Protein AF-A0A7Y5ESZ2-F1 (afdb_monomer_lite)

pLDDT: mean 84.29, std 13.62, range [24.28, 97.62]

Radius of gyration: 35.91 Å; chains: 1; bounding box: 76×68×112 Å

Secondary structure (DSSP, 8-state):
--------------------EEEEEEEE-TTEEEEEEEESSTTSEEEEEEEEES---TT-EEEEEEEEEEE-S--STT-EEEEEEEEEEES-SSSEEEEETTEETPPPEEEEEETT-EEEEEEEEEEEEE---SS-----EEEEEEEEEEPPPEEEEE----EE---GGG-S-TTSSSEEE-TTT--EEEEEEE---EEEEEPPEEEEEEEETTEEEEEEE--SS-EEEEEEEEEEEEETTEEEEEEEE--EEEE-TT----EEEEPPPEEEEEEE-TTSPTT-EEEEEEEEEEEEEEE-TTS-EE-------HHHHHHH-SEEEEEEEEEEEEEEESS-EEEEEEGGGS--EEEEE-TT---EEEESGGGT-S---EEEEEEEE-SSSEEEEEEEE---EEEE-SSSEEEEEEEEEEEEEEEEEEEEEEETTTTEEEEEEEEE-SGGGTSEEEEEEEETT---TTTEEEEEEEEEEEEEEE--TTS---TTEEEEEEEEEEEEE--TT-SS-SS--SHHHHHHHHHSTT-BSS-TT-TT-SSB-SHHHHHHHHHHTT---

Sequence (561 aa):
MKRLISLALVFMVVPLFAQRASGWNGWLDPGVYFEVLSGSGYNSFQWAQLRADQDVPPRTVRYGHLQTVLLTEGGDAFGRMVLFWSGYQQNGGDRSQYWLHNVLNASPILQGGRAGALYDMPRLMQVRIWNEQLFSWQPRYSAASLYVSNAPSVQLVAAPEPRWTDVSWLDINPHKPGIQIDPKYLPDLNLEWSTGSATARRTMTSVKKLVGRNQYADANFPSPFRDDFGLRANVSVRVGDQRFPWWQASPSLPFLPGGLIEQRTIVSEYGSTAIGLRSLPLGTTIALAFEVEARRGAYDELGQAIEPNIVREPMDDLRDAASLNFDIRALTYRYSGALSGGGDVRDEEADPICVSKEAGSLDIRLNLIDLGLPYDVPVVFSGSRIDAETIEWTLNAQPNLCVNLGAFDALIKRIAGKLRGRIVAEPLFFDPLCNAFFNLQITPIGGDAHNWLDAEVYALCFESSITRVNVTARSIDYRALSGSPAAFADPRVLSRVALAQAIELAPFGDINQDGCVDDQDLAELLADFGMSGAHRSDISGNGFVDDYDLAILLENFGRGC

Foldseek 3Di:
DDDPDPPPPPPPPPPPPWFFKAFDPKDWDPQWDKDAPAFDPRGGGQKIKTKRWDWDAAQDKTKIAIFKMAGADDAPLLQKKKKKKAKDWDPDDPAKWKDAPNDIPDDIDIAMDGHGDMGGGPPNIMIMGHHNDNDDGDIIMIMMMMHMDHFFDKAWPDDFDKDKDDCQVQALFPVDQAREHACVVVQKDKMKIKRGKTKIFGFFDWTWYDDDDPDIDIDTFFGQWKKKKWKWKWKWKDKAHDIDTDDIDIDIDMDDGRDPDGMDMDHMDMDMDMDGPVVHAFQIKMKIKMKMFTFMWTAGSVRHTRQRPDDDFLVLQLLQWQKKWKAWAKKKKWKDALDTDIDMAHSVRQDIAIWGDDGNANKTWDAVVNRVQPDGDIWIFHWDDPDRFKIKTKTWDQSQDWDQRVVFIKGWGIKIWMFMWGKDFAPWGADSNNRDIFGIKIWT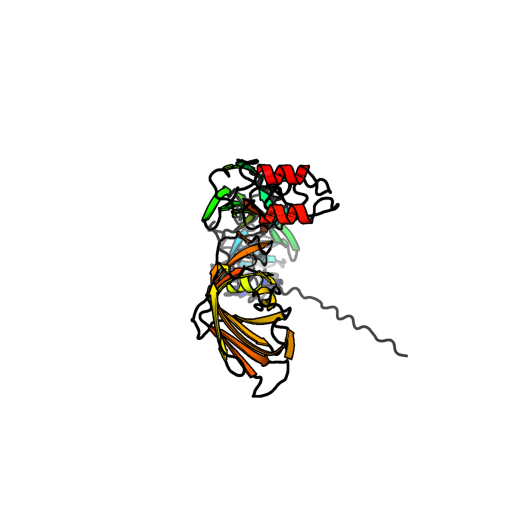DDFQVGGKMKTWMFTNSDDDSRRTMIMIMGPTTMMMTIGDPPPDDSVGTNDMDMDMHMYGHAQQQPLVPPRALEPVSVVLLVVQAQPFADDSLPSVPPRHSYVVSVVRSVVRHGPRD

Structure (mmCIF, N/CA/C/O backbone):
data_AF-A0A7Y5ESZ2-F1
#
_entry.id   AF-A0A7Y5ESZ2-F1
#
loop_
_atom_site.group_PDB
_atom_site.id
_atom_site.type_symbol
_atom_site.label_atom_id
_atom_site.label_alt_id
_atom_site.label_comp_id
_atom_site.label_asym_id
_atom_site.label_entity_id
_atom_site.label_seq_id
_atom_site.pdbx_PDB_ins_code
_atom_site.Cartn_x
_atom_site.Cartn_y
_atom_site.Cartn_z
_atom_site.occupancy
_atom_site.B_iso_or_equiv
_atom_site.auth_seq_id
_atom_site.auth_comp_id
_atom_site.auth_asym_id
_atom_site.auth_atom_id
_atom_site.pdbx_PDB_model_num
ATOM 1 N N . MET A 1 1 ? 37.754 -44.798 10.256 1.00 34.69 1 MET A N 1
ATOM 2 C CA . MET A 1 1 ? 36.757 -45.078 9.192 1.00 34.69 1 MET A CA 1
ATOM 3 C C . MET A 1 1 ? 35.396 -44.764 9.805 1.00 34.69 1 MET A C 1
ATOM 5 O O . MET A 1 1 ? 35.112 -45.349 10.829 1.00 34.69 1 MET A O 1
ATOM 9 N N . LYS A 1 2 ? 34.572 -43.802 9.391 1.00 30.31 2 LYS A N 1
ATOM 10 C CA . LYS A 1 2 ? 34.245 -43.249 8.072 1.00 30.31 2 LYS A CA 1
ATOM 11 C C . LYS A 1 2 ? 34.118 -41.717 8.188 1.00 30.31 2 LYS A C 1
ATOM 13 O O . LYS A 1 2 ? 33.453 -41.232 9.093 1.00 30.31 2 LYS A O 1
ATOM 18 N N . ARG A 1 3 ? 34.759 -40.973 7.280 1.00 26.12 3 ARG A N 1
ATOM 19 C CA . ARG A 1 3 ? 34.486 -39.546 7.053 1.00 26.12 3 ARG A CA 1
ATOM 20 C C . ARG A 1 3 ? 33.207 -39.464 6.217 1.00 26.12 3 ARG A C 1
ATOM 22 O O . ARG A 1 3 ? 33.194 -40.016 5.120 1.00 26.12 3 ARG A O 1
ATOM 29 N N . LEU A 1 4 ? 32.154 -38.826 6.727 1.00 27.70 4 LEU A N 1
ATOM 30 C CA . LEU A 1 4 ? 31.039 -38.402 5.883 1.00 27.70 4 LEU A CA 1
ATOM 31 C C . LEU A 1 4 ? 31.515 -37.212 5.047 1.00 27.70 4 LEU A C 1
ATOM 33 O O . LEU A 1 4 ? 31.923 -36.182 5.575 1.00 27.70 4 LEU A O 1
ATOM 37 N N . ILE A 1 5 ? 31.512 -37.410 3.736 1.00 27.94 5 ILE A N 1
ATOM 38 C CA . ILE A 1 5 ? 31.722 -36.376 2.732 1.00 27.94 5 ILE A CA 1
ATOM 39 C C . ILE A 1 5 ? 30.436 -35.547 2.709 1.00 27.94 5 ILE A C 1
ATOM 41 O O . ILE A 1 5 ? 29.411 -36.022 2.225 1.00 27.94 5 ILE A O 1
ATOM 45 N N . SER A 1 6 ? 30.477 -34.332 3.259 1.00 25.72 6 SER A N 1
ATOM 46 C CA . SER A 1 6 ? 29.446 -33.326 2.999 1.00 25.72 6 SER A CA 1
ATOM 47 C C . SER A 1 6 ? 29.529 -32.948 1.526 1.00 25.72 6 SER A C 1
ATOM 49 O O . SER A 1 6 ? 30.422 -32.213 1.105 1.00 25.72 6 SER A O 1
ATOM 51 N N . LEU A 1 7 ? 28.612 -33.498 0.735 1.00 25.97 7 LEU A N 1
ATOM 52 C CA . LEU A 1 7 ? 28.361 -33.070 -0.628 1.00 25.97 7 LEU A CA 1
ATOM 53 C C . LEU A 1 7 ? 27.697 -31.688 -0.539 1.00 25.97 7 LEU A C 1
ATOM 55 O O . LEU A 1 7 ? 26.487 -31.578 -0.364 1.00 25.97 7 LEU A O 1
ATOM 59 N N . ALA A 1 8 ? 28.502 -30.627 -0.576 1.00 26.36 8 ALA A N 1
ATOM 60 C CA . ALA A 1 8 ? 27.993 -29.280 -0.777 1.00 26.36 8 ALA A CA 1
ATOM 61 C C . ALA A 1 8 ? 27.391 -29.229 -2.186 1.00 26.36 8 ALA A C 1
ATOM 63 O O . ALA A 1 8 ? 28.110 -29.112 -3.179 1.00 26.36 8 ALA A O 1
ATOM 64 N N . LEU A 1 9 ? 26.069 -29.385 -2.273 1.00 25.22 9 LEU A N 1
ATOM 65 C CA . LEU A 1 9 ? 25.315 -29.081 -3.477 1.00 25.22 9 LEU A CA 1
ATOM 66 C C . LEU A 1 9 ? 25.425 -27.565 -3.677 1.00 25.22 9 LEU A C 1
ATOM 68 O O . LEU A 1 9 ? 24.683 -26.783 -3.087 1.00 25.22 9 LEU A O 1
ATOM 72 N N . VAL A 1 10 ? 26.410 -27.138 -4.464 1.00 25.34 10 VAL A N 1
ATOM 73 C CA . VAL A 1 10 ? 26.420 -25.793 -5.031 1.00 25.34 10 VAL A CA 1
ATOM 74 C C . VAL A 1 10 ? 25.220 -25.754 -5.968 1.00 25.34 10 VAL A C 1
ATOM 76 O O . VAL A 1 10 ? 25.291 -26.231 -7.100 1.00 25.34 10 VAL A O 1
ATOM 79 N N . PHE A 1 11 ? 24.093 -25.234 -5.480 1.00 24.28 11 PHE A N 1
ATOM 80 C CA . PHE A 1 11 ? 23.050 -24.720 -6.353 1.00 24.28 11 PHE A CA 1
ATOM 81 C C . PHE A 1 11 ? 23.694 -23.590 -7.148 1.00 24.28 11 PHE A C 1
ATOM 83 O O . PHE A 1 11 ? 23.776 -22.446 -6.705 1.00 24.28 11 PHE A O 1
ATOM 90 N N . MET A 1 12 ? 24.214 -23.932 -8.323 1.00 24.45 12 MET A N 1
ATOM 91 C CA . MET A 1 12 ? 24.466 -22.959 -9.362 1.00 24.45 12 MET A CA 1
ATOM 92 C C . MET A 1 12 ? 23.076 -22.464 -9.759 1.00 24.45 12 MET A C 1
ATOM 94 O O . MET A 1 12 ? 22.382 -23.091 -10.556 1.00 24.45 12 MET A O 1
ATOM 98 N N . VAL A 1 13 ? 22.622 -21.393 -9.106 1.00 25.77 13 VAL A N 1
ATOM 99 C CA . VAL A 1 13 ? 21.473 -20.616 -9.559 1.00 25.77 13 VAL A CA 1
ATOM 100 C C . VAL A 1 13 ? 21.892 -20.062 -10.912 1.00 25.77 13 VAL A C 1
ATOM 102 O O . VAL A 1 13 ? 22.547 -19.027 -11.005 1.00 25.77 13 VAL A O 1
ATOM 105 N N . VAL A 1 14 ? 21.595 -20.809 -11.975 1.00 25.05 14 VAL A N 1
ATOM 106 C CA . VAL A 1 14 ? 21.573 -20.250 -13.319 1.00 25.05 14 VAL A CA 1
ATOM 107 C C . VAL A 1 14 ? 20.543 -19.128 -13.226 1.00 25.05 14 VAL A C 1
ATOM 109 O O . VAL A 1 14 ? 19.402 -19.421 -12.857 1.00 25.05 14 VAL A O 1
ATOM 112 N N . PRO A 1 15 ? 20.901 -17.854 -13.460 1.00 32.12 15 PRO A N 1
ATOM 113 C CA . PRO A 1 15 ? 19.883 -16.829 -13.548 1.00 32.12 15 PRO A CA 1
ATOM 114 C C . PRO A 1 15 ? 18.952 -17.276 -14.674 1.00 32.12 15 PRO A C 1
ATOM 116 O O . PRO A 1 15 ? 19.369 -17.374 -15.828 1.00 32.12 15 PRO A O 1
ATOM 119 N N . LEU A 1 16 ? 17.714 -17.630 -14.327 1.00 33.25 16 LEU A N 1
ATOM 120 C CA . LEU A 1 16 ? 16.631 -17.751 -15.289 1.00 33.25 16 LEU A CA 1
ATOM 121 C C . LEU A 1 16 ? 16.519 -16.368 -15.931 1.00 33.25 16 LEU A C 1
ATOM 123 O O . LEU A 1 16 ? 15.916 -15.457 -15.367 1.00 33.25 16 LEU A O 1
ATOM 127 N N . PHE A 1 17 ? 17.204 -16.160 -17.055 1.00 43.34 17 PHE A N 1
ATOM 128 C CA . PHE A 1 17 ? 17.037 -14.957 -17.849 1.00 43.34 17 PHE A CA 1
ATOM 129 C C . PHE A 1 17 ? 15.568 -14.935 -18.266 1.00 43.34 17 PHE A C 1
ATOM 131 O O . PHE A 1 17 ? 15.137 -15.789 -19.039 1.00 43.34 17 PHE A O 1
ATOM 138 N N . ALA A 1 18 ? 14.786 -14.006 -17.712 1.00 50.88 18 ALA A N 1
ATOM 139 C CA . ALA A 1 18 ? 13.424 -13.773 -18.174 1.00 50.88 18 ALA A CA 1
ATOM 140 C C . ALA A 1 18 ? 13.470 -13.550 -19.695 1.00 50.88 18 ALA A C 1
ATOM 142 O O . ALA A 1 18 ? 14.282 -12.752 -20.171 1.00 50.88 18 ALA A O 1
ATOM 143 N N . GLN A 1 19 ? 12.666 -14.292 -20.455 1.00 54.75 19 GLN A N 1
ATOM 144 C CA . GLN A 1 19 ? 12.616 -14.198 -21.913 1.00 54.75 19 GLN A CA 1
ATOM 145 C C . GLN A 1 19 ? 12.107 -12.806 -22.302 1.00 54.75 19 GLN A C 1
ATOM 147 O O . GLN A 1 19 ? 10.916 -12.544 -22.175 1.00 54.75 19 GLN A O 1
ATOM 152 N N . ARG A 1 20 ? 12.987 -11.897 -22.744 1.00 67.06 20 ARG A N 1
ATOM 153 C CA . ARG A 1 20 ? 12.603 -10.486 -22.947 1.00 67.06 20 ARG A CA 1
ATOM 154 C C . ARG A 1 20 ? 12.099 -10.161 -24.346 1.00 67.06 20 ARG A C 1
ATOM 156 O O . ARG A 1 20 ? 11.289 -9.250 -24.494 1.00 67.06 20 ARG A O 1
ATOM 163 N N . ALA A 1 21 ? 12.567 -10.883 -25.358 1.00 81.38 21 ALA A N 1
ATOM 164 C CA . ALA A 1 21 ? 12.132 -10.697 -26.731 1.00 81.38 21 ALA A CA 1
ATOM 165 C C . ALA A 1 21 ? 12.163 -12.003 -27.530 1.00 81.38 21 ALA A C 1
ATOM 167 O O . ALA A 1 21 ? 12.983 -12.887 -27.283 1.00 81.38 21 ALA A O 1
ATOM 168 N N . SER A 1 22 ? 11.300 -12.075 -28.535 1.00 85.88 22 SER A N 1
ATOM 169 C CA . SER A 1 22 ? 11.272 -13.101 -29.572 1.00 85.88 22 SER A CA 1
ATOM 170 C C . SER A 1 22 ? 11.292 -12.419 -30.935 1.00 85.88 22 SER A C 1
ATOM 172 O O . SER A 1 22 ? 10.751 -11.327 -31.084 1.0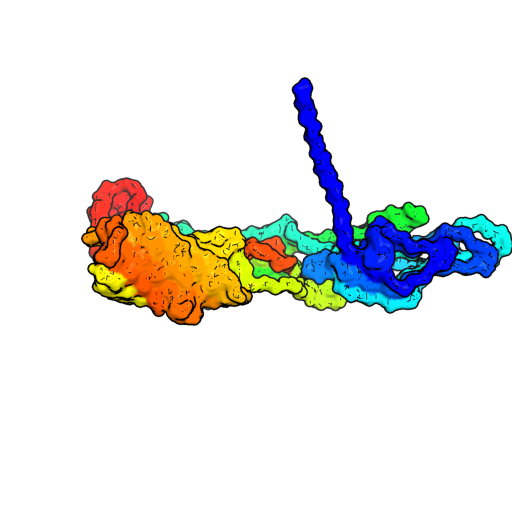0 85.88 22 SER A O 1
ATOM 174 N N . GLY A 1 23 ? 11.922 -13.028 -31.934 1.00 86.88 23 GLY A N 1
ATOM 175 C CA . GLY A 1 23 ? 11.978 -12.501 -33.290 1.00 86.88 23 GLY A CA 1
ATOM 176 C C . GLY A 1 23 ? 11.660 -13.556 -34.340 1.00 86.88 23 GLY A C 1
ATOM 177 O O . GLY A 1 23 ? 11.981 -14.729 -34.176 1.00 86.88 23 GLY A O 1
ATOM 178 N N . TRP A 1 24 ? 11.049 -13.128 -35.442 1.00 87.06 24 TRP A N 1
ATOM 179 C CA . TRP A 1 24 ? 10.741 -13.973 -36.598 1.00 87.06 24 TRP A CA 1
ATOM 180 C C . TRP A 1 24 ? 10.812 -13.165 -37.900 1.00 87.06 24 TRP A C 1
ATOM 182 O O . TRP A 1 24 ? 11.227 -12.004 -37.902 1.00 87.06 24 TRP A O 1
ATOM 192 N N . ASN A 1 25 ? 10.470 -13.800 -39.027 1.00 86.94 25 ASN A N 1
ATOM 193 C CA . ASN A 1 25 ? 10.669 -13.243 -40.371 1.00 86.94 25 ASN A CA 1
ATOM 194 C C . ASN A 1 25 ? 12.139 -12.853 -40.605 1.00 86.94 25 ASN A C 1
ATOM 196 O O . ASN A 1 25 ? 12.468 -11.742 -41.024 1.00 86.94 25 ASN A O 1
ATOM 200 N N . GLY A 1 26 ? 13.039 -13.773 -40.245 1.00 87.00 26 GLY A N 1
ATOM 201 C CA . GLY A 1 26 ? 14.469 -13.638 -40.473 1.00 87.00 26 GLY A CA 1
ATOM 202 C C . GLY A 1 26 ? 14.926 -14.394 -41.718 1.00 87.00 26 GLY A C 1
ATOM 203 O O . GLY A 1 26 ? 14.487 -15.516 -41.962 1.00 87.00 26 GLY A O 1
ATOM 204 N N . TRP A 1 27 ? 15.851 -13.804 -42.470 1.00 92.56 27 TRP A N 1
ATOM 205 C CA . TRP A 1 27 ? 16.571 -14.460 -43.564 1.00 92.56 27 TRP A CA 1
ATOM 206 C C . TRP A 1 27 ? 18.068 -14.329 -43.321 1.00 92.56 27 TRP A C 1
ATOM 208 O O . TRP A 1 27 ? 18.538 -13.239 -42.994 1.00 92.56 27 TRP A O 1
ATOM 218 N N . LEU A 1 28 ? 18.821 -15.411 -43.509 1.00 92.69 28 LEU A N 1
ATOM 219 C CA . LEU A 1 28 ? 20.273 -15.432 -43.355 1.00 92.69 28 LEU A CA 1
ATOM 220 C C . LEU A 1 28 ? 20.902 -16.060 -44.600 1.00 92.69 28 LEU A C 1
ATOM 222 O O . LEU A 1 28 ? 20.736 -17.255 -44.844 1.00 92.69 28 LEU A O 1
ATOM 226 N N . ASP A 1 29 ? 21.648 -15.276 -45.375 1.00 92.81 29 ASP A N 1
ATOM 227 C CA . ASP A 1 29 ? 22.520 -15.848 -46.399 1.00 92.81 29 ASP A CA 1
ATOM 228 C C . ASP A 1 29 ? 23.713 -16.597 -45.761 1.00 92.81 29 ASP A C 1
ATOM 230 O O . ASP A 1 29 ? 24.101 -16.303 -44.625 1.00 92.81 29 ASP A O 1
ATOM 234 N N . PRO A 1 30 ? 24.381 -17.514 -46.490 1.00 85.81 30 PRO A N 1
ATOM 235 C CA . PRO A 1 30 ? 25.604 -18.156 -46.009 1.00 85.81 30 PRO A CA 1
ATOM 236 C C . PRO A 1 30 ? 26.664 -17.134 -45.565 1.00 85.81 30 PRO A C 1
ATOM 238 O O . PRO A 1 30 ? 26.997 -16.219 -46.322 1.00 85.81 30 PRO A O 1
ATOM 241 N N . GLY A 1 31 ? 27.196 -17.303 -44.350 1.00 80.12 31 GLY A N 1
ATOM 242 C CA . GLY A 1 31 ? 28.150 -16.363 -43.741 1.00 80.12 31 GLY A CA 1
ATOM 243 C C . GLY A 1 31 ? 27.522 -15.265 -42.882 1.00 80.12 31 GLY A C 1
ATOM 244 O O . GLY A 1 31 ? 28.246 -14.451 -42.300 1.00 80.12 31 GLY A O 1
ATOM 245 N N . VAL A 1 32 ? 26.191 -15.244 -42.794 1.00 90.94 32 VAL A N 1
ATOM 246 C CA . VAL A 1 32 ? 25.421 -14.387 -41.894 1.00 90.94 32 VAL A CA 1
ATOM 247 C C . VAL A 1 32 ? 24.834 -15.250 -40.782 1.00 90.94 32 VAL A C 1
ATOM 249 O O . VAL A 1 32 ? 24.263 -16.308 -41.032 1.00 90.94 32 VAL A O 1
ATOM 252 N N . TYR A 1 33 ? 24.981 -14.794 -39.545 1.00 91.12 33 TYR A N 1
ATOM 253 C CA . TYR A 1 33 ? 24.579 -15.526 -38.354 1.00 91.12 33 TYR A CA 1
ATOM 254 C C . TYR A 1 33 ? 23.694 -14.648 -37.478 1.00 91.12 33 TYR A C 1
ATOM 256 O O . TYR A 1 33 ? 23.924 -13.443 -37.348 1.00 91.12 33 TYR A O 1
ATOM 264 N N . PHE A 1 34 ? 22.706 -15.270 -36.847 1.00 90.50 34 PHE A N 1
ATOM 265 C CA . PHE A 1 34 ? 22.005 -14.689 -35.714 1.00 90.50 34 PHE A CA 1
ATOM 266 C C . PHE A 1 34 ? 22.587 -15.288 -34.437 1.00 90.50 34 PHE A C 1
ATOM 268 O O . PHE A 1 34 ? 22.452 -16.482 -34.176 1.00 90.50 34 PHE A O 1
ATOM 275 N N . GLU A 1 35 ? 23.294 -14.459 -33.684 1.00 89.56 35 GLU A N 1
ATOM 276 C CA . GLU A 1 35 ? 23.999 -14.831 -32.467 1.00 89.56 35 GLU A CA 1
ATOM 277 C C . GLU A 1 35 ? 23.248 -14.264 -31.264 1.00 89.56 35 GLU A C 1
ATOM 279 O O . GLU A 1 35 ? 22.955 -13.071 -31.205 1.00 89.56 35 GLU A O 1
ATOM 284 N N . VAL A 1 36 ? 22.932 -15.117 -30.294 1.00 84.38 36 VAL A N 1
ATOM 285 C CA . VAL A 1 36 ? 22.302 -14.699 -29.041 1.00 84.38 36 VAL A CA 1
ATOM 286 C C . VAL A 1 36 ? 23.366 -14.680 -27.957 1.00 84.38 36 VAL A C 1
ATOM 288 O O . VAL A 1 36 ? 23.895 -15.718 -27.575 1.00 84.38 36 VAL A O 1
ATOM 291 N N . LEU A 1 37 ? 23.684 -13.478 -27.485 1.00 81.19 37 LEU A N 1
ATOM 292 C CA . LEU A 1 37 ? 24.696 -13.225 -26.461 1.00 81.19 37 LEU A CA 1
ATOM 293 C C . LEU A 1 37 ? 24.123 -13.399 -25.045 1.00 81.19 37 LEU A C 1
ATOM 295 O O . LEU A 1 37 ? 24.865 -13.655 -24.102 1.00 81.19 37 LEU A O 1
ATOM 299 N N . SER A 1 38 ? 22.799 -13.275 -24.898 1.00 75.19 38 SER A N 1
ATOM 300 C CA . SER A 1 38 ? 22.047 -13.660 -23.699 1.00 75.19 38 SER A CA 1
ATOM 301 C C . SER A 1 38 ? 20.653 -14.157 -24.096 1.00 75.19 38 SER A C 1
ATOM 303 O O . SER A 1 38 ? 19.877 -13.398 -24.686 1.00 75.19 38 SER A O 1
ATOM 305 N N . GLY A 1 39 ? 20.346 -15.424 -23.792 1.00 69.12 39 GLY A N 1
ATOM 306 C CA . GLY A 1 39 ? 19.103 -16.117 -24.159 1.00 69.12 39 GLY A CA 1
ATOM 307 C C . GLY A 1 39 ? 19.318 -17.405 -24.968 1.00 69.12 39 GLY A C 1
ATOM 308 O O . GLY A 1 39 ? 20.377 -18.023 -24.897 1.00 69.12 39 GLY A O 1
ATOM 309 N N . SER A 1 40 ? 18.305 -17.803 -25.739 1.00 73.00 40 SER A N 1
ATOM 310 C CA . SER A 1 40 ? 18.214 -19.049 -26.509 1.00 73.00 40 SER A CA 1
ATOM 311 C C . SER A 1 40 ? 17.574 -18.849 -27.898 1.00 73.00 40 SER A C 1
ATOM 313 O O . SER A 1 40 ? 16.419 -19.199 -28.151 1.00 73.00 40 SER A O 1
ATOM 315 N N . GLY A 1 41 ? 18.366 -18.346 -28.850 1.00 75.19 41 GLY A N 1
ATOM 316 C CA . GLY A 1 41 ? 17.977 -18.247 -30.265 1.00 75.19 41 GLY A CA 1
ATOM 317 C C . GLY A 1 41 ? 16.860 -17.233 -30.548 1.00 75.19 41 GLY A C 1
ATOM 318 O O . GLY A 1 41 ? 16.583 -16.352 -29.741 1.00 75.19 41 GLY A O 1
ATOM 319 N N . TYR A 1 42 ? 16.222 -17.346 -31.717 1.00 78.50 42 TYR A N 1
ATOM 320 C CA . TYR A 1 42 ? 15.175 -16.418 -32.172 1.00 78.50 42 TYR A CA 1
ATOM 321 C C . TYR A 1 42 ? 13.970 -16.328 -31.233 1.00 78.50 42 TYR A C 1
ATOM 323 O O . TYR A 1 42 ? 13.379 -15.264 -31.099 1.00 78.50 42 TYR A O 1
ATOM 331 N N . ASN A 1 43 ? 13.612 -17.425 -30.567 1.00 77.31 43 ASN A N 1
ATOM 332 C CA . ASN A 1 43 ? 12.365 -17.498 -29.809 1.00 77.31 43 ASN A CA 1
ATOM 333 C C . ASN A 1 43 ? 12.453 -16.859 -28.420 1.00 77.31 43 ASN A C 1
ATOM 335 O O . ASN A 1 43 ? 11.417 -16.635 -27.807 1.00 77.31 43 ASN A O 1
ATOM 339 N N . SER A 1 44 ? 13.659 -16.590 -27.919 1.00 79.12 44 SER A N 1
ATOM 340 C CA . SER A 1 44 ? 13.856 -16.021 -26.590 1.00 79.12 44 SER A CA 1
ATOM 341 C C . SER A 1 44 ? 15.256 -15.436 -26.483 1.00 79.12 44 SER A C 1
ATOM 343 O O . SER A 1 44 ? 16.238 -16.170 -26.400 1.00 79.12 44 SER A O 1
ATOM 345 N N . PHE A 1 45 ? 15.375 -14.117 -26.434 1.00 78.94 45 PHE A N 1
ATOM 346 C CA . PHE A 1 45 ? 16.645 -13.457 -26.176 1.00 78.94 45 PHE A CA 1
ATOM 347 C C . PHE A 1 45 ? 16.477 -12.170 -25.372 1.00 78.94 45 PHE A C 1
ATOM 349 O O . PHE A 1 45 ? 15.494 -11.444 -25.485 1.00 78.94 45 PHE A O 1
ATOM 356 N N . GLN A 1 46 ? 17.477 -11.886 -24.545 1.00 84.25 46 GLN A N 1
ATOM 357 C CA . GLN A 1 46 ? 17.680 -10.582 -23.921 1.00 84.25 46 GLN A CA 1
ATOM 358 C C . GLN A 1 46 ? 18.647 -9.743 -24.759 1.00 84.25 46 GLN A C 1
ATOM 360 O O . GLN A 1 46 ? 18.503 -8.527 -24.859 1.00 84.25 46 GLN A O 1
ATOM 365 N N . TRP A 1 47 ? 19.655 -10.388 -25.344 1.00 89.31 47 TRP A N 1
ATOM 366 C CA . TRP A 1 47 ? 20.656 -9.728 -26.164 1.00 89.31 47 TRP A CA 1
ATOM 367 C C . TRP A 1 47 ? 20.981 -10.587 -27.372 1.00 89.31 47 TRP A C 1
ATOM 369 O O . TRP A 1 47 ? 21.478 -11.705 -27.223 1.00 89.31 47 TRP A O 1
ATOM 379 N N . ALA A 1 48 ? 20.719 -10.054 -28.559 1.00 90.38 48 ALA A N 1
ATOM 380 C CA . ALA A 1 48 ? 21.016 -10.730 -29.807 1.00 90.38 48 ALA A CA 1
ATOM 381 C C . ALA A 1 48 ? 21.667 -9.797 -30.823 1.00 90.38 48 ALA A C 1
ATOM 383 O O . ALA A 1 48 ? 21.514 -8.571 -30.784 1.00 90.38 48 ALA A O 1
ATOM 384 N N . GLN A 1 49 ? 22.391 -10.412 -31.748 1.00 93.69 49 GLN A N 1
ATOM 385 C CA . GLN A 1 49 ? 23.126 -9.756 -32.805 1.00 93.69 49 GLN A CA 1
ATOM 386 C C . GLN A 1 49 ? 22.938 -10.507 -34.121 1.00 93.69 49 GLN A C 1
ATOM 388 O O . GLN A 1 49 ? 23.181 -11.704 -34.230 1.00 93.69 49 GLN A O 1
ATOM 393 N N . LEU A 1 50 ? 22.566 -9.768 -35.155 1.00 94.19 50 LEU A N 1
ATOM 394 C CA . LEU A 1 50 ? 22.656 -10.199 -36.535 1.00 94.19 50 LEU A CA 1
ATOM 395 C C . LEU A 1 50 ? 24.034 -9.790 -37.062 1.00 94.19 50 LEU A C 1
ATOM 397 O O . LEU A 1 50 ? 24.336 -8.598 -37.122 1.00 94.19 50 LEU A O 1
ATOM 401 N N . ARG A 1 51 ? 24.883 -10.758 -37.409 1.00 92.56 51 ARG A N 1
ATOM 402 C CA . ARG A 1 51 ? 26.277 -10.524 -37.815 1.00 92.56 51 ARG A CA 1
ATOM 403 C C . ARG A 1 51 ? 26.579 -11.128 -39.177 1.00 92.56 51 ARG A C 1
ATOM 405 O O . ARG A 1 51 ? 26.230 -12.269 -39.446 1.00 92.56 51 ARG A O 1
ATOM 412 N N . ALA A 1 52 ? 27.296 -10.388 -40.005 1.00 90.38 52 ALA A N 1
ATOM 413 C CA . ALA A 1 52 ? 27.945 -10.879 -41.208 1.00 90.38 52 ALA A CA 1
ATOM 414 C C . ALA A 1 52 ? 29.457 -10.819 -40.972 1.00 90.38 52 ALA A C 1
ATOM 416 O O . ALA A 1 52 ? 30.014 -9.732 -40.806 1.00 90.38 52 ALA A O 1
ATOM 417 N N . ASP A 1 53 ? 30.095 -11.985 -40.904 1.00 86.25 53 ASP A N 1
ATOM 418 C CA . ASP A 1 53 ? 31.522 -12.122 -40.599 1.00 86.25 53 ASP A CA 1
ATOM 419 C C . ASP A 1 53 ? 32.144 -13.204 -41.484 1.00 86.25 53 ASP A C 1
ATOM 421 O O . ASP A 1 53 ? 32.417 -14.324 -41.048 1.00 86.25 53 ASP A O 1
ATOM 425 N N . GLN A 1 54 ? 32.280 -12.887 -42.770 1.00 79.12 54 GLN A N 1
ATOM 426 C CA . GLN A 1 54 ? 32.903 -13.771 -43.745 1.00 79.12 54 GLN A CA 1
ATOM 427 C C . GLN A 1 54 ? 33.441 -12.973 -44.936 1.00 79.12 54 GLN A C 1
ATOM 429 O O . GLN A 1 54 ? 32.911 -11.922 -45.305 1.00 79.12 54 GLN A O 1
ATOM 434 N N . ASP A 1 55 ? 34.464 -13.518 -45.586 1.00 76.19 55 ASP A N 1
ATOM 435 C CA . ASP A 1 55 ? 34.850 -13.097 -46.924 1.00 76.19 55 ASP A CA 1
ATOM 436 C C . ASP A 1 55 ? 33.779 -13.506 -47.943 1.00 76.19 55 ASP A C 1
ATOM 438 O O . ASP A 1 55 ? 33.321 -14.648 -47.979 1.00 76.19 55 ASP A O 1
ATOM 442 N N . VAL A 1 56 ? 33.397 -12.566 -48.806 1.00 77.62 56 VAL A N 1
ATOM 443 C CA . VAL A 1 56 ? 32.436 -12.796 -49.892 1.00 77.62 56 VAL A CA 1
ATOM 444 C C . VAL A 1 56 ? 33.143 -12.803 -51.251 1.00 77.62 56 VAL A C 1
ATOM 446 O O . VAL A 1 56 ? 33.954 -11.900 -51.502 1.00 77.62 56 VAL A O 1
ATOM 449 N N . PRO A 1 57 ? 32.861 -13.785 -52.138 1.00 79.94 57 PRO A N 1
ATOM 450 C CA . PRO A 1 57 ? 33.456 -13.850 -53.473 1.00 79.94 57 PRO A CA 1
ATOM 451 C C . PRO A 1 57 ? 33.262 -12.560 -54.292 1.00 79.94 57 PRO A C 1
ATOM 453 O O . PRO A 1 57 ? 32.290 -11.832 -54.062 1.00 79.94 57 PRO A O 1
ATOM 456 N N . PRO A 1 58 ? 34.134 -12.273 -55.276 1.00 79.75 58 PRO A N 1
ATOM 457 C CA . PRO A 1 58 ? 33.956 -11.148 -56.195 1.00 79.75 58 PRO A CA 1
ATOM 458 C C . PRO A 1 58 ? 32.547 -11.098 -56.797 1.00 79.75 58 PRO A C 1
ATOM 460 O O . PRO A 1 58 ? 32.013 -12.130 -57.197 1.00 79.75 58 PRO A O 1
ATOM 463 N N . ARG A 1 59 ? 31.958 -9.898 -56.893 1.00 78.81 59 ARG A N 1
ATOM 464 C CA . ARG A 1 59 ? 30.618 -9.642 -57.463 1.00 78.81 59 ARG A CA 1
ATOM 465 C C . ARG A 1 59 ? 29.459 -10.323 -56.720 1.00 78.81 59 ARG A C 1
ATOM 467 O O . ARG A 1 59 ? 28.382 -10.471 -57.293 1.00 78.81 59 ARG A O 1
ATOM 474 N N . THR A 1 60 ? 29.647 -10.719 -55.460 1.00 84.38 60 THR A N 1
ATOM 475 C CA . THR A 1 60 ? 28.579 -11.333 -54.653 1.00 84.38 60 THR A CA 1
ATOM 476 C C . THR A 1 60 ? 28.170 -10.472 -53.463 1.00 84.38 60 THR A C 1
ATOM 478 O O . THR A 1 60 ? 28.980 -9.741 -52.882 1.00 84.38 60 THR A O 1
ATOM 481 N N . VAL A 1 61 ? 26.881 -10.566 -53.118 1.00 87.75 61 VAL A N 1
ATOM 482 C CA . VAL A 1 61 ? 26.272 -9.974 -51.923 1.00 87.75 61 VAL A CA 1
ATOM 483 C C . VAL A 1 61 ? 25.891 -11.085 -50.965 1.00 87.75 61 VAL A C 1
ATOM 485 O O . VAL A 1 61 ? 25.431 -12.146 -51.390 1.00 87.75 61 VAL A O 1
ATOM 488 N N . ARG A 1 62 ? 26.057 -10.816 -49.674 1.00 90.19 62 ARG A N 1
ATOM 489 C CA . ARG A 1 62 ? 25.364 -11.547 -48.621 1.00 90.19 62 ARG A CA 1
ATOM 490 C C . ARG A 1 62 ? 24.594 -10.551 -47.789 1.00 90.19 62 ARG A C 1
ATOM 492 O O . ARG A 1 62 ? 25.137 -9.507 -47.412 1.00 90.19 62 ARG A O 1
ATOM 499 N N . TYR A 1 63 ? 23.341 -10.861 -47.522 1.00 91.69 63 TYR A N 1
ATOM 500 C CA . TYR A 1 63 ? 22.532 -10.105 -46.591 1.00 91.69 63 TYR A CA 1
ATOM 501 C C . TYR A 1 63 ? 21.889 -11.036 -45.573 1.00 91.69 63 TYR A C 1
ATOM 503 O O . TYR A 1 63 ? 21.636 -12.213 -45.818 1.00 91.69 63 TYR A O 1
ATOM 511 N N . GLY A 1 64 ? 21.627 -10.481 -44.403 1.00 94.00 64 GLY A N 1
ATOM 512 C CA . GLY A 1 64 ? 20.726 -11.082 -43.443 1.00 94.00 64 GLY A CA 1
ATOM 513 C C . GLY A 1 64 ? 19.795 -10.017 -42.914 1.00 94.00 64 GLY A C 1
ATOM 514 O O . GLY A 1 64 ? 20.179 -8.847 -42.850 1.00 94.00 64 GLY A O 1
ATOM 515 N N . HIS A 1 65 ? 18.588 -10.408 -42.535 1.00 94.56 65 HIS A N 1
ATOM 516 C CA . HIS A 1 65 ? 17.649 -9.522 -41.867 1.00 94.56 65 HIS A CA 1
ATOM 517 C C . HIS A 1 65 ? 16.867 -10.252 -40.782 1.00 94.56 65 HIS A C 1
ATOM 519 O O . HIS A 1 65 ? 16.712 -11.470 -40.820 1.00 94.56 65 HIS A O 1
ATOM 525 N N . LEU A 1 66 ? 16.357 -9.468 -39.843 1.00 94.44 66 LEU A N 1
ATOM 526 C CA . LEU A 1 66 ? 15.292 -9.814 -38.917 1.00 94.44 66 LEU A CA 1
ATOM 527 C C . LEU A 1 66 ? 14.276 -8.675 -39.007 1.00 94.44 66 LEU A C 1
ATOM 529 O O . LEU A 1 66 ? 14.658 -7.524 -38.797 1.00 94.44 66 LEU A O 1
ATOM 533 N N . GLN A 1 67 ? 13.035 -8.980 -39.388 1.00 95.12 67 GLN A N 1
ATOM 534 C CA . GLN A 1 67 ? 11.997 -7.970 -39.642 1.00 95.12 67 GLN A CA 1
ATOM 535 C C . GLN A 1 67 ? 11.077 -7.740 -38.454 1.00 95.12 67 GLN A C 1
ATOM 537 O O . GLN A 1 67 ? 10.619 -6.615 -38.257 1.00 95.12 67 GLN A O 1
ATOM 542 N N . THR A 1 68 ? 10.846 -8.785 -37.661 1.00 93.88 68 THR A N 1
ATOM 543 C CA . THR A 1 68 ? 9.841 -8.746 -36.609 1.00 93.88 68 THR A CA 1
ATOM 544 C C . THR A 1 68 ? 10.444 -9.120 -35.260 1.00 93.88 68 THR A C 1
ATOM 546 O O . THR A 1 68 ? 11.152 -10.123 -35.150 1.00 93.88 68 THR A O 1
ATOM 549 N N . VAL A 1 69 ? 10.164 -8.313 -34.236 1.00 93.69 69 VAL A N 1
ATOM 550 C CA . VAL A 1 69 ? 10.522 -8.555 -32.833 1.00 93.69 69 VAL A CA 1
ATOM 551 C C . VAL A 1 69 ? 9.315 -8.262 -31.942 1.00 93.69 69 VAL A C 1
ATOM 553 O O . VAL A 1 69 ? 8.760 -7.169 -31.985 1.00 93.69 69 VAL A O 1
ATOM 556 N N . LEU A 1 70 ? 8.944 -9.219 -31.098 1.00 88.94 70 LEU A N 1
ATOM 557 C CA . LEU A 1 70 ? 7.955 -9.090 -30.032 1.00 88.94 70 LEU A CA 1
ATOM 558 C C . LEU A 1 70 ? 8.659 -9.026 -28.684 1.00 88.94 70 LEU A C 1
ATOM 560 O O . LEU A 1 70 ? 9.512 -9.863 -28.393 1.00 88.94 70 LEU A O 1
ATOM 564 N N . LEU A 1 71 ? 8.256 -8.088 -27.836 1.00 86.38 71 LEU A N 1
ATOM 565 C CA . LEU A 1 71 ? 8.614 -8.106 -26.423 1.00 86.38 71 LEU A CA 1
ATOM 566 C C . LEU A 1 71 ? 7.714 -9.104 -25.702 1.00 86.38 71 LEU A C 1
ATOM 568 O O . LEU A 1 71 ? 6.508 -8.895 -25.613 1.00 86.38 71 LEU A O 1
ATOM 572 N N . THR A 1 72 ? 8.287 -10.206 -25.233 1.00 73.25 72 THR A N 1
ATOM 573 C CA . THR A 1 72 ? 7.522 -11.341 -24.706 1.00 73.25 72 THR A CA 1
ATOM 574 C C . THR A 1 72 ? 7.187 -11.148 -23.232 1.00 73.25 72 THR A C 1
ATOM 576 O O . THR A 1 72 ? 6.025 -10.943 -22.893 1.00 73.25 72 THR A O 1
ATOM 579 N N . GLU A 1 73 ? 8.188 -11.173 -22.348 1.00 66.25 73 GLU A N 1
ATOM 580 C CA . GLU A 1 73 ? 7.984 -11.238 -20.896 1.00 66.25 73 GLU A CA 1
ATOM 581 C C . GLU A 1 73 ? 9.075 -10.475 -20.123 1.00 66.25 73 GLU A C 1
ATOM 583 O O . GLU A 1 73 ? 10.207 -10.309 -20.577 1.00 66.25 73 GLU A O 1
ATOM 588 N N . GLY A 1 74 ? 8.757 -10.005 -18.916 1.00 62.81 74 GLY A N 1
ATOM 589 C CA . GLY A 1 74 ? 9.666 -9.222 -18.071 1.00 62.81 74 GLY A CA 1
ATOM 590 C C . GLY A 1 74 ? 9.323 -7.731 -18.034 1.00 62.81 74 GLY A C 1
ATOM 591 O O . GLY A 1 74 ? 8.176 -7.343 -18.235 1.00 62.81 74 GLY A O 1
ATOM 592 N N . GLY A 1 75 ? 10.324 -6.892 -17.766 1.00 70.25 75 GLY A N 1
ATOM 593 C CA . GLY A 1 75 ? 10.132 -5.469 -17.491 1.00 70.25 75 GLY A CA 1
ATOM 594 C C . GLY A 1 75 ? 10.148 -5.150 -15.997 1.00 70.25 75 GLY A C 1
ATOM 595 O O . GLY A 1 75 ? 10.425 -6.012 -15.159 1.00 70.25 75 GLY A O 1
ATOM 596 N N . ASP A 1 76 ? 9.932 -3.881 -15.661 1.00 76.06 76 ASP A N 1
ATOM 597 C CA . ASP A 1 76 ? 9.673 -3.478 -14.277 1.00 76.06 76 ASP A CA 1
ATOM 598 C C . ASP A 1 76 ? 8.275 -3.940 -13.812 1.00 76.06 76 ASP A C 1
ATOM 600 O O . ASP A 1 76 ? 7.559 -4.630 -14.535 1.00 76.06 76 ASP A O 1
ATOM 604 N N . ALA A 1 77 ? 7.853 -3.546 -12.609 1.00 73.31 77 ALA A N 1
ATOM 605 C CA . ALA A 1 77 ? 6.545 -3.925 -12.064 1.00 73.31 77 ALA A CA 1
ATOM 606 C C . ALA A 1 77 ? 5.329 -3.429 -12.887 1.00 73.31 77 ALA A C 1
ATOM 608 O O . ALA A 1 77 ? 4.197 -3.795 -12.582 1.00 73.31 77 ALA A O 1
ATOM 609 N N . PHE A 1 78 ? 5.549 -2.612 -13.923 1.00 79.69 78 PHE A N 1
ATOM 610 C CA . PHE A 1 78 ? 4.532 -2.099 -14.846 1.00 79.69 78 PHE A CA 1
ATOM 611 C C . PHE A 1 78 ? 4.682 -2.697 -16.262 1.00 79.69 78 PHE A C 1
ATOM 613 O O . PHE A 1 78 ? 3.964 -2.312 -17.190 1.00 79.69 78 PHE A O 1
ATOM 620 N N . GLY A 1 79 ? 5.608 -3.648 -16.439 1.00 78.12 79 GLY A N 1
ATOM 621 C CA . GLY A 1 79 ? 5.910 -4.307 -17.710 1.00 78.12 79 GLY A CA 1
ATOM 622 C C . GLY A 1 79 ? 6.756 -3.463 -18.665 1.00 78.12 79 GLY A C 1
ATOM 623 O O . GLY A 1 79 ? 6.810 -3.775 -19.855 1.00 78.12 79 GLY A O 1
ATOM 624 N N . ARG A 1 80 ? 7.397 -2.388 -18.182 1.00 86.69 80 ARG A N 1
ATOM 625 C CA . ARG A 1 80 ? 8.202 -1.483 -19.014 1.00 86.69 80 ARG A CA 1
ATOM 626 C C . ARG A 1 80 ? 9.610 -2.017 -19.228 1.00 86.69 80 ARG A C 1
ATOM 628 O O . ARG A 1 80 ? 10.281 -2.476 -18.298 1.00 86.69 80 ARG A O 1
ATOM 635 N N . MET A 1 81 ? 10.087 -1.885 -20.456 1.00 89.00 81 MET A N 1
ATOM 636 C CA . MET A 1 81 ? 11.390 -2.344 -20.919 1.00 89.00 81 MET A CA 1
ATOM 637 C C . MET A 1 81 ? 12.119 -1.240 -21.678 1.00 89.00 81 MET A C 1
ATOM 639 O O . MET A 1 81 ? 11.506 -0.382 -22.307 1.00 89.00 81 MET A O 1
ATOM 643 N N . VAL A 1 82 ? 13.447 -1.287 -21.665 1.00 91.50 82 VAL A N 1
ATOM 644 C CA . VAL A 1 82 ? 14.292 -0.447 -22.512 1.00 91.50 82 VAL A CA 1
ATOM 645 C C . VAL A 1 82 ? 14.948 -1.314 -23.572 1.00 91.50 82 VAL A C 1
ATOM 647 O O . VAL A 1 82 ? 15.511 -2.367 -23.272 1.00 91.50 82 VAL A O 1
ATOM 650 N N . LEU A 1 83 ? 14.882 -0.850 -24.815 1.00 93.75 83 LEU A N 1
ATOM 651 C CA . LEU A 1 83 ? 15.503 -1.472 -25.969 1.00 93.75 83 LEU A CA 1
ATOM 652 C C . LEU A 1 83 ? 16.640 -0.577 -26.435 1.00 93.75 83 LEU A C 1
ATOM 654 O O . LEU A 1 83 ? 16.473 0.632 -26.619 1.00 93.75 83 LEU A O 1
ATOM 658 N N . PHE A 1 84 ? 17.794 -1.189 -26.652 1.00 95.62 84 PHE A N 1
ATOM 659 C CA . PHE A 1 84 ? 18.968 -0.511 -27.159 1.00 95.62 84 PHE A CA 1
ATOM 660 C C . PHE A 1 84 ? 19.469 -1.190 -28.426 1.00 95.62 84 PHE A C 1
ATOM 662 O O . PHE A 1 84 ? 19.923 -2.337 -28.409 1.00 95.62 84 PHE A O 1
ATOM 669 N N . TRP A 1 85 ? 19.391 -0.451 -29.526 1.00 95.81 85 TRP A N 1
ATOM 670 C CA . TRP A 1 85 ? 19.829 -0.879 -30.843 1.00 95.81 85 TRP A CA 1
ATOM 671 C C . TRP A 1 85 ? 21.196 -0.273 -31.127 1.00 95.81 85 TRP A C 1
ATOM 673 O O . TRP A 1 85 ? 21.385 0.940 -31.024 1.00 95.81 85 TRP A O 1
ATOM 683 N N . SER A 1 86 ? 22.163 -1.103 -31.500 1.00 95.94 86 SER A N 1
ATOM 684 C CA . SER A 1 86 ? 23.499 -0.634 -31.870 1.00 95.94 86 SER A CA 1
ATOM 685 C C . SER A 1 86 ? 24.042 -1.420 -33.049 1.00 95.94 86 SER A C 1
ATOM 687 O O . SER A 1 86 ? 23.728 -2.594 -33.220 1.00 95.94 86 SER A O 1
ATOM 689 N N . GLY A 1 87 ? 24.840 -0.768 -33.888 1.00 94.50 87 GLY A N 1
ATOM 690 C CA . GLY A 1 87 ? 25.456 -1.405 -35.040 1.00 94.50 87 GLY A CA 1
ATOM 691 C C . GLY A 1 87 ? 26.924 -1.039 -35.163 1.00 94.50 87 GLY A C 1
ATOM 692 O O . GLY A 1 87 ? 27.374 -0.005 -34.668 1.00 94.50 87 GLY A O 1
ATOM 693 N N . TYR A 1 88 ? 27.677 -1.915 -35.815 1.00 93.38 88 TYR A N 1
ATOM 694 C CA . TYR A 1 88 ? 29.090 -1.711 -36.090 1.00 93.38 88 TYR A CA 1
ATOM 695 C C . TYR A 1 88 ? 29.442 -2.237 -37.478 1.00 93.38 88 TYR A C 1
ATOM 697 O O . TYR A 1 88 ? 28.918 -3.255 -37.933 1.00 93.38 88 TYR A O 1
ATOM 705 N N . GLN A 1 89 ? 30.369 -1.550 -38.139 1.00 91.25 89 GLN A N 1
ATOM 706 C CA . GLN A 1 89 ? 30.922 -1.967 -39.420 1.00 91.25 89 GLN A CA 1
ATOM 707 C C . GLN A 1 89 ? 32.438 -1.776 -39.434 1.00 91.25 89 GLN A C 1
ATOM 709 O O . GLN A 1 89 ? 32.950 -0.749 -38.987 1.00 91.25 89 GLN A O 1
ATOM 714 N N . GLN A 1 90 ? 33.146 -2.761 -39.976 1.00 85.06 90 GLN A N 1
ATOM 715 C CA . GLN A 1 90 ? 34.581 -2.697 -40.227 1.00 85.06 90 GLN A CA 1
ATOM 716 C C . GLN A 1 90 ? 34.802 -2.486 -41.724 1.00 85.06 90 GLN A C 1
ATOM 718 O O . GLN A 1 90 ? 34.266 -3.246 -42.525 1.00 85.06 90 GLN A O 1
ATOM 723 N N . ASN A 1 91 ? 35.630 -1.504 -42.099 1.00 73.56 91 ASN A N 1
ATOM 724 C CA . ASN A 1 91 ? 35.888 -1.131 -43.499 1.00 73.56 91 ASN A CA 1
ATOM 725 C C . ASN A 1 91 ? 34.634 -0.573 -44.219 1.00 73.56 91 ASN A C 1
ATOM 727 O O . ASN A 1 91 ? 34.276 -1.041 -45.300 1.00 73.56 91 ASN A O 1
ATOM 731 N N . GLY A 1 92 ? 33.973 0.414 -43.591 1.00 62.66 92 GLY A N 1
ATOM 732 C CA . GLY A 1 92 ? 32.696 1.013 -44.018 1.00 62.66 92 GLY A CA 1
ATOM 733 C C . GLY A 1 92 ? 32.646 1.603 -45.441 1.00 62.66 92 GLY A C 1
ATOM 734 O O . GLY A 1 92 ? 33.654 1.698 -46.136 1.00 62.66 92 GLY A O 1
ATOM 735 N N . GLY A 1 93 ? 31.440 1.987 -45.878 1.00 67.38 93 GLY A N 1
ATOM 736 C CA . GLY A 1 93 ? 31.120 2.406 -47.255 1.00 67.38 93 GLY A CA 1
ATOM 737 C C . GLY A 1 93 ? 30.159 1.415 -47.926 1.00 67.38 93 GLY A C 1
ATOM 738 O O . GLY A 1 93 ? 29.300 0.846 -47.256 1.00 67.38 93 GLY A O 1
ATOM 739 N N . ASP A 1 94 ? 30.320 1.140 -49.223 1.00 61.81 94 ASP A N 1
ATOM 740 C CA . ASP A 1 94 ? 29.485 0.166 -49.962 1.00 61.81 94 ASP A CA 1
ATOM 741 C C . ASP A 1 94 ? 29.834 -1.312 -49.686 1.00 61.81 94 ASP A C 1
ATOM 743 O O . ASP A 1 94 ? 29.258 -2.223 -50.278 1.00 61.81 94 ASP A O 1
ATOM 747 N N . ARG A 1 95 ? 30.789 -1.575 -48.784 1.00 78.94 95 ARG A N 1
ATOM 748 C CA . ARG A 1 95 ? 31.399 -2.904 -48.578 1.00 78.94 95 ARG A CA 1
ATOM 749 C C . ARG A 1 95 ? 30.798 -3.692 -47.417 1.00 78.94 95 ARG A C 1
ATOM 751 O O . ARG A 1 95 ? 30.685 -4.913 -47.496 1.00 78.94 95 ARG A O 1
ATOM 758 N N . SER A 1 96 ? 30.432 -3.001 -46.347 1.00 87.75 96 SER A N 1
ATOM 759 C CA . SER A 1 96 ? 29.795 -3.545 -45.148 1.00 87.75 96 SER A CA 1
ATOM 760 C C . SER A 1 96 ? 28.812 -2.495 -44.659 1.00 87.75 96 SER A C 1
ATOM 762 O O . SER A 1 96 ? 29.220 -1.353 -44.467 1.00 87.75 96 SER A O 1
ATOM 764 N N . GLN A 1 97 ? 27.548 -2.861 -44.501 1.00 91.19 97 GLN A N 1
ATOM 765 C CA . GLN A 1 97 ? 26.455 -1.947 -44.187 1.00 91.19 97 GLN A CA 1
ATOM 766 C C . GLN A 1 97 ? 25.511 -2.621 -43.201 1.00 91.19 97 GLN A C 1
ATOM 768 O O . GLN A 1 97 ? 25.241 -3.816 -43.330 1.00 91.19 97 GLN A O 1
ATOM 773 N N . TYR A 1 98 ? 24.972 -1.854 -42.261 1.00 94.31 98 TYR A N 1
ATOM 774 C CA . TYR A 1 98 ? 23.885 -2.312 -41.405 1.00 94.31 98 TYR A CA 1
ATOM 775 C C . TYR A 1 98 ? 22.721 -1.325 -41.434 1.00 94.31 98 TYR A C 1
ATOM 777 O O . TYR A 1 98 ? 22.898 -0.139 -41.709 1.00 94.31 98 TYR A O 1
ATOM 785 N N . TRP A 1 99 ? 21.530 -1.820 -41.121 1.00 95.75 99 TRP A N 1
ATOM 786 C CA . TRP A 1 99 ? 20.344 -1.012 -40.888 1.00 95.75 99 TRP A CA 1
ATOM 787 C C . TRP A 1 99 ? 19.788 -1.324 -39.510 1.00 95.75 99 TRP A C 1
ATOM 789 O O . TRP A 1 99 ? 19.742 -2.488 -39.103 1.00 95.75 99 TRP A O 1
ATOM 799 N N . LEU A 1 100 ? 19.339 -0.272 -38.835 1.00 96.31 100 LEU A N 1
ATOM 800 C CA . LEU A 1 100 ? 18.468 -0.348 -37.670 1.00 96.31 100 LEU A CA 1
ATOM 801 C C . LEU A 1 100 ? 17.261 0.531 -37.979 1.00 96.31 100 LEU A C 1
ATOM 803 O O . LEU A 1 100 ? 17.443 1.660 -38.434 1.00 96.31 100 LEU A O 1
ATOM 807 N N . HIS A 1 101 ? 16.045 0.031 -37.762 1.00 94.62 101 HIS A N 1
ATOM 808 C CA . HIS A 1 101 ? 14.817 0.812 -37.976 1.00 94.62 101 HIS A CA 1
ATOM 809 C C . HIS A 1 101 ? 14.733 1.473 -39.367 1.00 94.62 101 HIS A C 1
ATOM 811 O O . HIS A 1 101 ? 14.423 2.653 -39.495 1.00 94.62 101 HIS A O 1
ATOM 817 N N . ASN A 1 102 ? 15.043 0.733 -40.437 1.00 95.31 102 ASN A N 1
ATOM 818 C CA . ASN A 1 102 ? 15.115 1.236 -41.822 1.00 95.31 102 ASN A CA 1
ATOM 819 C C . ASN A 1 102 ? 16.190 2.302 -42.109 1.00 95.31 102 ASN A C 1
ATOM 821 O O . ASN A 1 102 ? 16.354 2.690 -43.268 1.00 95.31 102 ASN A O 1
ATOM 825 N N . VAL A 1 103 ? 16.982 2.720 -41.121 1.00 95.69 103 VAL A N 1
ATOM 826 C CA . VAL A 1 103 ? 18.039 3.721 -41.289 1.00 95.69 103 VAL A CA 1
ATOM 827 C C . VAL A 1 103 ? 19.377 3.028 -41.545 1.00 95.69 103 VAL A C 1
ATOM 829 O O . VAL A 1 103 ? 19.842 2.222 -40.739 1.00 95.69 103 VAL A O 1
ATOM 832 N N . LEU A 1 104 ? 20.000 3.337 -42.689 1.00 93.75 104 LEU A N 1
ATOM 833 C CA . LEU A 1 104 ? 21.342 2.856 -43.029 1.00 93.75 104 LEU A CA 1
ATOM 834 C C . LEU A 1 104 ? 22.370 3.492 -42.089 1.00 93.75 104 LEU A C 1
ATOM 836 O O . LEU A 1 104 ? 22.389 4.712 -41.946 1.00 93.75 104 LEU A O 1
ATOM 840 N N . ASN A 1 105 ? 23.255 2.676 -41.514 1.00 91.56 105 ASN A N 1
ATOM 841 C CA . ASN A 1 105 ? 24.314 3.107 -40.599 1.00 91.56 105 ASN A CA 1
ATOM 842 C C . ASN A 1 105 ? 23.781 3.991 -39.460 1.00 91.56 105 ASN A C 1
ATOM 844 O O . ASN A 1 105 ? 24.371 5.019 -39.126 1.00 91.56 105 ASN A O 1
ATOM 848 N N . ALA A 1 106 ? 22.630 3.599 -38.911 1.00 92.44 106 ALA A N 1
ATOM 849 C CA . ALA A 1 106 ? 21.946 4.339 -37.865 1.00 92.44 106 ALA A CA 1
ATOM 850 C C . ALA A 1 106 ? 22.841 4.551 -36.636 1.00 92.44 106 ALA A C 1
ATOM 852 O O . ALA A 1 106 ? 23.470 3.613 -36.140 1.00 92.44 106 ALA A O 1
ATOM 853 N N . SER A 1 107 ? 22.827 5.770 -36.090 1.00 92.56 107 SER A N 1
ATOM 854 C CA . SER A 1 107 ? 23.314 6.016 -34.730 1.00 92.56 107 SER A CA 1
ATOM 855 C C . SER A 1 107 ? 22.595 5.096 -33.732 1.00 92.56 107 SER A C 1
ATOM 857 O O . SER A 1 107 ? 21.449 4.723 -33.988 1.00 92.56 107 SER A O 1
ATOM 859 N N . PRO A 1 108 ? 23.217 4.736 -32.591 1.00 94.06 108 PRO A N 1
ATOM 860 C CA . PRO A 1 108 ? 22.560 3.900 -31.592 1.00 94.06 108 PRO A CA 1
ATOM 861 C C . PRO A 1 108 ? 21.213 4.479 -31.150 1.00 94.06 108 PRO A C 1
ATOM 863 O O . PRO A 1 108 ? 21.115 5.677 -30.882 1.00 94.06 108 PRO A O 1
ATOM 866 N N . ILE A 1 109 ? 20.197 3.624 -31.061 1.00 94.75 109 ILE A N 1
ATOM 867 C CA . ILE A 1 109 ? 18.818 4.011 -30.748 1.00 94.75 109 ILE A CA 1
ATOM 868 C C . ILE A 1 109 ? 18.474 3.449 -29.372 1.00 94.75 109 ILE A C 1
ATOM 870 O O . ILE A 1 109 ? 18.509 2.236 -29.171 1.00 94.75 109 ILE A O 1
ATOM 874 N N . LEU A 1 110 ? 18.130 4.328 -28.434 1.00 93.62 110 LEU A N 1
ATOM 875 C CA . LEU A 1 110 ? 17.532 3.961 -27.154 1.00 93.62 110 LEU A CA 1
ATOM 876 C C . LEU A 1 110 ? 16.035 4.253 -27.232 1.00 93.62 110 LEU A C 1
ATOM 878 O O . LEU A 1 110 ? 15.654 5.379 -27.543 1.00 93.62 110 LEU A O 1
ATOM 882 N N . GLN A 1 111 ? 15.198 3.266 -26.934 1.00 93.00 111 GLN A N 1
ATOM 883 C CA . GLN A 1 111 ? 13.747 3.439 -26.932 1.00 93.00 111 GLN A CA 1
ATOM 884 C C . GLN A 1 111 ? 13.100 2.682 -25.771 1.00 93.00 111 GLN A C 1
ATOM 886 O O . GLN A 1 111 ? 13.625 1.668 -25.306 1.00 93.00 111 GLN A O 1
ATOM 891 N N . GLY A 1 112 ? 11.955 3.181 -25.312 1.00 91.94 112 GLY A N 1
ATOM 892 C CA . GLY A 1 112 ? 11.073 2.442 -24.414 1.00 91.94 112 GLY A CA 1
ATOM 893 C C . GLY A 1 112 ? 10.223 1.427 -25.180 1.00 91.94 112 GLY A C 1
ATOM 894 O O . GLY A 1 112 ? 10.014 1.555 -26.388 1.00 91.94 112 GLY A O 1
ATOM 895 N N . GLY A 1 113 ? 9.746 0.416 -24.468 1.00 89.44 113 GLY A N 1
ATOM 896 C CA . GLY A 1 113 ? 8.699 -0.490 -24.918 1.00 89.44 113 GLY A CA 1
ATOM 897 C C . GLY A 1 113 ? 8.043 -1.193 -23.734 1.00 89.44 113 GLY A C 1
ATOM 898 O O . GLY A 1 113 ? 8.475 -1.051 -22.586 1.00 89.44 113 GLY A O 1
ATOM 899 N N . ARG A 1 114 ? 7.013 -1.986 -24.015 1.00 86.12 114 ARG A N 1
ATOM 900 C CA . ARG A 1 114 ? 6.254 -2.738 -23.012 1.00 86.12 114 ARG A CA 1
ATOM 901 C C . ARG A 1 114 ? 6.145 -4.205 -23.404 1.00 86.12 114 ARG A C 1
ATOM 903 O O . ARG A 1 114 ? 6.130 -4.523 -24.592 1.00 86.12 114 ARG A O 1
ATOM 910 N N . ALA A 1 115 ? 6.038 -5.096 -22.423 1.00 80.38 115 ALA A N 1
ATOM 911 C CA . ALA A 1 115 ? 5.664 -6.484 -22.687 1.00 80.38 115 ALA A CA 1
ATOM 912 C C . ALA A 1 115 ? 4.392 -6.541 -23.565 1.00 80.38 115 ALA A C 1
ATOM 914 O O . ALA A 1 115 ? 3.422 -5.826 -23.312 1.00 80.38 115 ALA A O 1
ATOM 915 N N . GLY A 1 116 ? 4.432 -7.349 -24.624 1.00 82.50 116 GLY A N 1
ATOM 916 C CA . GLY A 1 116 ? 3.416 -7.433 -25.675 1.00 82.50 116 GLY A CA 1
ATOM 917 C C . GLY A 1 116 ? 3.636 -6.511 -26.883 1.00 82.50 116 GLY A C 1
ATOM 918 O O . GLY A 1 116 ? 2.944 -6.675 -27.887 1.00 82.50 116 GLY A O 1
ATOM 919 N N . ALA A 1 117 ? 4.581 -5.563 -26.840 1.00 87.31 117 ALA A N 1
ATOM 920 C CA . ALA A 1 117 ? 4.827 -4.655 -27.962 1.00 87.31 117 ALA A CA 1
ATOM 921 C C . ALA A 1 117 ? 5.499 -5.364 -29.150 1.00 87.31 117 ALA A C 1
ATOM 923 O O . ALA A 1 117 ? 6.483 -6.090 -28.984 1.00 87.31 117 ALA A O 1
ATOM 924 N N . LEU A 1 118 ? 4.983 -5.100 -30.353 1.00 92.25 118 LEU A N 1
ATOM 925 C CA . LEU A 1 118 ? 5.457 -5.660 -31.616 1.00 92.25 118 LEU A CA 1
ATOM 926 C C . LEU A 1 118 ? 6.173 -4.591 -32.450 1.00 92.25 118 LEU A C 1
ATOM 928 O O . LEU A 1 118 ? 5.602 -3.548 -32.759 1.00 92.25 118 LEU A O 1
ATOM 932 N N . TYR A 1 119 ? 7.396 -4.890 -32.871 1.00 93.56 119 TYR A N 1
ATOM 933 C CA . TYR A 1 119 ? 8.159 -4.110 -33.839 1.00 93.56 119 TYR A CA 1
ATOM 934 C C . TYR A 1 119 ? 8.230 -4.904 -35.135 1.00 93.56 119 TYR A C 1
ATOM 936 O O . TYR A 1 119 ? 8.862 -5.957 -35.168 1.00 93.56 119 TYR A O 1
ATOM 944 N N . ASP A 1 120 ? 7.592 -4.408 -36.192 1.00 94.75 120 ASP A N 1
ATOM 945 C CA . ASP A 1 120 ? 7.549 -5.080 -37.490 1.00 94.75 120 ASP A CA 1
ATOM 946 C C . ASP A 1 120 ? 7.847 -4.094 -38.620 1.00 94.75 120 ASP A C 1
ATOM 948 O O . ASP A 1 120 ? 7.081 -3.161 -38.873 1.00 94.75 120 ASP A O 1
ATOM 952 N N . MET A 1 121 ? 9.002 -4.253 -39.271 1.00 94.88 121 MET A N 1
ATOM 953 C CA . MET A 1 121 ? 9.404 -3.387 -40.381 1.00 94.88 121 MET A CA 1
ATOM 954 C C . MET A 1 121 ? 10.449 -4.046 -41.300 1.00 94.88 121 MET A C 1
ATOM 956 O O . MET A 1 121 ? 11.278 -4.831 -40.835 1.00 94.88 121 MET A O 1
ATOM 960 N N . PRO A 1 122 ? 10.495 -3.684 -42.603 1.00 91.44 122 PRO A N 1
ATOM 961 C CA . PRO A 1 122 ? 11.295 -4.401 -43.605 1.00 91.44 122 PRO A CA 1
ATOM 962 C C . PRO A 1 122 ? 12.795 -4.512 -43.308 1.00 91.44 122 PRO A C 1
ATOM 964 O O . PRO A 1 122 ? 13.425 -5.491 -43.710 1.00 91.44 122 PRO A O 1
ATOM 967 N N . ARG A 1 123 ? 13.379 -3.510 -42.638 1.00 91.75 123 ARG A N 1
ATOM 968 C CA . ARG A 1 123 ? 14.782 -3.498 -42.201 1.00 91.75 123 ARG A CA 1
ATOM 969 C C . ARG A 1 123 ? 14.885 -3.113 -40.722 1.00 91.75 123 ARG A C 1
ATOM 971 O O . ARG A 1 123 ? 15.580 -2.152 -40.381 1.00 91.75 123 ARG A O 1
ATOM 978 N N . LEU A 1 124 ? 14.174 -3.838 -39.853 1.00 94.62 124 LEU A N 1
ATOM 979 C CA . LEU A 1 124 ? 14.275 -3.660 -38.398 1.00 94.62 124 LEU A CA 1
ATOM 980 C C . LEU A 1 124 ? 15.721 -3.866 -37.928 1.00 94.62 124 LEU A C 1
ATOM 982 O O . LEU A 1 124 ? 16.317 -2.958 -37.352 1.00 94.62 124 LEU A O 1
ATOM 986 N N . MET A 1 125 ? 16.304 -5.017 -38.269 1.00 95.38 125 MET A N 1
ATOM 987 C CA . MET A 1 125 ? 17.745 -5.258 -38.241 1.00 95.38 125 MET A CA 1
ATOM 988 C C . MET A 1 125 ? 18.156 -5.867 -39.575 1.00 95.38 125 MET A C 1
ATOM 990 O O . MET A 1 125 ? 17.618 -6.894 -39.983 1.00 95.38 125 MET A O 1
ATOM 994 N N . GLN A 1 126 ? 19.127 -5.266 -40.256 1.00 95.69 126 GLN A N 1
ATOM 995 C CA . GLN A 1 126 ? 19.688 -5.836 -41.478 1.00 95.69 126 GLN A CA 1
ATOM 996 C C . GLN A 1 126 ? 21.198 -5.652 -41.495 1.00 95.69 126 GLN A C 1
ATOM 998 O O . GLN A 1 126 ? 21.707 -4.616 -41.079 1.00 95.69 126 GLN A O 1
ATOM 1003 N N . VAL A 1 127 ? 21.910 -6.640 -42.025 1.00 94.81 127 VAL A N 1
ATOM 1004 C CA . VAL A 1 127 ? 23.333 -6.536 -42.355 1.00 94.81 127 VAL A CA 1
ATOM 1005 C C . VAL A 1 127 ? 23.542 -6.906 -43.812 1.00 94.81 127 VAL A C 1
ATOM 1007 O O . VAL A 1 127 ? 22.833 -7.745 -44.370 1.00 94.81 127 VAL A O 1
ATOM 1010 N N . ARG A 1 128 ? 24.525 -6.272 -44.440 1.00 91.69 128 ARG A N 1
ATOM 1011 C CA . ARG A 1 128 ? 24.934 -6.538 -45.814 1.00 91.69 128 ARG A CA 1
ATOM 1012 C C . ARG A 1 128 ? 26.445 -6.453 -45.910 1.00 91.69 128 ARG A C 1
ATOM 1014 O O . ARG A 1 128 ? 27.046 -5.475 -45.472 1.00 91.69 128 ARG A O 1
ATOM 1021 N N . ILE A 1 129 ? 27.041 -7.444 -46.555 1.00 89.38 129 ILE A N 1
ATOM 1022 C CA . ILE A 1 129 ? 28.433 -7.408 -46.999 1.00 89.38 129 ILE A CA 1
ATOM 1023 C C . ILE A 1 129 ? 28.476 -7.625 -48.513 1.00 89.38 129 ILE A C 1
ATOM 1025 O O . ILE A 1 129 ? 27.737 -8.444 -49.063 1.00 89.38 129 ILE A O 1
ATOM 1029 N N . TRP A 1 130 ? 29.303 -6.845 -49.204 1.00 85.25 130 TRP A N 1
ATOM 1030 C CA . TRP A 1 130 ? 29.363 -6.808 -50.667 1.00 85.25 130 TRP A CA 1
ATOM 1031 C C . TRP A 1 130 ? 30.807 -6.699 -51.162 1.00 85.25 130 TRP A C 1
ATOM 1033 O O . TRP A 1 130 ? 31.620 -5.963 -50.589 1.00 85.25 130 TRP A O 1
ATOM 1043 N N . ASN A 1 131 ? 31.131 -7.435 -52.234 1.00 79.31 131 ASN A N 1
ATOM 1044 C CA . ASN A 1 131 ? 32.442 -7.394 -52.882 1.00 79.31 131 ASN A CA 1
ATOM 1045 C C . ASN A 1 131 ? 32.378 -6.858 -54.315 1.00 79.31 131 ASN A C 1
ATOM 1047 O O . ASN A 1 131 ? 32.008 -7.578 -55.241 1.00 79.31 131 ASN A O 1
ATOM 1051 N N . GLU A 1 132 ? 32.822 -5.618 -54.520 1.00 72.00 132 GLU A N 1
ATOM 1052 C CA . GLU A 1 132 ? 32.861 -5.001 -55.856 1.00 72.00 132 GLU A CA 1
ATOM 1053 C C . GLU A 1 132 ? 34.111 -5.381 -56.666 1.00 72.00 132 GLU A C 1
ATOM 1055 O O . GLU A 1 132 ? 34.146 -5.193 -57.881 1.00 72.00 132 GLU A O 1
ATOM 1060 N N . GLN A 1 133 ? 35.164 -5.877 -56.007 1.00 66.44 133 GLN A N 1
ATOM 1061 C CA . GLN A 1 133 ? 36.502 -5.989 -56.589 1.00 66.44 133 GLN A CA 1
ATOM 1062 C C . GLN A 1 133 ? 36.755 -7.382 -57.177 1.00 66.44 133 GLN A C 1
ATOM 1064 O O . GLN A 1 133 ? 36.352 -8.390 -56.604 1.00 66.44 133 GLN A O 1
ATOM 1069 N N . LEU A 1 134 ? 37.464 -7.441 -58.314 1.00 59.25 134 LEU A N 1
ATOM 1070 C CA . LEU A 1 134 ? 37.828 -8.703 -58.973 1.00 59.25 134 LEU A CA 1
ATOM 1071 C C . LEU A 1 134 ? 38.930 -9.492 -58.237 1.00 59.25 134 LEU A C 1
ATOM 1073 O O . LEU A 1 134 ? 39.008 -10.701 -58.419 1.00 59.25 134 LEU A O 1
ATOM 1077 N N . PHE A 1 135 ? 39.770 -8.837 -57.418 1.00 55.16 135 PHE A N 1
ATOM 1078 C CA . PHE A 1 135 ? 41.010 -9.440 -56.895 1.00 55.16 135 PHE A CA 1
ATOM 1079 C C . PHE A 1 135 ? 41.414 -8.971 -55.483 1.00 55.16 135 PHE A C 1
ATOM 1081 O O . PHE A 1 135 ? 42.596 -8.745 -55.230 1.00 55.16 135 PHE A O 1
ATOM 1088 N N . SER A 1 136 ? 40.479 -8.807 -54.542 1.00 57.59 136 SER A N 1
ATOM 1089 C CA . SER A 1 136 ? 40.859 -8.546 -53.144 1.00 57.59 136 SER A CA 1
ATOM 1090 C C . SER A 1 136 ? 40.156 -9.471 -52.152 1.00 57.59 136 SER A C 1
ATOM 1092 O O . SER A 1 136 ? 38.929 -9.601 -52.124 1.00 57.59 136 SER A O 1
ATOM 1094 N N . TRP A 1 137 ? 40.984 -10.114 -51.330 1.00 59.69 137 TRP A N 1
ATOM 1095 C CA . TRP A 1 137 ? 40.596 -10.827 -50.121 1.00 59.69 137 TRP A CA 1
ATOM 1096 C C . TRP A 1 137 ? 40.723 -9.831 -48.971 1.00 59.69 137 TRP A C 1
ATOM 1098 O O . TRP A 1 137 ? 41.832 -9.476 -48.574 1.00 59.69 137 TRP A O 1
ATOM 1108 N N . GLN A 1 138 ? 39.598 -9.294 -48.506 1.00 68.19 138 GLN A N 1
ATOM 1109 C CA . GLN A 1 138 ? 39.567 -8.381 -47.368 1.00 68.19 138 GLN A CA 1
ATOM 1110 C C . GLN A 1 138 ? 38.470 -8.824 -46.401 1.00 68.19 138 GLN A C 1
ATOM 1112 O O . GLN A 1 138 ? 37.319 -8.905 -46.841 1.00 68.19 138 GLN A O 1
ATOM 1117 N N . PRO A 1 139 ? 38.793 -9.019 -45.107 1.00 71.94 139 PRO A N 1
ATOM 1118 C CA . PRO A 1 139 ? 37.797 -9.364 -44.106 1.00 71.94 139 PRO A CA 1
ATOM 1119 C C . PRO A 1 139 ? 36.772 -8.236 -43.981 1.00 71.94 139 PRO A C 1
ATOM 1121 O O . PRO A 1 139 ? 37.120 -7.055 -43.852 1.00 71.94 139 PRO A O 1
ATOM 1124 N N . ARG A 1 140 ? 35.493 -8.611 -44.034 1.00 81.25 140 ARG A N 1
ATOM 1125 C CA . ARG A 1 140 ? 34.349 -7.705 -43.905 1.00 81.25 140 ARG A CA 1
ATOM 1126 C C . ARG A 1 140 ? 33.544 -8.096 -42.686 1.00 81.25 140 ARG A C 1
ATOM 1128 O O . ARG A 1 140 ? 33.226 -9.267 -42.499 1.00 81.25 140 ARG A O 1
ATOM 1135 N N . TYR A 1 141 ? 33.193 -7.094 -41.894 1.00 88.25 141 TYR A N 1
ATOM 1136 C CA . TYR A 1 141 ? 32.374 -7.296 -40.716 1.00 88.25 141 TYR A CA 1
ATOM 1137 C C . TYR A 1 141 ? 31.278 -6.246 -40.664 1.00 88.25 141 TYR A C 1
ATOM 1139 O O . TYR A 1 141 ? 31.546 -5.045 -40.732 1.00 88.25 141 TYR A O 1
ATOM 1147 N N . SER A 1 142 ? 30.043 -6.707 -40.527 1.00 92.19 142 SER A N 1
ATOM 1148 C CA . SER A 1 142 ? 28.898 -5.860 -40.230 1.00 92.19 142 SER A CA 1
ATOM 1149 C C . SER A 1 142 ? 28.028 -6.544 -39.197 1.00 92.19 142 SER A C 1
ATOM 1151 O O . SER A 1 142 ? 27.827 -7.756 -39.251 1.00 92.19 142 SER A O 1
ATOM 1153 N N . ALA A 1 143 ? 27.513 -5.772 -38.255 1.00 94.44 143 ALA A N 1
ATOM 1154 C CA . ALA A 1 143 ? 26.657 -6.295 -37.218 1.00 94.44 143 ALA A CA 1
ATOM 1155 C C . ALA A 1 143 ? 25.615 -5.271 -36.780 1.00 94.44 143 ALA A C 1
ATOM 1157 O O . ALA A 1 143 ? 25.918 -4.088 -36.633 1.00 94.44 143 ALA A O 1
ATOM 1158 N N . ALA A 1 144 ? 24.408 -5.764 -36.534 1.00 95.44 144 ALA A N 1
ATOM 1159 C CA . ALA A 1 144 ? 23.307 -5.064 -35.895 1.00 95.44 144 ALA A CA 1
ATOM 1160 C C . ALA A 1 144 ? 22.947 -5.828 -34.617 1.00 95.44 144 ALA A C 1
ATOM 1162 O O . ALA A 1 144 ? 22.848 -7.050 -34.643 1.00 95.44 144 ALA A O 1
ATOM 1163 N N . SER A 1 145 ? 22.747 -5.133 -33.505 1.00 95.31 145 SER A N 1
ATOM 1164 C CA . SER A 1 145 ? 22.486 -5.710 -32.186 1.00 95.31 145 SER A CA 1
ATOM 1165 C C . SER A 1 145 ? 21.258 -5.072 -31.548 1.00 95.31 145 SER A C 1
ATOM 1167 O O . SER A 1 145 ? 21.072 -3.860 -31.648 1.00 95.31 145 SER A O 1
ATOM 1169 N N . LEU A 1 146 ? 20.488 -5.888 -30.828 1.00 95.06 146 LEU A N 1
ATOM 1170 C CA . LEU A 1 146 ? 19.394 -5.477 -29.952 1.00 95.06 146 LEU A CA 1
ATOM 1171 C C . LEU A 1 146 ? 19.654 -6.003 -28.538 1.00 95.06 146 LEU A C 1
ATOM 1173 O O . LEU A 1 146 ? 19.775 -7.212 -28.340 1.00 95.06 146 LEU A O 1
ATOM 1177 N N . TYR A 1 147 ? 19.717 -5.099 -27.565 1.00 92.25 147 TYR A N 1
ATOM 1178 C CA . TYR A 1 147 ? 19.758 -5.407 -26.139 1.00 92.25 147 TYR A CA 1
ATOM 1179 C C . TYR A 1 147 ? 18.461 -4.952 -25.464 1.00 92.25 147 TYR A C 1
ATOM 1181 O O . TYR A 1 147 ? 18.028 -3.821 -25.677 1.00 92.25 147 TYR A O 1
ATOM 1189 N N . VAL A 1 148 ? 17.866 -5.806 -24.632 1.00 89.81 148 VAL A N 1
ATOM 1190 C CA . VAL A 1 148 ? 16.629 -5.524 -23.893 1.00 89.81 148 VAL A CA 1
ATOM 1191 C C . VAL A 1 148 ? 16.881 -5.612 -22.387 1.00 89.81 148 VAL A C 1
ATOM 1193 O O . VAL A 1 148 ? 17.374 -6.617 -21.859 1.00 89.81 148 VAL A O 1
ATOM 1196 N N . SER A 1 149 ? 16.519 -4.563 -21.656 1.00 83.38 149 SER A N 1
ATOM 1197 C CA . SER A 1 149 ? 16.573 -4.512 -20.192 1.00 83.38 149 SER A CA 1
ATOM 1198 C C . SER A 1 149 ? 15.253 -4.062 -19.585 1.00 83.38 149 SER A C 1
ATOM 1200 O O . SER A 1 149 ? 14.385 -3.525 -20.266 1.00 83.38 149 SER A O 1
ATOM 1202 N N . ASN A 1 150 ? 15.085 -4.298 -18.285 1.00 82.31 150 ASN A N 1
ATOM 1203 C CA . ASN A 1 150 ? 13.978 -3.704 -17.545 1.00 82.31 150 ASN A CA 1
ATOM 1204 C C . ASN A 1 150 ? 14.170 -2.183 -17.481 1.00 82.31 150 ASN A C 1
ATOM 1206 O O . ASN A 1 150 ? 15.307 -1.705 -17.401 1.00 82.31 150 ASN A O 1
ATOM 1210 N N . ALA A 1 151 ? 13.067 -1.434 -17.481 1.00 85.06 151 ALA A N 1
ATOM 1211 C CA . ALA A 1 151 ? 13.122 -0.004 -17.214 1.00 85.06 151 ALA A CA 1
ATOM 1212 C C . ALA A 1 151 ? 13.698 0.273 -15.812 1.00 85.06 151 ALA A C 1
ATOM 1214 O O . ALA A 1 151 ? 13.420 -0.486 -14.875 1.00 85.06 151 ALA A O 1
ATOM 1215 N N . PRO A 1 152 ? 14.499 1.341 -15.634 1.00 82.31 152 PRO A N 1
ATOM 1216 C CA . PRO A 1 152 ? 14.933 1.746 -14.307 1.00 82.31 152 PRO A CA 1
ATOM 1217 C C . PRO A 1 152 ? 13.716 2.181 -13.490 1.00 82.31 152 PRO A C 1
ATOM 1219 O O . PRO A 1 152 ? 12.927 3.022 -13.914 1.00 82.31 152 PRO A O 1
ATOM 1222 N N . SER A 1 153 ? 13.570 1.609 -12.302 1.00 80.00 153 SER A N 1
ATOM 1223 C CA . SER A 1 153 ? 12.454 1.910 -11.412 1.00 80.00 153 SER A CA 1
ATOM 1224 C C . SER A 1 153 ? 12.827 2.991 -10.402 1.00 80.00 153 SER A C 1
ATOM 1226 O O . SER A 1 153 ? 13.950 2.993 -9.896 1.00 80.00 153 SER A O 1
ATOM 1228 N N . VAL A 1 154 ? 11.872 3.846 -10.032 1.00 88.62 154 VAL A N 1
ATOM 1229 C CA . VAL A 1 154 ? 12.033 4.760 -8.891 1.00 88.62 154 VAL A CA 1
ATOM 1230 C C . VAL A 1 154 ? 12.123 3.944 -7.600 1.00 88.62 154 VAL A C 1
ATOM 1232 O O . VAL A 1 154 ? 11.278 3.079 -7.353 1.00 88.62 154 VAL A O 1
ATOM 1235 N N . GLN A 1 155 ? 13.146 4.219 -6.798 1.00 84.50 155 GLN A N 1
ATOM 1236 C CA . GLN A 1 155 ? 13.418 3.590 -5.509 1.00 84.50 155 GLN A CA 1
ATOM 1237 C C . GLN A 1 155 ? 13.548 4.657 -4.427 1.00 84.50 155 GLN A C 1
ATOM 1239 O O . GLN A 1 155 ? 14.022 5.765 -4.684 1.00 84.50 155 GLN A O 1
ATOM 1244 N N . LEU A 1 156 ? 13.139 4.322 -3.209 1.00 89.44 156 LEU A N 1
ATOM 1245 C CA . LEU A 1 156 ? 13.262 5.219 -2.070 1.00 89.44 156 LEU A CA 1
ATOM 1246 C C . LEU A 1 156 ? 14.710 5.217 -1.563 1.00 89.44 156 LEU A C 1
ATOM 1248 O O . LEU A 1 156 ? 15.303 4.158 -1.380 1.00 89.44 156 LEU A O 1
ATOM 1252 N N . VAL A 1 157 ? 15.277 6.406 -1.365 1.00 91.69 157 VAL A N 1
ATOM 1253 C CA . VAL A 1 157 ? 16.604 6.597 -0.751 1.00 91.69 157 VAL A CA 1
ATOM 1254 C C . VAL A 1 157 ? 16.458 6.982 0.713 1.00 91.69 157 VAL A C 1
ATOM 1256 O O . VAL A 1 157 ? 17.200 6.488 1.552 1.00 91.69 157 VAL A O 1
ATOM 1259 N N . ALA A 1 158 ? 15.497 7.858 1.005 1.00 91.44 158 ALA A N 1
ATOM 1260 C CA . ALA A 1 158 ? 15.133 8.262 2.353 1.00 91.44 158 ALA A CA 1
ATOM 1261 C C . ALA A 1 158 ? 13.608 8.254 2.463 1.00 91.44 158 ALA A C 1
ATOM 1263 O O . ALA A 1 158 ? 12.925 8.913 1.668 1.00 91.44 158 ALA A O 1
ATOM 1264 N N . ALA A 1 159 ? 13.097 7.467 3.407 1.00 89.62 159 ALA A N 1
ATOM 1265 C CA . ALA A 1 159 ? 11.675 7.390 3.696 1.00 89.62 159 ALA A CA 1
ATOM 1266 C C . ALA A 1 159 ? 11.195 8.646 4.435 1.00 89.62 159 ALA A C 1
ATOM 1268 O O . ALA A 1 159 ? 11.996 9.277 5.126 1.00 89.62 159 ALA A O 1
ATOM 1269 N N . PRO A 1 160 ? 9.914 9.026 4.283 1.00 93.06 160 PRO A N 1
ATOM 1270 C CA . PRO A 1 160 ? 9.345 10.070 5.119 1.00 93.06 160 PRO A CA 1
ATOM 1271 C C . PRO A 1 160 ? 9.344 9.622 6.584 1.00 93.06 160 PRO A C 1
ATOM 1273 O O . PRO A 1 160 ? 8.963 8.494 6.892 1.00 93.06 160 PRO A O 1
ATOM 1276 N N . GLU A 1 161 ? 9.736 10.528 7.474 1.00 93.81 161 GLU A N 1
ATOM 1277 C CA . GLU A 1 161 ? 9.588 10.390 8.925 1.00 93.81 161 GLU A CA 1
ATOM 1278 C C . GLU A 1 161 ? 8.488 11.350 9.395 1.00 93.81 161 GLU A C 1
ATOM 1280 O O . GLU A 1 161 ? 8.795 12.470 9.822 1.00 93.81 161 GLU A O 1
ATOM 1285 N N . PRO A 1 162 ? 7.203 10.982 9.248 1.00 93.81 162 PRO A N 1
ATOM 1286 C CA . PRO A 1 162 ? 6.123 11.842 9.688 1.00 93.81 162 PRO A CA 1
ATOM 1287 C C . PRO A 1 162 ? 6.149 12.010 11.202 1.00 93.81 162 PRO A C 1
ATOM 1289 O O . PRO A 1 162 ? 6.497 11.097 11.952 1.00 93.81 162 PRO A O 1
ATOM 1292 N N . ARG A 1 163 ? 5.748 13.196 11.647 1.00 92.44 163 ARG A N 1
ATOM 1293 C CA . ARG A 1 163 ? 5.572 13.522 13.061 1.00 92.44 163 ARG A CA 1
ATOM 1294 C C . ARG A 1 163 ? 4.251 14.231 13.240 1.00 92.44 163 ARG A C 1
ATOM 1296 O O . ARG A 1 163 ? 3.846 14.995 12.367 1.00 92.44 163 ARG A O 1
ATOM 1303 N N . TRP A 1 164 ? 3.629 14.021 14.382 1.00 91.12 164 TRP A N 1
ATOM 1304 C CA . TRP A 1 164 ? 2.446 14.755 14.797 1.00 91.12 164 TRP A CA 1
ATOM 1305 C C . TRP A 1 164 ? 2.494 15.030 16.298 1.00 91.12 164 TRP A C 1
ATOM 1307 O O . TRP A 1 164 ? 3.333 14.448 16.992 1.00 91.12 164 TRP A O 1
ATOM 1317 N N . THR A 1 165 ? 1.648 15.934 16.783 1.00 88.56 165 THR A N 1
ATOM 1318 C CA . THR A 1 165 ? 1.503 16.198 18.214 1.00 88.56 165 THR A CA 1
ATOM 1319 C C . THR A 1 165 ? 1.080 14.919 18.918 1.00 88.56 165 THR A C 1
ATOM 1321 O O . THR A 1 165 ? -0.038 14.450 18.739 1.00 88.56 165 THR A O 1
ATOM 1324 N N . ASP A 1 166 ? 1.987 14.366 19.716 1.00 86.88 166 ASP A N 1
ATOM 1325 C CA . ASP A 1 166 ? 1.678 13.276 20.627 1.00 86.88 166 ASP A CA 1
ATOM 1326 C C . ASP A 1 166 ? 0.853 13.834 21.791 1.00 86.88 166 ASP A C 1
ATOM 1328 O O . ASP A 1 166 ? 1.309 14.741 22.491 1.00 86.88 166 ASP A O 1
ATOM 1332 N N . VAL A 1 167 ? -0.366 13.324 21.970 1.00 87.56 167 VAL A N 1
ATOM 1333 C CA . VAL A 1 167 ? -1.291 13.765 23.026 1.00 87.56 167 VAL A CA 1
ATOM 1334 C C . VAL A 1 167 ? -1.249 12.886 24.277 1.00 87.56 167 VAL A C 1
ATOM 1336 O O . VAL A 1 167 ? -1.971 13.158 25.225 1.00 87.56 167 VAL A O 1
ATOM 1339 N N . SER A 1 168 ? -0.382 11.871 24.333 1.00 84.38 168 SER A N 1
ATOM 1340 C CA . SER A 1 168 ? -0.347 10.904 25.446 1.00 84.38 168 SER A CA 1
ATOM 1341 C C . SER A 1 168 ? 0.026 11.535 26.792 1.00 84.38 168 SER A C 1
ATOM 1343 O O . SER A 1 168 ? -0.325 11.019 27.841 1.00 84.38 168 SER A O 1
ATOM 1345 N N . TRP A 1 169 ? 0.726 12.671 26.785 1.00 83.19 169 TRP A N 1
ATOM 1346 C CA . TRP A 1 169 ? 1.075 13.408 28.006 1.00 83.19 169 TRP A CA 1
ATOM 1347 C C . TRP A 1 169 ? -0.095 14.212 28.596 1.00 83.19 169 TRP A C 1
ATOM 1349 O O . TRP A 1 169 ? 0.038 14.735 29.699 1.00 83.19 169 TRP A O 1
ATOM 1359 N N . LEU A 1 170 ? -1.202 14.355 27.857 1.00 86.62 170 LEU A N 1
ATOM 1360 C CA . LEU A 1 170 ? -2.433 15.006 28.322 1.00 86.62 170 LEU A CA 1
ATOM 1361 C C . LEU A 1 170 ? -3.354 14.048 29.075 1.00 86.62 170 LEU A C 1
ATOM 1363 O O . LEU A 1 170 ? -4.402 14.482 29.547 1.00 86.62 170 LEU A O 1
ATOM 1367 N N . ASP A 1 171 ? -2.987 12.770 29.133 1.00 86.25 171 ASP A N 1
ATOM 1368 C CA . ASP A 1 171 ? -3.797 11.745 29.753 1.00 86.25 171 ASP A CA 1
ATOM 1369 C C . ASP A 1 171 ? -3.967 12.007 31.252 1.00 86.25 171 ASP A C 1
ATOM 1371 O O . ASP A 1 171 ? -2.997 12.035 32.014 1.00 86.25 171 ASP A O 1
ATOM 1375 N N . ILE A 1 172 ? -5.216 12.220 31.658 1.00 82.38 172 ILE A N 1
ATOM 1376 C CA . ILE A 1 172 ? -5.583 12.453 33.054 1.00 82.38 172 ILE A CA 1
ATOM 1377 C C . ILE A 1 172 ? -5.701 11.146 33.846 1.00 82.38 172 ILE A C 1
ATOM 1379 O O . ILE A 1 172 ? -5.773 11.203 35.070 1.00 82.38 172 ILE A O 1
ATOM 1383 N N . ASN A 1 173 ? -5.730 9.983 33.181 1.00 76.00 173 ASN A N 1
ATOM 1384 C CA . ASN A 1 173 ? -5.800 8.683 33.841 1.00 76.00 173 ASN A CA 1
ATOM 1385 C C . ASN A 1 173 ? -4.891 7.642 33.155 1.00 76.00 173 ASN A C 1
ATOM 1387 O O . ASN A 1 173 ? -5.378 6.691 32.542 1.00 76.00 173 ASN A O 1
ATOM 1391 N N . PRO A 1 174 ? -3.560 7.724 33.350 1.00 69.88 174 PRO A N 1
ATOM 1392 C CA . PRO A 1 174 ? -2.596 6.817 32.717 1.00 69.88 174 PRO A CA 1
ATOM 1393 C C . PRO A 1 174 ? -2.743 5.339 33.126 1.00 69.88 174 PRO A C 1
ATOM 1395 O O . PRO A 1 174 ? -2.033 4.472 32.611 1.00 69.88 174 PRO A O 1
ATOM 1398 N N . HIS A 1 175 ? -3.631 5.025 34.075 1.00 67.88 175 HIS A N 1
ATOM 1399 C CA . HIS A 1 175 ? -3.964 3.662 34.481 1.00 67.88 175 HIS A CA 1
ATOM 1400 C C . HIS A 1 175 ? -5.093 3.032 33.642 1.00 67.88 175 HIS A C 1
ATOM 1402 O O . HIS A 1 175 ? -5.334 1.826 33.774 1.00 67.88 175 HIS A O 1
ATOM 1408 N N . LYS A 1 176 ? -5.755 3.796 32.758 1.00 66.56 176 LYS A N 1
ATOM 1409 C CA . LYS A 1 176 ? -6.739 3.304 31.783 1.00 66.56 176 LYS A CA 1
ATOM 1410 C C . LYS A 1 176 ? -6.088 3.151 30.395 1.00 66.56 176 LYS A C 1
ATOM 1412 O O . LYS A 1 176 ? -5.330 4.015 29.968 1.00 66.56 176 LYS A O 1
ATOM 1417 N N . PRO A 1 177 ? -6.369 2.070 29.643 1.00 62.12 177 PRO A N 1
ATOM 1418 C CA . PRO A 1 177 ? -5.963 1.982 28.243 1.00 62.12 177 PRO A CA 1
ATOM 1419 C C . PRO A 1 177 ? -6.599 3.103 27.407 1.00 62.12 177 PRO A C 1
ATOM 1421 O O . PRO A 1 177 ? -7.818 3.250 27.393 1.00 62.12 177 PRO A O 1
ATOM 1424 N N . GLY A 1 178 ? -5.782 3.868 26.685 1.00 72.25 178 GLY A N 1
ATOM 1425 C CA . GLY A 1 178 ? -6.233 5.005 25.878 1.00 72.25 178 GLY A CA 1
ATOM 1426 C C . GLY A 1 178 ? -5.640 6.315 26.383 1.00 72.25 178 GLY A C 1
ATOM 1427 O O . GLY A 1 178 ? -4.648 6.294 27.095 1.00 72.25 178 GLY A O 1
ATOM 1428 N N . ILE A 1 179 ? -6.207 7.441 25.956 1.00 85.62 179 ILE A N 1
ATOM 1429 C CA . ILE A 1 179 ? -5.836 8.778 26.435 1.00 85.62 179 ILE A CA 1
ATOM 1430 C C . ILE A 1 179 ? -7.126 9.444 26.895 1.00 85.62 179 ILE A C 1
ATOM 1432 O O . ILE A 1 179 ? -8.013 9.661 26.066 1.00 85.62 179 ILE A O 1
ATOM 1436 N N . GLN A 1 180 ? -7.256 9.769 28.179 1.00 87.56 180 GLN A N 1
ATOM 1437 C CA . GLN A 1 180 ? -8.445 10.444 28.695 1.00 87.56 180 GLN A CA 1
ATOM 1438 C C . GLN A 1 180 ? -8.193 11.938 28.840 1.00 87.56 180 GLN A C 1
ATOM 1440 O O . GLN A 1 180 ? -7.165 12.377 29.352 1.00 87.56 180 GLN A O 1
ATOM 1445 N N . ILE A 1 181 ? -9.148 12.740 28.379 1.00 91.31 181 ILE A N 1
ATOM 1446 C CA . ILE A 1 181 ? -9.079 14.197 28.457 1.00 91.31 181 ILE A CA 1
ATOM 1447 C C . ILE A 1 181 ? -10.417 14.731 28.951 1.00 91.31 181 ILE A C 1
ATOM 1449 O O . ILE A 1 181 ? -11.466 14.372 28.425 1.00 91.31 181 ILE A O 1
ATOM 1453 N N . ASP A 1 182 ? -10.373 15.664 29.901 1.00 90.44 182 ASP A N 1
ATOM 1454 C CA . ASP A 1 182 ? -11.559 16.367 30.379 1.00 90.44 182 ASP A CA 1
ATOM 1455 C C . ASP A 1 182 ? -11.702 17.738 29.679 1.00 90.44 182 ASP A C 1
ATOM 1457 O O . ASP A 1 182 ? -10.886 18.645 29.910 1.00 90.44 182 ASP A O 1
ATOM 1461 N N . PRO A 1 183 ? -12.766 17.953 28.875 1.00 90.56 183 PRO A N 1
ATOM 1462 C CA . PRO A 1 183 ? -13.033 19.227 28.202 1.00 90.56 183 PRO A CA 1
ATOM 1463 C C . PRO A 1 183 ? -13.179 20.447 29.132 1.00 90.56 183 PRO A C 1
ATOM 1465 O O . PRO A 1 183 ? -13.098 21.588 28.663 1.00 90.56 183 PRO A O 1
ATOM 1468 N N . LYS A 1 184 ? -13.418 20.252 30.442 1.00 88.56 184 LYS A N 1
ATOM 1469 C CA . LYS A 1 184 ? -13.447 21.339 31.442 1.00 88.56 184 LYS A CA 1
ATOM 1470 C C . LYS A 1 184 ? -12.072 21.986 31.590 1.00 88.56 184 LYS A C 1
ATOM 1472 O O . LYS A 1 184 ? -11.998 23.217 31.653 1.00 88.56 184 LYS A O 1
ATOM 1477 N N . TYR A 1 185 ? -11.015 21.173 31.628 1.00 88.19 185 TYR A N 1
ATOM 1478 C CA . TYR A 1 185 ? -9.637 21.613 31.863 1.00 88.19 185 TYR A CA 1
ATOM 1479 C C . TYR A 1 185 ? -8.857 21.808 30.556 1.00 88.19 185 TYR A C 1
ATOM 1481 O O . TYR A 1 185 ? -8.042 22.727 30.472 1.00 88.19 185 TYR A O 1
ATOM 1489 N N . LEU A 1 186 ? -9.166 21.026 29.515 1.00 90.44 186 LEU A N 1
ATOM 1490 C CA . LEU A 1 186 ? -8.602 21.182 28.176 1.00 90.44 186 LEU A CA 1
ATOM 1491 C C . LEU A 1 186 ? -9.719 21.444 27.150 1.00 90.44 186 LEU A C 1
ATOM 1493 O O . LEU A 1 186 ? -10.261 20.511 26.565 1.00 90.44 186 LEU A O 1
ATOM 1497 N N . PRO A 1 187 ? -10.103 22.709 26.916 1.00 89.38 187 PRO A N 1
ATOM 1498 C CA . PRO A 1 187 ? -11.257 23.016 26.075 1.00 89.38 187 PRO A CA 1
ATOM 1499 C C . PRO A 1 187 ? -11.013 22.819 24.578 1.00 89.38 187 PRO A C 1
ATOM 1501 O O . PRO A 1 187 ? -11.981 22.632 23.840 1.00 89.38 187 PRO A O 1
ATOM 1504 N N . ASP A 1 188 ? -9.751 22.870 24.152 1.00 90.94 188 ASP A N 1
ATOM 1505 C CA . ASP A 1 188 ? -9.331 22.763 22.761 1.00 90.94 188 ASP A CA 1
ATOM 1506 C C . ASP A 1 188 ? -8.113 21.837 22.649 1.00 90.94 188 ASP A C 1
ATOM 1508 O O . ASP A 1 188 ? -7.132 22.002 23.379 1.00 90.94 188 ASP A O 1
ATOM 1512 N N . LEU A 1 189 ? -8.152 20.893 21.706 1.00 90.31 189 LEU A N 1
ATOM 1513 C CA . LEU A 1 189 ? -7.013 20.043 21.370 1.00 90.31 189 LEU A CA 1
ATOM 1514 C C . LEU A 1 189 ? -6.267 20.613 20.165 1.00 90.31 189 LEU A C 1
ATOM 1516 O O . LEU A 1 189 ? -6.770 20.570 19.042 1.00 90.31 189 LEU A O 1
ATOM 1520 N N . ASN A 1 190 ? -5.053 21.109 20.391 1.00 90.00 190 ASN A N 1
ATOM 1521 C CA . ASN A 1 190 ? -4.194 21.626 19.329 1.00 90.00 190 ASN A CA 1
ATOM 1522 C C . ASN A 1 190 ? -3.311 20.513 18.768 1.00 90.00 190 ASN A C 1
ATOM 1524 O O . ASN A 1 190 ? -2.517 19.910 19.490 1.00 90.00 190 ASN A O 1
ATOM 1528 N N . LEU A 1 191 ? -3.428 20.273 17.468 1.00 90.38 191 LEU A N 1
ATOM 1529 C CA . LEU A 1 191 ? -2.672 19.262 16.747 1.00 90.38 191 LEU A CA 1
ATOM 1530 C C . LEU A 1 191 ? -1.825 19.930 15.675 1.00 90.38 191 LEU A C 1
ATOM 1532 O O . LEU A 1 191 ? -2.315 20.737 14.890 1.00 90.38 191 LEU A O 1
ATOM 1536 N N . GLU A 1 192 ? -0.563 19.543 15.611 1.00 93.50 192 GLU A N 1
ATOM 1537 C CA . GLU A 1 192 ? 0.383 19.920 14.573 1.00 93.50 192 GLU A CA 1
ATOM 1538 C C . GLU A 1 192 ? 0.930 18.646 13.943 1.00 93.50 192 GLU A C 1
ATOM 1540 O O . GLU A 1 192 ? 1.071 17.617 14.604 1.00 93.50 192 GLU A O 1
ATOM 1545 N N . TRP A 1 193 ? 1.238 18.687 12.654 1.00 93.94 193 TRP A N 1
ATOM 1546 C CA . TRP A 1 193 ? 1.844 17.557 11.964 1.00 93.94 193 TRP A CA 1
ATOM 1547 C C . TRP A 1 193 ? 2.811 18.006 10.883 1.00 93.94 193 TRP A C 1
ATOM 1549 O O . TRP A 1 193 ? 2.748 19.115 10.349 1.00 93.94 193 TRP A O 1
ATOM 1559 N N . SER A 1 194 ? 3.718 17.095 10.549 1.00 95.69 194 SER A N 1
ATOM 1560 C CA . SER A 1 194 ? 4.669 17.229 9.461 1.00 95.69 194 SER A CA 1
ATOM 1561 C C . SER A 1 194 ? 4.798 15.902 8.726 1.00 95.69 194 SER A C 1
ATOM 1563 O O . SER A 1 194 ? 4.871 14.843 9.348 1.00 95.69 194 SER A O 1
ATOM 1565 N N . THR A 1 195 ? 4.824 15.939 7.397 1.00 95.56 195 THR A N 1
ATOM 1566 C CA . THR A 1 195 ? 4.912 14.713 6.586 1.00 95.56 195 THR A CA 1
ATOM 1567 C C . THR A 1 195 ? 6.287 14.053 6.629 1.00 95.56 195 THR A C 1
ATOM 1569 O O . THR A 1 195 ? 6.426 12.899 6.230 1.00 95.56 195 THR A O 1
ATOM 1572 N N . GLY A 1 196 ? 7.315 14.794 7.052 1.00 95.06 196 GLY A N 1
ATOM 1573 C CA . GLY A 1 196 ? 8.707 14.441 6.812 1.00 95.06 196 GLY A CA 1
ATOM 1574 C C . GLY A 1 196 ? 9.091 14.657 5.344 1.00 95.06 196 GLY A C 1
ATOM 1575 O O . GLY A 1 196 ? 8.244 14.716 4.448 1.00 95.06 196 GLY A O 1
ATOM 1576 N N . SER A 1 197 ? 10.390 14.803 5.083 1.00 95.50 197 SER A N 1
ATOM 1577 C CA . SER A 1 197 ? 10.908 14.839 3.712 1.00 95.50 197 SER A CA 1
ATOM 1578 C C . SER A 1 197 ? 11.105 13.427 3.178 1.00 95.50 197 SER A C 1
ATOM 1580 O O . SER A 1 197 ? 11.623 12.574 3.895 1.00 95.50 197 SER A O 1
ATOM 1582 N N . ALA A 1 198 ? 10.800 13.202 1.904 1.00 96.44 198 ALA A N 1
ATOM 1583 C CA . ALA A 1 198 ? 11.062 11.930 1.241 1.00 96.44 198 ALA A CA 1
ATOM 1584 C C . ALA A 1 198 ? 11.961 12.146 0.023 1.00 96.44 198 ALA A C 1
ATOM 1586 O O . ALA A 1 198 ? 11.750 13.070 -0.766 1.00 96.44 198 ALA A O 1
ATOM 1587 N N . THR A 1 199 ? 12.963 11.281 -0.144 1.00 96.00 199 THR A N 1
ATOM 1588 C CA . THR A 1 199 ? 13.884 11.331 -1.287 1.00 96.00 199 THR A CA 1
ATOM 1589 C C . THR A 1 199 ? 13.841 10.024 -2.050 1.00 96.00 199 THR A C 1
ATOM 1591 O O . THR A 1 199 ? 14.049 8.952 -1.481 1.00 96.00 199 THR A O 1
ATOM 1594 N N . ALA A 1 200 ? 13.639 10.119 -3.359 1.00 94.75 200 ALA A N 1
ATOM 1595 C CA . ALA A 1 200 ? 13.676 8.984 -4.262 1.00 94.75 200 ALA A CA 1
ATOM 1596 C C . ALA A 1 200 ? 14.776 9.138 -5.311 1.00 94.75 200 ALA A C 1
ATOM 1598 O O . ALA A 1 200 ? 15.143 10.248 -5.708 1.00 94.75 200 ALA A O 1
ATOM 1599 N N . ARG A 1 201 ? 15.282 7.998 -5.780 1.00 89.62 201 ARG A N 1
ATOM 1600 C CA . ARG A 1 201 ? 16.260 7.895 -6.857 1.00 89.62 201 ARG A CA 1
ATOM 1601 C C . ARG A 1 201 ? 15.720 7.048 -7.997 1.00 89.62 201 ARG A C 1
ATOM 1603 O O . ARG A 1 201 ? 15.150 5.984 -7.775 1.00 89.62 201 ARG A O 1
ATOM 1610 N N . ARG A 1 202 ? 15.977 7.493 -9.222 1.00 91.12 202 ARG A N 1
ATOM 1611 C CA . ARG A 1 202 ? 15.861 6.702 -10.444 1.00 91.12 202 ARG A CA 1
ATOM 1612 C C . ARG A 1 202 ? 17.248 6.581 -11.059 1.00 91.12 202 ARG A C 1
ATOM 1614 O O . ARG A 1 202 ? 17.846 7.585 -11.436 1.00 91.12 202 ARG A O 1
ATOM 1621 N N . THR A 1 203 ? 17.770 5.363 -11.127 1.00 84.56 203 THR A N 1
ATOM 1622 C CA . THR A 1 203 ? 19.088 5.105 -11.715 1.00 84.56 203 THR A CA 1
ATOM 1623 C C . THR A 1 203 ? 19.069 5.287 -13.233 1.00 84.56 203 THR A C 1
ATOM 1625 O O . THR A 1 203 ? 18.024 5.190 -13.880 1.00 84.56 203 THR A O 1
ATOM 1628 N N . MET A 1 204 ? 20.242 5.545 -13.815 1.00 87.62 204 MET A N 1
ATOM 1629 C CA . MET A 1 204 ? 20.416 5.483 -15.267 1.00 87.62 204 MET A CA 1
ATOM 1630 C C . MET A 1 204 ? 20.163 4.062 -15.780 1.00 87.62 204 MET A C 1
ATOM 1632 O O . MET A 1 204 ? 20.438 3.070 -15.102 1.00 87.62 204 MET A O 1
ATOM 1636 N N . THR A 1 205 ? 19.689 3.963 -17.016 1.00 87.62 205 THR A N 1
ATOM 1637 C CA . THR A 1 205 ? 19.537 2.689 -17.712 1.00 87.62 205 THR A CA 1
ATOM 1638 C C . THR A 1 205 ? 20.902 2.186 -18.157 1.00 87.62 205 THR A C 1
ATOM 1640 O O . THR A 1 205 ? 21.557 2.832 -18.974 1.00 87.62 205 THR A O 1
ATOM 1643 N N . SER A 1 206 ? 21.306 1.016 -17.667 1.00 86.12 206 SER A N 1
ATOM 1644 C CA . SER A 1 206 ? 22.520 0.335 -18.120 1.00 86.12 206 SER A CA 1
ATOM 1645 C C . SER A 1 206 ? 22.206 -0.628 -19.268 1.00 86.12 206 SER A C 1
ATOM 1647 O O . SER A 1 206 ? 21.327 -1.490 -19.149 1.00 86.12 206 SER A O 1
ATOM 1649 N N . VAL A 1 207 ? 22.908 -0.472 -20.392 1.00 89.62 207 VAL A N 1
ATOM 1650 C CA . VAL A 1 207 ? 22.714 -1.259 -21.619 1.00 89.62 207 VAL A CA 1
ATOM 1651 C C . VAL A 1 207 ? 24.040 -1.761 -22.185 1.00 89.62 207 VAL A C 1
ATOM 1653 O O . VAL A 1 207 ? 25.086 -1.136 -22.004 1.00 89.62 207 VAL A O 1
ATOM 1656 N N . LYS A 1 208 ? 23.994 -2.881 -22.918 1.00 89.25 208 LYS A N 1
ATOM 1657 C CA . LYS A 1 208 ? 25.151 -3.414 -23.648 1.00 89.25 208 LYS A CA 1
ATOM 1658 C C . LYS A 1 208 ? 25.189 -2.845 -25.064 1.00 89.25 208 LYS A C 1
ATOM 1660 O O . LYS A 1 208 ? 24.224 -2.962 -25.817 1.00 89.25 208 LYS A O 1
ATOM 1665 N N . LYS A 1 209 ? 26.319 -2.244 -25.431 1.00 92.25 209 LYS A N 1
ATOM 1666 C CA . LYS A 1 209 ? 26.571 -1.628 -26.737 1.00 92.25 209 LYS A CA 1
ATOM 1667 C C . LYS A 1 209 ? 27.602 -2.422 -27.525 1.00 92.25 209 LYS A C 1
ATOM 1669 O O . LYS A 1 209 ? 28.691 -2.701 -27.027 1.00 92.25 209 LYS A O 1
ATOM 1674 N N . LEU A 1 210 ? 27.297 -2.701 -28.788 1.00 92.00 210 LEU A N 1
ATOM 1675 C CA . LEU A 1 210 ? 28.274 -3.193 -29.752 1.00 92.00 210 LEU A CA 1
ATOM 1676 C C . LEU A 1 210 ? 29.199 -2.043 -30.185 1.00 92.00 210 LEU A C 1
ATOM 1678 O O . LEU A 1 210 ? 28.726 -1.021 -30.685 1.00 92.00 210 LEU A O 1
ATOM 1682 N N . VAL A 1 211 ? 30.512 -2.200 -29.988 1.00 91.12 211 VAL A N 1
ATOM 1683 C CA . VAL A 1 211 ? 31.519 -1.166 -30.316 1.00 91.12 211 VAL A CA 1
ATOM 1684 C C . VAL A 1 211 ? 32.582 -1.635 -31.307 1.00 91.12 211 VAL A C 1
ATOM 1686 O O . VAL A 1 211 ? 33.309 -0.806 -31.849 1.00 91.12 211 VAL A O 1
ATOM 1689 N N . GLY A 1 212 ? 32.657 -2.938 -31.578 1.00 89.19 212 GLY A N 1
ATOM 1690 C CA . GLY A 1 212 ? 33.618 -3.506 -32.517 1.00 89.19 212 GLY A CA 1
ATOM 1691 C C . GLY A 1 212 ? 33.318 -4.953 -32.890 1.00 89.19 212 GLY A C 1
ATOM 1692 O O . GLY A 1 212 ? 32.324 -5.537 -32.453 1.00 89.19 212 GLY A O 1
ATOM 1693 N N . ARG A 1 213 ? 34.202 -5.559 -33.689 1.00 88.50 213 ARG A N 1
ATOM 1694 C CA . ARG A 1 213 ? 34.137 -6.992 -34.009 1.00 88.50 213 ARG A CA 1
ATOM 1695 C C . ARG A 1 213 ? 34.364 -7.808 -32.738 1.00 88.50 213 ARG A C 1
ATOM 1697 O O . ARG A 1 213 ? 35.477 -7.828 -32.223 1.00 88.50 213 ARG A O 1
ATOM 1704 N N . ASN A 1 214 ? 33.310 -8.455 -32.239 1.00 85.88 214 ASN A N 1
ATOM 1705 C CA . ASN A 1 214 ? 33.296 -9.161 -30.950 1.00 85.88 214 ASN A CA 1
ATOM 1706 C C . ASN A 1 214 ? 33.724 -8.275 -29.755 1.00 85.88 214 ASN A C 1
ATOM 1708 O O . ASN A 1 214 ? 34.274 -8.781 -28.779 1.00 85.88 214 ASN A O 1
ATOM 1712 N N . GLN A 1 215 ? 33.518 -6.955 -29.838 1.00 90.00 215 GLN A N 1
ATOM 1713 C CA . GLN A 1 215 ? 33.846 -6.009 -28.768 1.00 90.00 215 GLN A CA 1
ATOM 1714 C C . GLN A 1 215 ? 32.581 -5.302 -28.291 1.00 90.00 215 GLN A C 1
ATOM 1716 O O . GLN A 1 215 ? 31.831 -4.729 -29.091 1.00 90.00 215 GLN A O 1
ATOM 1721 N N . TYR A 1 216 ? 32.381 -5.307 -26.976 1.00 90.94 216 TYR A N 1
ATOM 1722 C CA . TYR A 1 216 ? 31.178 -4.808 -26.321 1.00 90.94 216 TYR A CA 1
ATOM 1723 C C . TYR A 1 216 ? 31.546 -3.839 -25.201 1.00 90.94 216 TYR A C 1
ATOM 1725 O O . TYR A 1 216 ? 32.564 -4.018 -24.534 1.00 90.94 216 TYR A O 1
ATOM 1733 N N . ALA A 1 217 ? 30.712 -2.827 -24.991 1.00 92.25 217 ALA A N 1
ATOM 1734 C CA . ALA A 1 217 ? 30.873 -1.847 -23.927 1.00 92.25 217 ALA A CA 1
ATOM 1735 C C . ALA A 1 217 ? 29.569 -1.685 -23.146 1.00 92.25 217 ALA A C 1
ATOM 1737 O O . ALA A 1 217 ? 28.480 -1.795 -23.711 1.00 92.25 217 ALA A O 1
ATOM 1738 N N . ASP A 1 218 ? 29.685 -1.385 -21.857 1.00 90.00 218 ASP A N 1
ATOM 1739 C CA . ASP A 1 218 ? 28.568 -0.879 -21.069 1.00 90.00 218 ASP A CA 1
ATOM 1740 C C . ASP A 1 218 ? 28.339 0.597 -21.385 1.00 90.00 218 ASP A C 1
ATOM 1742 O O . ASP A 1 218 ? 29.284 1.380 -21.514 1.00 90.00 218 ASP A O 1
ATOM 1746 N N . ALA A 1 219 ? 27.075 0.979 -21.519 1.00 90.38 219 ALA A N 1
ATOM 1747 C CA . ALA A 1 219 ? 26.673 2.362 -21.692 1.00 90.38 219 ALA A CA 1
ATOM 1748 C C . ALA A 1 219 ? 25.510 2.676 -20.752 1.00 90.38 219 ALA A C 1
ATOM 1750 O O . ALA A 1 219 ? 24.594 1.871 -20.592 1.00 90.38 219 ALA A O 1
ATOM 1751 N N . ASN A 1 220 ? 25.556 3.858 -20.140 1.00 91.81 220 ASN A N 1
ATOM 1752 C CA . ASN A 1 220 ? 24.497 4.350 -19.273 1.00 91.81 220 ASN A CA 1
ATOM 1753 C C . ASN A 1 220 ? 23.763 5.483 -19.979 1.00 91.81 220 ASN A C 1
ATOM 1755 O O . ASN A 1 220 ? 24.394 6.422 -20.466 1.00 91.81 220 ASN A O 1
ATOM 1759 N N . PHE A 1 221 ? 22.440 5.398 -20.011 1.00 92.06 221 PHE A N 1
ATOM 1760 C CA . PHE A 1 221 ? 21.588 6.422 -20.594 1.00 92.06 221 PHE A CA 1
ATOM 1761 C C . PHE A 1 221 ? 20.478 6.829 -19.627 1.00 92.06 221 PHE A C 1
ATOM 1763 O O . PHE A 1 221 ? 20.006 5.996 -18.848 1.00 92.06 221 PHE A O 1
ATOM 1770 N N . PRO A 1 222 ? 19.997 8.078 -19.705 1.00 92.44 222 PRO A N 1
ATOM 1771 C CA . PRO A 1 222 ? 18.752 8.467 -19.060 1.00 92.44 222 PRO A CA 1
ATOM 1772 C C . PRO A 1 222 ? 17.601 7.530 -19.426 1.00 92.44 222 PRO A C 1
ATOM 1774 O O . PRO A 1 222 ? 17.539 7.013 -20.542 1.00 92.44 222 PRO A O 1
ATOM 1777 N N . SER A 1 223 ? 16.678 7.316 -18.487 1.00 91.50 223 SER A N 1
ATOM 1778 C CA . SER A 1 223 ? 15.460 6.547 -18.763 1.00 91.50 223 SER A CA 1
ATOM 1779 C C . SER A 1 223 ? 14.679 7.179 -19.924 1.00 91.50 223 SER A C 1
ATOM 1781 O O . SER A 1 223 ? 14.486 8.400 -19.915 1.00 91.50 223 SER A O 1
ATOM 1783 N N . PRO A 1 224 ? 14.186 6.389 -20.895 1.00 93.19 224 PRO A N 1
ATOM 1784 C CA . PRO A 1 224 ? 13.278 6.887 -21.925 1.00 93.19 224 PRO A CA 1
ATOM 1785 C C . PRO A 1 224 ? 11.850 7.101 -21.396 1.00 93.19 224 PRO A C 1
ATOM 1787 O O . PRO A 1 224 ? 11.012 7.622 -22.122 1.00 93.19 224 PRO A O 1
ATOM 1790 N N . PHE A 1 225 ? 11.562 6.715 -20.148 1.00 93.44 225 PHE A N 1
ATOM 1791 C CA . PHE A 1 225 ? 10.236 6.830 -19.547 1.00 93.44 225 PHE A CA 1
ATOM 1792 C C . PHE A 1 225 ? 10.092 8.074 -18.675 1.00 93.44 225 PHE A C 1
ATOM 1794 O O . PHE A 1 225 ? 11.058 8.573 -18.082 1.00 93.44 225 PHE A O 1
ATOM 1801 N N . ARG A 1 226 ? 8.845 8.533 -18.548 1.00 94.19 226 ARG A N 1
ATOM 1802 C CA . ARG A 1 226 ? 8.439 9.405 -17.450 1.00 94.19 226 ARG A CA 1
ATOM 1803 C C . ARG A 1 226 ? 8.118 8.541 -16.231 1.00 94.19 226 ARG A C 1
ATOM 1805 O O . ARG A 1 226 ? 7.450 7.514 -16.341 1.00 94.19 226 ARG A O 1
ATOM 1812 N N . ASP A 1 227 ? 8.556 9.001 -15.072 1.00 94.62 227 ASP A N 1
ATOM 1813 C CA . ASP A 1 227 ? 8.092 8.512 -13.778 1.00 94.62 227 ASP A CA 1
ATOM 1814 C C . ASP A 1 227 ? 7.734 9.715 -12.921 1.00 94.62 227 ASP A C 1
ATOM 1816 O O . ASP A 1 227 ? 8.414 10.732 -12.999 1.00 94.62 227 ASP A O 1
ATOM 1820 N N . ASP A 1 228 ? 6.730 9.604 -12.068 1.00 95.25 228 ASP A N 1
ATOM 1821 C CA . ASP A 1 228 ? 6.464 10.617 -11.052 1.00 95.25 228 ASP A CA 1
ATOM 1822 C C . ASP A 1 228 ? 6.817 10.041 -9.682 1.00 95.25 228 ASP A C 1
ATOM 1824 O O . ASP A 1 228 ? 6.556 8.873 -9.410 1.00 95.25 228 ASP A O 1
ATOM 1828 N N . PHE A 1 229 ? 7.419 10.847 -8.816 1.00 96.81 229 PHE A N 1
ATOM 1829 C CA . PHE A 1 229 ? 7.584 10.534 -7.401 1.00 96.81 229 PHE A CA 1
ATOM 1830 C C . PHE A 1 229 ? 6.680 11.466 -6.611 1.00 96.81 229 PHE A C 1
ATOM 1832 O O . PHE A 1 229 ? 6.773 12.678 -6.772 1.00 96.81 229 PHE A O 1
ATOM 1839 N N . GLY A 1 230 ? 5.788 10.912 -5.802 1.00 95.62 230 GLY A N 1
ATOM 1840 C CA . GLY A 1 230 ? 4.819 11.674 -5.030 1.00 95.62 230 GLY A CA 1
ATOM 1841 C C . GLY A 1 230 ? 4.808 11.262 -3.573 1.00 95.62 230 GLY A C 1
ATOM 1842 O O . GLY A 1 230 ? 5.208 10.154 -3.224 1.00 95.62 230 GLY A O 1
ATOM 1843 N N . LEU A 1 231 ? 4.317 12.155 -2.730 1.00 95.44 231 LEU A N 1
ATOM 1844 C CA . LEU A 1 231 ? 4.006 11.867 -1.342 1.00 95.44 231 LEU A CA 1
ATOM 1845 C C . LEU A 1 231 ? 2.521 12.160 -1.162 1.00 95.44 231 LEU A C 1
ATOM 1847 O O . LEU A 1 231 ? 2.079 13.240 -1.526 1.00 95.44 231 LEU A O 1
ATOM 1851 N N . ARG A 1 232 ? 1.739 11.194 -0.686 1.00 94.38 232 ARG A N 1
ATOM 1852 C CA . ARG A 1 232 ? 0.333 11.397 -0.323 1.00 94.38 232 ARG A CA 1
ATOM 1853 C C . ARG A 1 232 ? 0.248 11.417 1.184 1.00 94.38 232 ARG A C 1
ATOM 1855 O O . ARG A 1 232 ? 0.749 10.500 1.819 1.00 94.38 232 ARG A O 1
ATOM 1862 N N . ALA A 1 233 ? -0.369 12.440 1.739 1.00 93.50 233 ALA A N 1
ATOM 1863 C CA . ALA A 1 233 ? -0.566 12.553 3.166 1.00 93.50 233 ALA A CA 1
ATOM 1864 C C . ALA A 1 233 ? -2.026 12.875 3.459 1.00 93.50 233 ALA A C 1
ATOM 1866 O O . ALA A 1 233 ? -2.642 13.664 2.742 1.00 93.50 233 ALA A O 1
ATOM 1867 N N . ASN A 1 234 ? -2.577 12.251 4.492 1.00 92.88 234 ASN A N 1
ATOM 1868 C CA . ASN A 1 234 ? -3.951 12.462 4.914 1.00 92.88 234 ASN A CA 1
ATOM 1869 C C . ASN A 1 234 ? -4.027 12.451 6.438 1.00 92.88 234 ASN A C 1
ATOM 1871 O O . ASN A 1 234 ? -3.610 11.487 7.076 1.00 92.88 234 ASN A O 1
ATOM 1875 N N . VAL A 1 235 ? -4.598 13.512 6.996 1.00 90.81 235 VAL A N 1
ATOM 1876 C CA . VAL A 1 235 ? -5.031 13.568 8.389 1.00 90.81 235 VAL A CA 1
ATOM 1877 C C . VAL A 1 235 ? -6.544 13.447 8.393 1.00 90.81 235 VAL A C 1
ATOM 1879 O O . VAL A 1 235 ? -7.254 14.243 7.768 1.00 90.81 235 VAL A O 1
ATOM 1882 N N . SER A 1 236 ? -7.040 12.442 9.099 1.00 89.06 236 SER A N 1
ATOM 1883 C CA . SER A 1 236 ? -8.468 12.250 9.306 1.00 89.06 236 SER A CA 1
ATOM 1884 C C . SER A 1 236 ? -8.767 12.057 10.769 1.00 89.06 236 SER A C 1
ATOM 1886 O O . SER A 1 236 ? -7.979 11.445 11.489 1.00 89.06 236 SER A O 1
ATOM 1888 N N . VAL A 1 237 ? -9.943 12.522 11.165 1.00 87.56 237 VAL A N 1
ATOM 1889 C CA . VAL A 1 237 ? -10.443 12.320 12.512 1.00 87.56 237 VAL A CA 1
ATOM 1890 C C . VAL A 1 237 ? -11.834 11.761 12.490 1.00 87.56 237 VAL A C 1
ATOM 1892 O O . VAL A 1 237 ? -12.651 12.074 11.625 1.00 87.56 237 VAL A O 1
ATOM 1895 N N . ARG A 1 238 ? -12.077 10.893 13.455 1.00 86.62 238 ARG A N 1
ATOM 1896 C CA . ARG A 1 238 ? -13.375 10.321 13.727 1.00 86.62 238 ARG A CA 1
ATOM 1897 C C . ARG A 1 238 ? -13.813 10.761 15.115 1.00 86.62 238 ARG A C 1
ATOM 1899 O O . ARG A 1 238 ? -13.034 10.648 16.050 1.00 86.62 238 ARG A O 1
ATOM 1906 N N . VAL A 1 239 ? -15.034 11.270 15.219 1.00 85.81 239 VAL A N 1
ATOM 1907 C CA . VAL A 1 239 ? -15.677 11.654 16.481 1.00 85.81 239 VAL A CA 1
ATOM 1908 C C . VAL A 1 239 ? -16.910 10.766 16.631 1.00 85.81 239 VAL A C 1
ATOM 1910 O O . VAL A 1 239 ? -17.835 10.861 15.819 1.00 85.81 239 VAL A O 1
ATOM 1913 N N . GLY A 1 240 ? -16.888 9.844 17.596 1.00 81.62 240 GLY A N 1
ATOM 1914 C CA . GLY A 1 240 ? -17.855 8.746 17.674 1.00 81.62 240 GLY A CA 1
ATOM 1915 C C . GLY A 1 240 ? -17.842 7.911 16.388 1.00 81.62 240 GLY A C 1
ATOM 1916 O O . GLY A 1 240 ? -16.809 7.372 15.992 1.00 81.62 240 GLY A O 1
ATOM 1917 N N . ASP A 1 241 ? -18.967 7.859 15.674 1.00 73.50 241 ASP A N 1
ATOM 1918 C CA . ASP A 1 241 ? -19.083 7.146 14.392 1.00 73.50 241 ASP A CA 1
ATOM 1919 C C . ASP A 1 241 ? -18.866 8.008 13.148 1.00 73.50 241 ASP A C 1
ATOM 1921 O O . ASP A 1 241 ? -18.781 7.491 12.031 1.00 73.50 241 ASP A O 1
ATOM 1925 N N . GLN A 1 242 ? -18.751 9.324 13.309 1.00 77.94 242 GLN A N 1
ATOM 1926 C CA . GLN A 1 242 ? -18.647 10.234 12.175 1.00 77.94 242 GLN A CA 1
ATOM 1927 C C . GLN A 1 242 ? -17.189 10.514 11.824 1.00 77.94 242 GLN A C 1
ATOM 1929 O O . GLN A 1 242 ? -16.389 10.886 12.680 1.00 77.94 242 GLN A O 1
ATOM 1934 N N . ARG A 1 243 ? -16.843 10.356 10.541 1.00 76.19 243 ARG A N 1
ATOM 1935 C CA . ARG A 1 243 ? -15.490 10.571 10.009 1.00 76.19 243 ARG A CA 1
ATOM 1936 C C . ARG A 1 243 ? -15.397 11.877 9.230 1.00 76.19 243 ARG A C 1
ATOM 1938 O O . ARG A 1 243 ? -16.218 12.152 8.359 1.00 76.19 243 ARG A O 1
ATOM 1945 N N . PHE A 1 244 ? -14.311 12.606 9.459 1.00 81.19 244 PHE A N 1
ATOM 1946 C CA . PHE A 1 244 ? -14.005 13.875 8.817 1.00 81.19 244 PHE A CA 1
ATOM 1947 C C . PHE A 1 244 ? -12.563 13.861 8.285 1.00 81.19 244 PHE A C 1
ATOM 1949 O O . PHE A 1 244 ? -11.617 13.690 9.060 1.00 81.19 244 PHE A O 1
ATOM 1956 N N . PRO A 1 245 ? -12.344 14.023 6.968 1.00 81.62 245 PRO A N 1
ATOM 1957 C CA . PRO A 1 245 ? -11.025 14.374 6.466 1.00 81.62 245 PRO A CA 1
ATOM 1958 C C . PRO A 1 245 ? -10.729 15.820 6.870 1.00 81.62 245 PRO A C 1
ATOM 1960 O O . PRO A 1 245 ? -11.560 16.706 6.666 1.00 81.62 245 PRO A O 1
ATOM 1963 N N . TRP A 1 246 ? -9.554 16.065 7.440 1.00 83.50 246 TRP A N 1
ATOM 1964 C CA . TRP A 1 246 ? -9.169 17.408 7.879 1.00 83.50 246 TRP A CA 1
ATOM 1965 C C . TRP A 1 246 ? -8.117 18.037 7.007 1.00 83.50 246 TRP A C 1
ATOM 1967 O O . TRP A 1 246 ? -8.172 19.234 6.736 1.00 83.50 246 TRP A O 1
ATOM 1977 N N . TRP A 1 247 ? -7.169 17.237 6.543 1.00 91.62 247 TRP A N 1
ATOM 1978 C CA . TRP A 1 247 ? -6.114 17.751 5.702 1.00 91.62 247 TRP A CA 1
ATOM 1979 C C . TRP A 1 247 ? -5.587 16.672 4.780 1.00 91.62 247 TRP A C 1
ATOM 1981 O O . TRP A 1 247 ? -5.438 15.515 5.171 1.00 91.62 247 TRP A O 1
ATOM 1991 N N . GLN A 1 248 ? -5.301 17.069 3.547 1.00 92.62 248 GLN A N 1
ATOM 1992 C CA . GLN A 1 248 ? -4.738 16.201 2.531 1.00 92.62 248 GLN A CA 1
ATOM 1993 C C . GLN A 1 248 ? -3.669 16.957 1.758 1.00 92.62 248 GLN A C 1
ATOM 1995 O O . GLN A 1 248 ? -3.877 18.102 1.358 1.00 92.62 248 GLN A O 1
ATOM 2000 N N . ALA A 1 249 ? -2.559 16.280 1.497 1.00 92.88 249 ALA A N 1
ATOM 2001 C CA . ALA A 1 249 ? -1.525 16.744 0.591 1.00 92.88 249 ALA A CA 1
ATOM 2002 C C . ALA A 1 249 ? -1.135 15.643 -0.379 1.00 92.88 249 ALA A C 1
ATOM 2004 O O . ALA A 1 249 ? -1.205 14.449 -0.083 1.00 92.88 249 ALA A O 1
ATOM 2005 N N . SER A 1 250 ? -0.748 16.043 -1.583 1.00 95.31 250 SER A N 1
ATOM 2006 C CA . SER A 1 250 ? -0.298 15.115 -2.620 1.00 95.31 250 SER A CA 1
ATOM 2007 C C . SER A 1 250 ? 0.777 15.730 -3.528 1.00 95.31 250 SER A C 1
ATOM 2009 O O . SER A 1 250 ? 0.607 15.723 -4.753 1.00 95.31 250 SER A O 1
ATOM 2011 N N . PRO A 1 251 ? 1.870 16.303 -2.980 1.00 96.25 251 PRO A N 1
ATOM 2012 C CA . PRO A 1 251 ? 2.959 16.829 -3.796 1.00 96.25 251 PRO A CA 1
ATOM 2013 C C . PRO A 1 251 ? 3.561 15.731 -4.676 1.00 96.25 251 PRO A C 1
ATOM 2015 O O . PRO A 1 251 ? 3.683 14.569 -4.280 1.00 96.25 251 PRO A O 1
ATOM 2018 N N . SER A 1 252 ? 3.971 16.105 -5.887 1.00 96.06 252 SER A N 1
ATOM 2019 C CA . SER A 1 252 ? 4.656 15.197 -6.804 1.00 96.06 252 SER A CA 1
ATOM 2020 C C . SER A 1 252 ? 5.714 15.909 -7.637 1.00 96.06 252 SER A C 1
ATOM 2022 O O . SER A 1 252 ? 5.589 17.085 -7.978 1.00 96.06 252 SER A O 1
ATOM 2024 N N . LEU A 1 253 ? 6.782 15.182 -7.952 1.00 96.94 253 LEU A N 1
ATOM 2025 C CA . LEU A 1 253 ? 7.908 15.635 -8.751 1.00 96.94 253 LEU A CA 1
ATOM 2026 C C . LEU A 1 253 ? 8.155 14.651 -9.901 1.00 96.94 253 LEU A C 1
ATOM 2028 O O . LEU A 1 253 ? 8.382 13.463 -9.650 1.00 96.94 253 LEU A O 1
ATOM 2032 N N . PRO A 1 254 ? 8.185 15.125 -11.158 1.00 95.94 254 PRO A N 1
ATOM 2033 C CA . PRO A 1 254 ? 8.428 14.259 -12.296 1.00 95.94 254 PRO A CA 1
ATOM 2034 C C . PRO A 1 254 ? 9.924 13.984 -12.493 1.00 95.94 254 PRO A C 1
ATOM 2036 O O . PRO A 1 254 ? 10.796 14.866 -12.422 1.00 95.94 254 PRO A O 1
ATOM 2039 N N . PHE A 1 255 ? 10.218 12.744 -12.847 1.00 95.62 255 PHE A N 1
ATOM 2040 C CA . PHE A 1 255 ? 11.403 12.331 -13.571 1.00 95.62 255 PHE A CA 1
ATOM 2041 C C . PHE A 1 255 ? 11.073 12.286 -15.066 1.00 95.62 255 PHE A C 1
ATOM 2043 O O . PHE A 1 255 ? 10.398 11.377 -15.551 1.00 95.62 255 PHE A O 1
ATOM 2050 N N . LEU A 1 256 ? 11.549 13.285 -15.809 1.00 94.31 256 LEU A N 1
ATOM 2051 C CA . LEU A 1 256 ? 11.250 13.412 -17.235 1.00 94.31 256 LEU A CA 1
ATOM 2052 C C . LEU A 1 256 ? 11.995 12.353 -18.077 1.00 94.31 256 LEU A C 1
ATOM 2054 O O . LEU A 1 256 ? 13.104 11.943 -17.700 1.00 94.31 256 LEU A O 1
ATOM 2058 N N . PRO A 1 257 ? 11.429 11.942 -19.228 1.00 93.38 257 PRO A N 1
ATOM 2059 C CA . PRO A 1 257 ? 12.139 11.156 -20.235 1.00 93.38 257 PRO A CA 1
ATOM 2060 C C . PRO A 1 257 ? 13.433 11.858 -20.656 1.00 93.38 257 PRO A C 1
ATOM 2062 O O . PRO A 1 257 ? 13.444 13.072 -20.854 1.00 93.38 257 PRO A O 1
ATOM 2065 N N . GLY A 1 258 ? 14.541 11.127 -20.772 1.00 91.19 258 GLY A N 1
ATOM 2066 C CA . GLY A 1 258 ? 15.826 11.707 -21.179 1.00 91.19 258 GLY A CA 1
ATOM 2067 C C . GLY A 1 258 ? 16.519 12.575 -20.112 1.00 91.19 258 GLY A C 1
ATOM 2068 O O . GLY A 1 258 ? 17.622 13.063 -20.347 1.00 91.19 258 GLY A O 1
ATOM 2069 N N . GLY A 1 259 ? 15.903 12.778 -18.941 1.00 90.50 259 GLY A N 1
ATOM 2070 C CA . GLY A 1 259 ? 16.425 13.657 -17.895 1.00 90.50 259 GLY A CA 1
ATOM 2071 C C . GLY A 1 259 ? 17.644 13.088 -17.162 1.00 90.50 259 GLY A C 1
ATOM 2072 O O . GLY A 1 259 ? 17.662 11.919 -16.787 1.00 90.50 259 GLY A O 1
ATOM 2073 N N . LEU A 1 260 ? 18.633 13.946 -16.887 1.00 91.06 260 LEU A N 1
ATOM 2074 C CA . LEU A 1 260 ? 19.863 13.593 -16.156 1.00 91.06 260 LEU A CA 1
ATOM 2075 C C . LEU A 1 260 ? 19.708 13.606 -14.626 1.00 91.06 260 LEU A C 1
ATOM 2077 O O . LEU A 1 260 ? 20.636 13.258 -13.901 1.00 91.06 260 LEU A O 1
ATOM 2081 N N . ILE A 1 261 ? 18.554 14.044 -14.125 1.00 92.12 261 ILE A N 1
ATOM 2082 C CA . ILE A 1 261 ? 18.294 14.142 -12.691 1.00 92.12 261 ILE A CA 1
ATOM 2083 C C . ILE A 1 261 ? 17.963 12.749 -12.158 1.00 92.12 261 ILE A C 1
ATOM 2085 O O . ILE A 1 261 ? 16.899 12.206 -12.449 1.00 92.12 261 ILE A O 1
ATOM 2089 N N . GLU A 1 262 ? 18.871 12.187 -11.364 1.00 90.81 262 GLU A N 1
ATOM 2090 C CA . GLU A 1 262 ? 18.695 10.864 -10.759 1.00 90.81 262 GLU A CA 1
ATOM 2091 C C . GLU A 1 262 ? 17.960 10.904 -9.422 1.00 90.81 262 GLU A C 1
ATOM 2093 O O . GLU A 1 262 ? 17.413 9.885 -9.020 1.00 90.81 262 GLU A O 1
ATOM 2098 N N . GLN A 1 263 ? 17.921 12.043 -8.725 1.00 95.88 263 GLN A N 1
ATOM 2099 C CA . GLN A 1 263 ? 17.306 12.161 -7.400 1.00 95.88 263 GLN A CA 1
ATOM 2100 C C . GLN A 1 263 ? 16.284 13.295 -7.330 1.00 95.88 263 GLN A C 1
ATOM 2102 O O . GLN A 1 263 ? 16.473 14.369 -7.902 1.00 95.88 263 GLN A O 1
ATOM 2107 N N . ARG A 1 264 ? 15.196 13.046 -6.603 1.00 96.81 264 ARG A N 1
ATOM 2108 C CA . ARG A 1 264 ? 14.137 14.013 -6.307 1.00 96.81 264 ARG A CA 1
ATOM 2109 C C . ARG A 1 264 ? 13.812 13.953 -4.826 1.00 96.81 264 ARG A C 1
ATOM 2111 O O . ARG A 1 264 ? 13.661 12.864 -4.278 1.00 96.81 264 ARG A O 1
ATOM 2118 N N . THR A 1 265 ? 13.653 15.122 -4.222 1.00 97.44 265 THR A N 1
ATOM 2119 C CA . THR A 1 265 ? 13.287 15.263 -2.814 1.00 97.44 265 THR A CA 1
ATOM 2120 C C . THR A 1 265 ? 12.025 16.097 -2.719 1.00 97.44 265 THR A C 1
ATOM 2122 O O . THR A 1 265 ? 11.992 17.226 -3.206 1.00 97.44 265 THR A O 1
ATOM 2125 N N . ILE A 1 266 ? 10.998 15.528 -2.098 1.00 97.62 266 ILE A N 1
ATOM 2126 C CA . ILE A 1 266 ? 9.818 16.260 -1.651 1.00 97.62 266 ILE A CA 1
ATOM 2127 C C . ILE A 1 266 ? 10.117 16.710 -0.223 1.00 97.62 266 ILE A C 1
ATOM 2129 O O . ILE A 1 266 ? 10.469 15.891 0.630 1.00 97.62 266 ILE A O 1
ATOM 2133 N N . VAL A 1 267 ? 10.055 18.019 0.009 1.00 96.44 267 VAL A N 1
ATOM 2134 C CA . VAL A 1 267 ? 10.258 18.610 1.337 1.00 96.44 267 VAL A CA 1
ATOM 2135 C C . VAL A 1 267 ? 9.042 18.357 2.224 1.00 96.44 267 VAL A C 1
ATOM 2137 O O . VAL A 1 267 ? 7.954 18.102 1.716 1.00 96.44 267 VAL A O 1
ATOM 2140 N N . SER A 1 268 ? 9.238 18.414 3.542 1.00 95.81 268 SER A N 1
ATOM 2141 C CA . SER A 1 268 ? 8.137 18.230 4.487 1.00 95.81 268 SER A CA 1
ATOM 2142 C C . SER A 1 268 ? 7.078 19.311 4.301 1.00 95.81 268 SER A C 1
ATOM 2144 O O . SER A 1 268 ? 7.406 20.497 4.244 1.00 95.81 268 SER A O 1
ATOM 2146 N N . GLU A 1 269 ? 5.818 18.897 4.277 1.00 94.81 269 GLU A N 1
ATOM 2147 C CA . GLU A 1 269 ? 4.684 19.794 4.468 1.00 94.81 269 GLU A CA 1
ATOM 2148 C C . GLU A 1 269 ? 4.305 19.824 5.947 1.00 94.81 269 GLU A C 1
ATOM 2150 O O . GLU A 1 269 ? 4.581 18.869 6.679 1.00 94.81 269 GLU A O 1
ATOM 2155 N N . TYR A 1 270 ? 3.712 20.935 6.378 1.00 94.31 270 TYR A N 1
ATOM 2156 C CA . TYR A 1 270 ? 3.310 21.182 7.757 1.00 94.31 270 TYR A CA 1
ATOM 2157 C C . TYR A 1 270 ? 1.845 21.597 7.784 1.00 94.31 270 TYR A C 1
ATOM 2159 O O . TYR A 1 270 ? 1.393 22.342 6.912 1.00 94.31 270 TYR A O 1
ATOM 2167 N N . GLY A 1 271 ? 1.122 21.137 8.794 1.00 92.06 271 GLY A N 1
ATOM 2168 C CA . GLY A 1 271 ? -0.249 21.548 9.049 1.00 92.06 271 GLY A CA 1
ATOM 2169 C C . GLY A 1 271 ? -0.516 21.625 10.541 1.00 92.06 271 GLY A C 1
ATOM 2170 O O . GLY A 1 271 ? 0.205 21.036 11.347 1.00 92.06 271 GLY A O 1
ATOM 2171 N N . SER A 1 272 ? -1.545 22.378 10.900 1.00 92.00 272 SER A N 1
ATOM 2172 C CA . SER A 1 272 ? -2.048 22.431 12.263 1.00 92.00 272 SER A CA 1
ATOM 2173 C C . SER A 1 272 ? -3.555 22.641 12.272 1.00 92.00 272 SER A C 1
ATOM 2175 O O . SER A 1 272 ? -4.134 23.171 11.320 1.00 92.00 272 SER A O 1
ATOM 2177 N N . THR A 1 273 ? -4.200 22.186 13.340 1.00 88.50 273 THR A N 1
ATOM 2178 C CA . THR A 1 273 ? -5.623 22.405 13.596 1.00 88.50 273 THR A CA 1
ATOM 2179 C C . THR A 1 273 ? -5.902 22.422 15.093 1.00 88.50 273 THR A C 1
ATOM 2181 O O . THR A 1 273 ? -5.102 21.928 15.886 1.00 88.50 273 THR A O 1
ATOM 2184 N N . ALA A 1 274 ? -7.057 22.962 15.468 1.00 88.81 274 ALA A N 1
ATOM 2185 C CA . ALA A 1 274 ? -7.580 22.914 16.824 1.00 88.81 274 ALA A CA 1
ATOM 2186 C C . ALA A 1 274 ? -8.960 22.248 16.814 1.00 88.81 274 ALA A C 1
ATOM 2188 O O . ALA A 1 274 ? -9.802 22.574 15.972 1.00 88.81 274 ALA A O 1
ATOM 2189 N N . ILE A 1 275 ? -9.194 21.322 17.740 1.00 87.69 275 ILE A N 1
ATOM 2190 C CA . ILE A 1 275 ? -10.491 20.673 17.943 1.00 87.69 275 ILE A CA 1
ATOM 2191 C C . ILE A 1 275 ? -11.126 21.268 19.190 1.00 87.69 275 ILE A C 1
ATOM 2193 O O . ILE A 1 275 ? -10.595 21.086 20.280 1.00 87.69 275 ILE A O 1
ATOM 2197 N N . GLY A 1 276 ? -12.280 21.914 19.049 1.00 90.44 276 GLY A N 1
ATOM 2198 C CA . GLY A 1 276 ? -13.071 22.318 20.209 1.00 90.44 276 GLY A CA 1
ATOM 2199 C C . GLY A 1 276 ? -13.706 21.100 20.880 1.00 90.44 276 GLY A C 1
ATOM 2200 O O . GLY A 1 276 ? -14.504 20.402 20.256 1.00 90.44 276 GLY A O 1
ATOM 2201 N N . LEU A 1 277 ? -13.374 20.858 22.148 1.00 91.69 277 LEU A N 1
ATOM 2202 C CA . LEU A 1 277 ? -13.864 19.711 22.921 1.00 91.69 277 LEU A CA 1
ATOM 2203 C C . LEU A 1 277 ? -15.117 20.046 23.740 1.00 91.69 277 LEU A C 1
ATOM 2205 O O . LEU A 1 277 ? -15.937 19.171 23.991 1.00 91.69 277 LEU A O 1
ATOM 2209 N N . ARG A 1 278 ? -15.323 21.319 24.110 1.00 87.38 278 ARG A N 1
ATOM 2210 C CA . ARG A 1 278 ? -16.441 21.754 24.979 1.00 87.38 278 ARG A CA 1
ATOM 2211 C C . ARG A 1 278 ? -17.837 21.410 24.453 1.00 87.38 278 ARG A C 1
ATOM 2213 O O . ARG A 1 278 ? -18.771 21.331 25.242 1.00 87.38 278 ARG A O 1
ATOM 2220 N N . SER A 1 279 ? -18.006 21.303 23.137 1.00 86.88 279 SER A N 1
ATOM 2221 C CA . SER A 1 279 ? -19.303 20.996 22.523 1.00 86.88 279 SER A CA 1
ATOM 2222 C C . SER A 1 279 ? -19.574 19.499 22.385 1.00 86.88 279 SER A C 1
ATOM 2224 O O . SER A 1 279 ? -20.662 19.135 21.943 1.00 86.88 279 SER A O 1
ATOM 2226 N N . LEU A 1 280 ? -18.595 18.645 22.692 1.00 88.94 280 LEU A N 1
ATOM 2227 C CA . LEU A 1 280 ? -18.721 17.201 22.562 1.00 88.94 280 LEU A CA 1
ATOM 2228 C C . LEU A 1 280 ? -19.200 16.588 23.888 1.00 88.94 280 LEU A C 1
ATOM 2230 O O . LEU A 1 280 ? -18.735 17.011 24.948 1.00 88.94 280 LEU A O 1
ATOM 2234 N N . PRO A 1 281 ? -20.123 15.610 23.850 1.00 87.69 281 PRO A N 1
ATOM 2235 C CA . PRO A 1 281 ? -20.530 14.876 25.043 1.00 87.69 281 PRO A CA 1
ATOM 2236 C C . PRO A 1 281 ? -19.352 14.146 25.698 1.00 87.69 281 PRO A C 1
ATOM 2238 O O . PRO A 1 281 ? -18.453 13.661 25.003 1.00 87.69 281 PRO A O 1
ATOM 2241 N N . LEU A 1 282 ? -19.391 14.011 27.023 1.00 87.31 282 LEU A N 1
ATOM 2242 C CA . LEU A 1 282 ? -18.536 13.059 27.739 1.00 87.31 282 LEU A CA 1
ATOM 2243 C C . LEU A 1 282 ? -18.868 11.623 27.272 1.00 87.31 282 LEU A C 1
ATOM 2245 O O . LEU A 1 282 ? -19.957 11.373 26.757 1.00 87.31 282 LEU A O 1
ATOM 2249 N N . GLY A 1 283 ? -17.891 10.722 27.329 1.00 81.50 283 GLY A N 1
ATOM 2250 C CA . GLY A 1 283 ? -17.895 9.393 26.707 1.00 81.50 283 GLY A CA 1
ATOM 2251 C C . GLY A 1 283 ? -17.543 9.383 25.211 1.00 81.50 283 GLY A C 1
ATOM 2252 O O . GLY A 1 283 ? -17.317 8.326 24.628 1.00 81.50 283 GLY A O 1
ATOM 2253 N N . THR A 1 284 ? -17.462 10.544 24.547 1.00 87.56 284 THR A N 1
ATOM 2254 C CA . THR A 1 284 ? -17.126 10.585 23.114 1.00 87.56 284 THR A CA 1
ATOM 2255 C C . THR A 1 284 ? -15.688 10.127 22.874 1.00 87.56 284 THR A C 1
ATOM 2257 O O . THR A 1 284 ? -14.746 10.713 23.408 1.00 87.56 284 THR A O 1
ATOM 2260 N N . THR A 1 285 ? -15.502 9.154 21.980 1.00 88.06 285 THR A N 1
ATOM 2261 C CA . THR A 1 285 ? -14.176 8.780 21.472 1.00 88.06 285 THR A CA 1
ATOM 2262 C C . THR A 1 285 ? -13.804 9.604 20.239 1.00 88.06 285 THR A C 1
ATOM 2264 O O . THR A 1 285 ? -14.568 9.706 19.275 1.00 88.06 285 THR A O 1
ATOM 2267 N N . ILE A 1 286 ? -12.599 10.164 20.243 1.00 89.31 286 ILE A N 1
ATOM 2268 C CA . ILE A 1 286 ? -11.978 10.869 19.127 1.00 89.31 286 ILE A CA 1
ATOM 2269 C C . ILE A 1 286 ? -10.786 10.040 18.650 1.00 89.31 286 ILE A C 1
ATOM 2271 O O . ILE A 1 286 ? -9.768 9.958 19.330 1.00 89.31 286 ILE A O 1
ATOM 2275 N N . ALA A 1 287 ? -10.885 9.443 17.465 1.00 87.56 287 ALA A N 1
ATOM 2276 C CA . ALA A 1 287 ? -9.773 8.731 16.845 1.00 87.56 287 ALA A CA 1
ATOM 2277 C C . ALA A 1 287 ? -9.074 9.634 15.827 1.00 87.56 287 ALA A C 1
ATOM 2279 O O . ALA A 1 287 ? -9.667 10.070 14.836 1.00 87.56 287 ALA A O 1
ATOM 2280 N N . LEU A 1 288 ? -7.799 9.897 16.079 1.00 88.44 288 LEU A N 1
ATOM 2281 C CA . LEU A 1 288 ? -6.901 10.650 15.224 1.00 88.44 288 LEU A CA 1
ATOM 2282 C C . LEU A 1 288 ? -6.092 9.673 14.368 1.00 88.44 288 LEU A C 1
ATOM 2284 O O . LEU A 1 288 ? -5.530 8.710 14.886 1.00 88.44 288 LEU A O 1
ATOM 2288 N N . ALA A 1 289 ? -6.003 9.922 13.063 1.00 88.38 289 ALA A N 1
ATOM 2289 C CA . ALA A 1 289 ? -5.160 9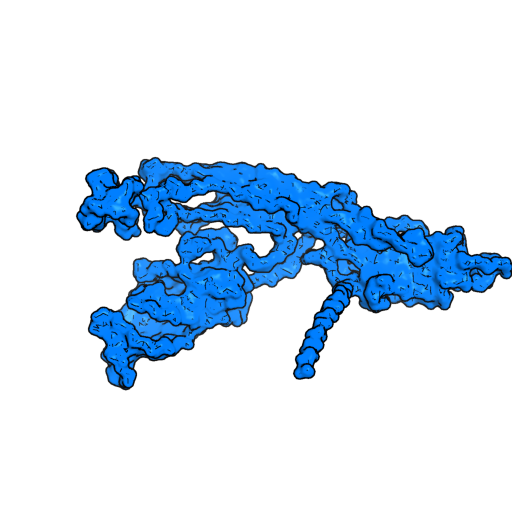.140 12.167 1.00 88.38 289 ALA A CA 1
ATOM 2290 C C . ALA A 1 289 ? -4.419 10.049 11.185 1.00 88.38 289 ALA A C 1
ATOM 2292 O O . ALA A 1 289 ? -5.025 10.893 10.518 1.00 88.38 289 ALA A O 1
ATOM 2293 N N . PHE A 1 290 ? -3.113 9.835 11.067 1.00 90.50 290 PHE A N 1
ATOM 2294 C CA . PHE A 1 290 ? -2.236 10.501 10.120 1.00 90.50 290 PHE A CA 1
ATOM 2295 C C . PHE A 1 290 ? -1.482 9.467 9.289 1.00 90.50 290 PHE A C 1
ATOM 2297 O O . PHE A 1 290 ? -0.689 8.687 9.808 1.00 90.50 290 PHE A O 1
ATOM 2304 N N . GLU A 1 291 ? -1.716 9.471 7.982 1.00 89.06 291 GLU A N 1
ATOM 2305 C CA . GLU A 1 291 ? -1.074 8.560 7.040 1.00 89.06 291 GLU A CA 1
ATOM 2306 C C . GLU A 1 291 ? -0.207 9.340 6.057 1.00 89.06 291 GLU A C 1
ATOM 2308 O O . GLU A 1 291 ? -0.633 10.363 5.517 1.00 89.06 291 GLU A O 1
ATOM 2313 N N . VAL A 1 292 ? 0.998 8.831 5.798 1.00 92.75 292 VAL A N 1
ATOM 2314 C CA . VAL A 1 292 ? 1.917 9.332 4.777 1.00 92.75 292 VAL A CA 1
ATOM 2315 C C . VAL A 1 292 ? 2.426 8.182 3.915 1.00 92.75 292 VAL A C 1
ATOM 2317 O O . VAL A 1 292 ? 3.068 7.245 4.388 1.00 92.75 292 VAL A O 1
ATOM 2320 N N . GLU A 1 293 ? 2.195 8.287 2.612 1.00 92.38 293 GLU A N 1
ATOM 2321 C CA . GLU A 1 293 ? 2.630 7.335 1.599 1.00 92.38 293 GLU A CA 1
ATOM 2322 C C . GLU A 1 293 ? 3.610 7.984 0.622 1.00 92.38 293 GLU A C 1
ATOM 2324 O O . GLU A 1 293 ? 3.259 8.906 -0.114 1.00 92.38 293 GLU A O 1
ATOM 2329 N N . ALA A 1 294 ? 4.820 7.442 0.520 1.00 93.00 294 ALA A N 1
ATOM 2330 C CA . ALA A 1 294 ? 5.712 7.724 -0.595 1.00 93.00 294 ALA A CA 1
ATOM 2331 C C . ALA A 1 294 ? 5.329 6.821 -1.773 1.00 93.00 294 ALA A C 1
ATOM 2333 O O . ALA A 1 294 ? 5.306 5.595 -1.642 1.00 93.00 294 ALA A O 1
ATOM 2334 N N . ARG A 1 295 ? 5.038 7.409 -2.934 1.00 92.62 295 ARG A N 1
ATOM 2335 C CA . ARG A 1 295 ? 4.525 6.700 -4.109 1.00 92.62 295 ARG A CA 1
ATOM 2336 C C . ARG A 1 295 ? 5.302 7.027 -5.381 1.00 92.62 295 ARG A C 1
ATOM 2338 O O . ARG A 1 295 ? 5.893 8.095 -5.510 1.00 92.62 295 ARG A O 1
ATOM 2345 N N . ARG A 1 296 ? 5.252 6.126 -6.359 1.00 91.38 296 ARG A N 1
ATOM 2346 C CA . ARG A 1 296 ? 5.707 6.332 -7.734 1.00 91.38 296 ARG A CA 1
ATOM 2347 C C . ARG A 1 296 ? 4.566 6.152 -8.731 1.00 91.38 296 ARG A C 1
ATOM 2349 O O . ARG A 1 296 ? 3.767 5.234 -8.596 1.00 91.38 296 ARG A O 1
ATOM 2356 N N . GLY A 1 297 ? 4.514 7.006 -9.744 1.00 92.25 297 GLY A N 1
ATOM 2357 C CA . GLY A 1 297 ? 3.682 6.843 -10.933 1.00 92.25 297 GLY A CA 1
ATOM 2358 C C . GLY A 1 297 ? 4.547 6.404 -12.108 1.00 92.25 297 GLY A C 1
ATOM 2359 O O . GLY A 1 297 ? 5.589 7.008 -12.352 1.00 92.25 297 GLY A O 1
ATOM 2360 N N . ALA A 1 298 ? 4.134 5.363 -12.823 1.00 91.12 298 ALA A N 1
ATOM 2361 C CA . ALA A 1 298 ? 4.806 4.902 -14.032 1.00 91.12 298 ALA A CA 1
ATOM 2362 C C . ALA A 1 298 ? 4.023 5.350 -15.265 1.00 91.12 298 ALA A C 1
ATOM 2364 O O . ALA A 1 298 ? 2.795 5.306 -15.266 1.00 91.12 298 ALA A O 1
ATOM 2365 N N . TYR A 1 299 ? 4.736 5.747 -16.314 1.00 93.38 299 TYR A N 1
ATOM 2366 C CA . TYR A 1 299 ? 4.154 6.101 -17.605 1.00 93.38 299 TYR A CA 1
ATOM 2367 C C . TYR A 1 299 ? 4.785 5.266 -18.718 1.00 93.38 299 TYR A C 1
ATOM 2369 O O . TYR A 1 299 ? 5.935 4.825 -18.591 1.00 93.38 299 TYR A O 1
ATOM 2377 N N . ASP A 1 300 ? 4.026 5.052 -19.789 1.00 90.12 300 ASP A N 1
ATOM 2378 C CA . ASP A 1 300 ? 4.496 4.403 -21.010 1.00 90.12 300 ASP A CA 1
ATOM 2379 C C . ASP A 1 300 ? 5.352 5.347 -21.873 1.00 90.12 300 ASP A C 1
ATOM 2381 O O . ASP A 1 300 ? 5.605 6.507 -21.529 1.00 90.12 300 ASP A O 1
ATOM 2385 N N . GLU A 1 301 ? 5.840 4.836 -23.001 1.00 84.69 301 GLU A N 1
ATOM 2386 C CA . GLU A 1 301 ? 6.642 5.580 -23.973 1.00 84.69 301 GLU A CA 1
ATOM 2387 C C . GLU A 1 301 ? 5.898 6.748 -24.649 1.00 84.69 301 GLU A C 1
ATOM 2389 O O . GLU A 1 301 ? 6.546 7.637 -25.202 1.00 84.69 301 GLU A O 1
ATOM 2394 N N . LEU A 1 302 ? 4.562 6.780 -24.583 1.00 87.94 302 LEU A N 1
ATOM 2395 C CA . LEU A 1 302 ? 3.719 7.867 -25.092 1.00 87.94 302 LEU A CA 1
ATOM 2396 C C . LEU A 1 302 ? 3.373 8.895 -24.002 1.00 87.94 302 LEU A C 1
ATOM 2398 O O . LEU A 1 302 ? 2.740 9.913 -24.289 1.00 87.94 302 LEU A O 1
ATOM 2402 N N . GLY A 1 303 ? 3.795 8.655 -22.758 1.00 86.44 303 GLY A N 1
ATOM 2403 C CA . GLY A 1 303 ? 3.500 9.508 -21.614 1.00 86.44 303 GLY A CA 1
ATOM 2404 C C . GLY A 1 303 ? 2.107 9.295 -21.021 1.00 86.44 303 GLY A C 1
ATOM 2405 O O . GLY A 1 303 ? 1.627 10.175 -20.305 1.00 86.44 303 GLY A O 1
ATOM 2406 N N . GLN A 1 304 ? 1.457 8.159 -21.286 1.00 91.31 304 GLN A N 1
ATOM 2407 C CA . GLN A 1 304 ? 0.207 7.762 -20.635 1.00 91.31 304 GLN A CA 1
ATOM 2408 C C . GLN A 1 304 ? 0.502 7.023 -19.329 1.00 91.31 304 GLN A C 1
ATOM 2410 O O . GLN A 1 304 ? 1.447 6.239 -19.244 1.00 91.31 304 GLN A O 1
ATOM 2415 N N . ALA A 1 305 ? -0.284 7.298 -18.286 1.00 91.19 305 ALA A N 1
ATOM 2416 C CA . ALA A 1 305 ? -0.108 6.656 -16.988 1.00 91.19 305 ALA A CA 1
ATOM 2417 C C . ALA A 1 305 ? -0.414 5.155 -17.088 1.00 91.19 305 ALA A C 1
ATOM 2419 O O . ALA A 1 305 ? -1.439 4.758 -17.643 1.00 91.19 305 ALA A O 1
ATOM 2420 N N . ILE A 1 306 ? 0.470 4.328 -16.532 1.00 87.25 306 ILE A N 1
ATOM 2421 C CA . ILE A 1 306 ? 0.282 2.883 -16.460 1.00 87.25 306 ILE A CA 1
ATOM 2422 C C . ILE A 1 306 ? -0.249 2.532 -15.081 1.00 87.25 306 ILE A C 1
ATOM 2424 O O . ILE A 1 306 ? 0.443 2.656 -14.067 1.00 87.25 306 ILE A O 1
ATOM 2428 N N . GLU A 1 307 ? -1.465 2.012 -15.070 1.00 81.62 307 GLU A N 1
ATOM 2429 C CA . GLU A 1 307 ? -2.021 1.359 -13.901 1.00 81.62 307 GLU A CA 1
ATOM 2430 C C . GLU A 1 307 ? -1.427 -0.065 -13.809 1.00 81.62 307 GLU A C 1
ATOM 2432 O O . GLU A 1 307 ? -1.570 -0.855 -14.747 1.00 81.62 307 GLU A O 1
ATOM 2437 N N . PRO A 1 308 ? -0.700 -0.414 -12.735 1.00 69.69 308 PRO A N 1
ATOM 2438 C CA . PRO A 1 308 ? -0.267 -1.776 -12.476 1.00 69.69 308 PRO A CA 1
ATOM 2439 C C . PRO A 1 308 ? -1.494 -2.673 -12.334 1.00 69.69 308 PRO A C 1
ATOM 2441 O O . PRO A 1 308 ? -2.481 -2.304 -11.698 1.00 69.69 308 PRO A O 1
ATOM 2444 N N . ASN A 1 309 ? -1.420 -3.861 -12.926 1.00 57.69 309 ASN A N 1
ATOM 2445 C CA . ASN A 1 309 ? -2.486 -4.850 -12.860 1.00 57.69 309 ASN A CA 1
ATOM 2446 C C . ASN A 1 309 ? -2.450 -5.550 -11.491 1.00 57.69 309 ASN A C 1
ATOM 2448 O O . ASN A 1 309 ? -1.948 -6.665 -11.368 1.00 57.69 309 ASN A O 1
ATOM 2452 N N . ILE A 1 310 ? -2.892 -4.841 -10.452 1.00 58.19 310 ILE A N 1
ATOM 2453 C CA . ILE A 1 310 ? -3.007 -5.351 -9.085 1.00 58.19 310 ILE A CA 1
ATOM 2454 C C . ILE A 1 310 ? -4.499 -5.510 -8.821 1.00 58.19 310 ILE A C 1
ATOM 2456 O O . ILE A 1 310 ? -5.199 -4.528 -8.587 1.00 58.19 310 ILE A O 1
ATOM 2460 N N . VAL A 1 311 ? -4.997 -6.738 -8.862 1.00 56.69 311 VAL A N 1
ATOM 2461 C CA . VAL A 1 311 ? -6.304 -7.048 -8.283 1.00 56.69 311 VAL A CA 1
ATOM 2462 C C . VAL A 1 311 ? -6.005 -7.733 -6.956 1.00 56.69 311 VAL A C 1
ATOM 2464 O O . VAL A 1 311 ? -5.715 -8.924 -6.943 1.00 56.69 311 VAL A O 1
ATOM 2467 N N . ARG A 1 312 ? -5.966 -6.960 -5.863 1.00 65.25 312 ARG A N 1
ATOM 2468 C CA . ARG A 1 312 ? -5.944 -7.510 -4.499 1.00 65.25 312 ARG A CA 1
ATOM 2469 C C . ARG A 1 312 ? -7.364 -7.464 -3.961 1.00 65.25 312 ARG A C 1
ATOM 2471 O O . ARG A 1 312 ? -8.029 -6.434 -4.071 1.00 65.25 312 ARG A O 1
ATOM 2478 N N . GLU A 1 313 ? -7.843 -8.596 -3.470 1.00 78.12 313 GLU A N 1
ATOM 2479 C CA . GLU A 1 313 ? -9.221 -8.750 -3.015 1.00 78.12 313 GLU A CA 1
ATOM 2480 C C . GLU A 1 313 ? -9.307 -8.442 -1.509 1.00 78.12 313 GLU A C 1
ATOM 2482 O O . GLU A 1 313 ? -8.348 -8.720 -0.787 1.00 78.12 313 GLU A O 1
ATOM 2487 N N . PRO A 1 314 ? -10.445 -7.942 -0.986 1.00 83.69 314 PRO A N 1
ATOM 2488 C CA . PRO A 1 314 ? -10.638 -7.736 0.458 1.00 83.69 314 PRO A CA 1
ATOM 2489 C C . PRO A 1 314 ? -10.302 -8.975 1.306 1.00 83.69 314 PRO A C 1
ATOM 2491 O O . PRO A 1 314 ? -9.828 -8.875 2.436 1.00 83.69 314 PRO A O 1
ATOM 2494 N N . MET A 1 315 ? -10.505 -10.164 0.738 1.00 84.00 315 MET A N 1
ATOM 2495 C CA . MET A 1 315 ? -10.137 -11.440 1.345 1.00 84.00 315 MET A CA 1
ATOM 2496 C C . MET A 1 315 ? -8.626 -11.606 1.598 1.00 84.00 315 MET A C 1
ATOM 2498 O O . MET A 1 315 ? -8.240 -12.264 2.565 1.00 84.00 315 MET A O 1
ATOM 2502 N N . ASP A 1 316 ? -7.765 -11.049 0.746 1.00 79.06 316 ASP A N 1
ATOM 2503 C CA . ASP A 1 316 ? -6.311 -11.124 0.928 1.00 79.06 316 ASP A CA 1
ATOM 2504 C C . ASP A 1 316 ? -5.858 -10.205 2.069 1.00 79.06 316 ASP A C 1
ATOM 2506 O O . ASP A 1 316 ? -5.052 -10.608 2.907 1.00 79.06 316 ASP A O 1
ATOM 2510 N N . ASP A 1 317 ? -6.452 -9.014 2.166 1.00 80.50 317 ASP A N 1
ATOM 2511 C CA . ASP A 1 317 ? -6.228 -8.078 3.272 1.00 80.50 317 ASP A CA 1
ATOM 2512 C C . ASP A 1 317 ? -6.638 -8.694 4.621 1.00 80.50 317 ASP A C 1
ATOM 2514 O O . ASP A 1 317 ? -5.912 -8.557 5.608 1.00 80.50 317 ASP A O 1
ATOM 2518 N N . LEU A 1 318 ? -7.767 -9.417 4.660 1.00 85.50 318 LEU A N 1
ATOM 2519 C CA . LEU A 1 318 ? -8.225 -10.127 5.857 1.00 85.50 318 LEU A CA 1
ATOM 2520 C C . LEU A 1 318 ? -7.266 -11.261 6.229 1.00 85.50 318 LEU A C 1
ATOM 2522 O O . LEU A 1 318 ? -6.935 -11.432 7.402 1.00 85.50 318 LEU A O 1
ATOM 2526 N N . ARG A 1 319 ? -6.792 -12.031 5.241 1.00 78.69 319 ARG A N 1
ATOM 2527 C CA . ARG A 1 319 ? -5.848 -13.136 5.465 1.00 78.69 319 ARG A CA 1
ATOM 2528 C C . ARG A 1 319 ? -4.551 -12.652 6.102 1.00 78.69 319 ARG A C 1
ATOM 2530 O O . ARG A 1 319 ? -4.019 -13.313 6.991 1.00 78.69 319 ARG A O 1
ATOM 2537 N N . ASP A 1 320 ? -4.073 -11.483 5.710 1.00 73.56 320 ASP A N 1
ATOM 2538 C CA . ASP A 1 320 ? -2.792 -10.968 6.184 1.00 73.56 320 ASP A CA 1
ATOM 2539 C C . ASP A 1 320 ? -2.891 -10.140 7.477 1.00 73.56 320 ASP A C 1
ATOM 2541 O O . ASP A 1 320 ? -1.868 -9.781 8.062 1.00 73.56 320 ASP A O 1
ATOM 2545 N N . ALA A 1 321 ? -4.105 -9.852 7.953 1.00 79.44 321 ALA A N 1
ATOM 2546 C CA . ALA A 1 321 ? -4.336 -9.181 9.230 1.00 79.44 321 ALA A CA 1
ATOM 2547 C C . ALA A 1 321 ? -3.862 -10.020 10.427 1.00 79.44 321 ALA A C 1
ATOM 2549 O O . ALA A 1 321 ? -3.964 -11.249 10.417 1.00 79.44 321 ALA A O 1
ATOM 2550 N N . ALA A 1 322 ? -3.373 -9.345 11.469 1.00 75.06 322 ALA A N 1
ATOM 2551 C CA . ALA A 1 322 ? -2.908 -9.963 12.718 1.00 75.06 322 ALA A CA 1
ATOM 2552 C C . ALA A 1 322 ? -3.921 -9.839 13.875 1.00 75.06 322 ALA A C 1
ATOM 2554 O O . ALA A 1 322 ? -3.755 -10.458 14.925 1.00 75.06 322 ALA A O 1
ATOM 2555 N N . SER A 1 323 ? -4.983 -9.058 13.683 1.00 84.81 323 SER A N 1
ATOM 2556 C CA . SER A 1 323 ? -6.037 -8.847 14.674 1.00 84.81 323 SER A CA 1
ATOM 2557 C C . SER A 1 323 ? -7.384 -8.557 14.009 1.00 84.81 323 SER A C 1
ATOM 2559 O O . SER A 1 323 ? -7.462 -8.234 12.818 1.00 84.81 323 SER A O 1
ATOM 2561 N N . LEU A 1 324 ? -8.450 -8.729 14.784 1.00 89.19 324 LEU A N 1
ATOM 2562 C CA . LEU A 1 324 ? -9.839 -8.492 14.408 1.00 89.19 324 LEU A CA 1
ATOM 2563 C C . LEU A 1 324 ? -10.552 -7.898 15.627 1.00 89.19 324 LEU A C 1
ATOM 2565 O O . LEU A 1 324 ? -10.655 -8.573 16.642 1.00 89.19 324 LEU A O 1
ATOM 2569 N N . ASN A 1 325 ? -11.056 -6.673 15.535 1.00 91.69 325 ASN A N 1
ATOM 2570 C CA . ASN A 1 325 ? -12.045 -6.182 16.495 1.00 91.69 325 ASN A CA 1
ATOM 2571 C C . ASN A 1 325 ? -13.370 -6.889 16.184 1.00 91.69 325 ASN A C 1
ATOM 2573 O O . ASN A 1 325 ? -13.801 -6.874 15.030 1.00 91.69 325 ASN A O 1
ATOM 2577 N N . PHE A 1 326 ? -13.970 -7.546 17.172 1.00 90.94 326 PHE A N 1
ATOM 2578 C CA . PHE A 1 326 ? -15.209 -8.300 17.042 1.00 90.94 326 PHE A CA 1
ATOM 2579 C C . PHE A 1 326 ? -16.231 -7.809 18.072 1.00 90.94 326 PHE A C 1
ATOM 2581 O O . PHE A 1 326 ? -15.985 -7.863 19.269 1.00 90.94 326 PHE A O 1
ATOM 2588 N N . ASP A 1 327 ? -17.374 -7.347 17.583 1.00 89.50 327 ASP A N 1
ATOM 2589 C CA . ASP A 1 327 ? -18.434 -6.662 18.324 1.00 89.50 327 ASP A CA 1
ATOM 2590 C C . ASP A 1 327 ? -19.738 -7.464 18.169 1.00 89.50 327 ASP A C 1
ATOM 2592 O O . ASP A 1 327 ? -20.224 -7.629 17.043 1.00 89.50 327 ASP A O 1
ATOM 2596 N N . ILE A 1 328 ? -20.279 -8.021 19.259 1.00 88.62 328 ILE A N 1
ATOM 2597 C CA . ILE A 1 328 ? -21.563 -8.740 19.242 1.00 88.62 328 ILE A CA 1
ATOM 2598 C C . ILE A 1 328 ? -22.671 -7.765 19.605 1.00 88.62 328 ILE A C 1
ATOM 2600 O O . ILE A 1 328 ? -22.804 -7.363 20.750 1.00 88.62 328 ILE A O 1
ATOM 2604 N N . ARG A 1 329 ? -23.553 -7.505 18.644 1.00 87.44 329 ARG A N 1
ATOM 2605 C CA . ARG A 1 329 ? -24.622 -6.514 18.807 1.00 87.44 329 ARG A CA 1
ATOM 2606 C C . ARG A 1 329 ? -25.919 -7.111 19.308 1.00 87.44 329 ARG A C 1
ATOM 2608 O O . ARG A 1 329 ? -26.713 -6.455 19.978 1.00 87.44 329 ARG A O 1
ATOM 2615 N N . ALA A 1 330 ? -26.185 -8.351 18.910 1.00 88.75 330 ALA A N 1
ATOM 2616 C CA . ALA A 1 330 ? -27.350 -9.078 19.373 1.00 88.75 330 ALA A CA 1
ATOM 2617 C C . ALA A 1 330 ? -27.177 -10.584 19.197 1.00 88.75 330 ALA A C 1
ATOM 2619 O O . ALA A 1 330 ? -26.621 -11.047 18.202 1.00 88.75 330 ALA A O 1
ATOM 2620 N N . LEU A 1 331 ? -27.737 -11.366 20.115 1.00 92.19 331 LEU A N 1
ATOM 2621 C CA . LEU A 1 331 ? -28.051 -12.774 19.867 1.00 92.19 331 LEU A CA 1
ATOM 2622 C C . LEU A 1 331 ? -29.202 -13.236 20.754 1.00 92.19 331 LEU A C 1
ATOM 2624 O O . LEU A 1 331 ? -29.412 -12.710 21.841 1.00 92.19 331 LEU A O 1
ATOM 2628 N N . THR A 1 332 ? -29.899 -14.282 20.321 1.00 92.00 332 THR A N 1
ATOM 2629 C CA . THR A 1 332 ? -30.891 -14.993 21.133 1.00 92.00 332 THR A CA 1
ATOM 2630 C C . THR A 1 332 ? -30.350 -16.370 21.476 1.00 92.00 332 THR A C 1
ATOM 2632 O O . THR A 1 332 ? -30.080 -17.169 20.574 1.00 92.00 332 THR A O 1
ATOM 2635 N N . TYR A 1 333 ? -30.247 -16.703 22.761 1.00 91.00 333 TYR A N 1
ATOM 2636 C CA . TYR A 1 333 ? -29.831 -18.030 23.208 1.00 91.00 333 TYR A CA 1
ATOM 2637 C C . TYR A 1 333 ? -30.966 -18.789 23.895 1.00 91.00 333 TYR A C 1
ATOM 2639 O O . TYR A 1 333 ? -31.835 -18.238 24.569 1.00 91.00 333 TYR A O 1
ATOM 2647 N N . ARG A 1 334 ? -30.961 -20.108 23.722 1.00 92.31 334 ARG A N 1
ATOM 2648 C CA . ARG A 1 334 ? -31.884 -21.046 24.364 1.00 92.31 334 ARG A CA 1
ATOM 2649 C C . ARG A 1 334 ? -31.113 -22.254 24.842 1.00 92.31 334 ARG A C 1
ATOM 2651 O O . ARG A 1 334 ? -30.207 -22.720 24.157 1.00 92.31 334 ARG A O 1
ATOM 2658 N N . TYR A 1 335 ? -31.504 -22.793 25.982 1.00 91.94 335 TYR A N 1
ATOM 2659 C CA . TYR A 1 335 ? -30.986 -24.055 26.479 1.00 91.94 335 TYR A CA 1
ATOM 2660 C C . TYR A 1 335 ? -32.131 -24.981 26.879 1.00 91.94 335 TYR A C 1
ATOM 2662 O O . TYR A 1 335 ? -33.201 -24.531 27.288 1.00 91.94 335 TYR A O 1
ATOM 2670 N N . SER A 1 336 ? -31.940 -26.283 26.685 1.00 92.00 336 SER A N 1
ATOM 2671 C CA . SER A 1 336 ? -32.964 -27.306 26.927 1.00 92.00 336 SER A CA 1
ATOM 2672 C C . SER A 1 336 ? -32.343 -28.658 27.285 1.00 92.00 336 SER A C 1
ATOM 2674 O O . SER A 1 336 ? -31.217 -28.953 26.884 1.00 92.00 336 SER A O 1
ATOM 2676 N N . GLY A 1 337 ? -33.077 -29.502 28.015 1.00 90.62 337 GLY A N 1
ATOM 2677 C CA . GLY A 1 337 ? -32.602 -30.798 28.507 1.00 90.62 337 GLY A CA 1
ATOM 2678 C C . GLY A 1 337 ? -32.773 -30.896 30.020 1.00 90.62 337 GLY A C 1
ATOM 2679 O O . GLY A 1 337 ? -33.872 -30.677 30.521 1.00 90.62 337 GLY A O 1
ATOM 2680 N N . ALA A 1 338 ? -31.689 -31.192 30.739 1.00 86.94 338 ALA A N 1
ATOM 2681 C CA . ALA A 1 338 ? -31.652 -31.210 32.204 1.00 86.94 338 ALA A CA 1
ATOM 2682 C C . ALA A 1 338 ? -32.026 -29.855 32.830 1.00 86.94 338 ALA A C 1
ATOM 2684 O O . ALA A 1 338 ? -32.571 -29.800 33.929 1.00 86.94 338 ALA A O 1
ATOM 2685 N N . LEU A 1 339 ? -31.748 -28.770 32.104 1.00 84.06 339 LEU A N 1
ATOM 2686 C CA . LEU A 1 339 ? -32.140 -27.400 32.410 1.00 84.06 339 LEU A CA 1
ATOM 2687 C C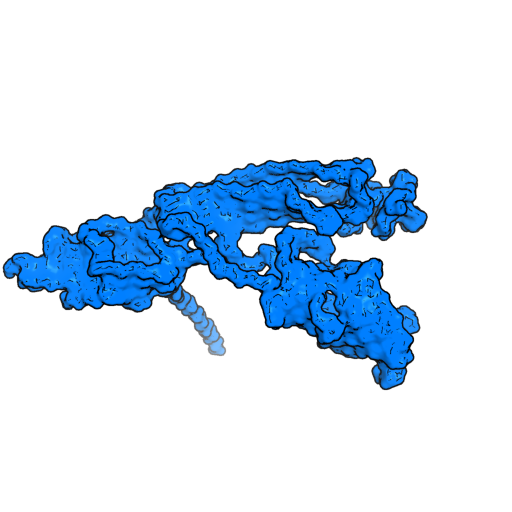 . LEU A 1 339 ? -32.780 -26.793 31.162 1.00 84.06 339 LEU A C 1
ATOM 2689 O O . LEU A 1 339 ? -32.411 -27.147 30.038 1.00 84.06 339 LEU A O 1
ATOM 2693 N N . SER A 1 340 ? -33.719 -25.869 31.352 1.00 89.25 340 SER A N 1
ATOM 2694 C CA . SER A 1 340 ? -34.378 -25.172 30.249 1.00 89.25 340 SER A CA 1
ATOM 2695 C C . SER A 1 340 ? -34.565 -23.692 30.532 1.00 89.25 340 SER A C 1
ATOM 2697 O O . SER A 1 340 ? -34.984 -23.327 31.627 1.00 89.25 340 SER A O 1
ATOM 2699 N N . GLY A 1 341 ? -34.325 -22.868 29.521 1.00 90.12 341 GLY A N 1
ATOM 2700 C CA . GLY A 1 341 ? -34.473 -21.422 29.589 1.00 90.12 341 GLY A CA 1
ATOM 2701 C C . GLY A 1 341 ? -33.882 -20.758 28.352 1.00 90.12 341 GLY A C 1
ATOM 2702 O O . GLY A 1 341 ? -33.631 -21.408 27.334 1.00 90.12 341 GLY A O 1
ATOM 2703 N N . GLY A 1 342 ? -33.677 -19.454 28.430 1.00 90.12 342 GLY A N 1
ATOM 2704 C CA . GLY A 1 342 ? -33.100 -18.668 27.351 1.00 90.12 342 GLY A CA 1
ATOM 2705 C C . GLY A 1 342 ? -33.158 -17.185 27.665 1.00 90.12 342 GLY A C 1
ATOM 2706 O O . GLY A 1 342 ? -33.716 -16.787 28.687 1.00 90.12 342 GLY A O 1
ATOM 2707 N N . GLY A 1 343 ? -32.595 -16.398 26.765 1.00 90.31 343 GLY A N 1
ATOM 2708 C CA . GLY A 1 343 ? -32.541 -14.951 26.855 1.00 90.31 343 GLY A CA 1
ATOM 2709 C C . GLY A 1 343 ? -32.012 -14.354 25.561 1.00 90.31 343 GLY A C 1
ATOM 2710 O O . GLY A 1 343 ? -31.736 -15.071 24.594 1.00 90.31 343 GLY A O 1
ATOM 2711 N N . ASP A 1 344 ? -31.867 -13.041 25.579 1.00 87.19 344 ASP A N 1
ATOM 2712 C CA . ASP A 1 344 ? -31.258 -12.264 24.513 1.00 87.19 344 ASP A CA 1
ATOM 2713 C C . ASP A 1 344 ? -30.057 -11.521 25.099 1.00 87.19 344 ASP A C 1
ATOM 2715 O O . ASP A 1 344 ? -30.067 -11.205 26.287 1.00 87.19 344 ASP A O 1
ATOM 2719 N N . VAL A 1 345 ? -29.042 -11.289 24.275 1.00 84.62 345 VAL A N 1
ATOM 2720 C CA . VAL A 1 345 ? -27.928 -10.383 24.568 1.00 84.62 345 VAL A CA 1
ATOM 2721 C C . VAL A 1 345 ? -28.099 -9.176 23.665 1.00 84.62 345 VAL A C 1
ATOM 2723 O O . VAL A 1 345 ? -28.375 -9.348 22.472 1.00 84.62 345 VAL A O 1
ATOM 2726 N N . ARG A 1 346 ? -27.975 -7.979 24.231 1.00 83.38 346 ARG A N 1
ATOM 2727 C CA . ARG A 1 346 ? -27.999 -6.707 23.497 1.00 83.38 346 ARG A CA 1
ATOM 2728 C C . ARG A 1 346 ? -26.598 -6.111 23.397 1.00 83.38 346 ARG A C 1
ATOM 2730 O O . ARG A 1 346 ? -25.721 -6.484 24.160 1.00 83.38 346 ARG A O 1
ATOM 2737 N N . ASP A 1 347 ? -26.439 -5.155 22.490 1.00 77.31 347 ASP A N 1
ATOM 2738 C CA . ASP A 1 347 ? -25.192 -4.417 22.231 1.00 77.31 347 ASP A CA 1
ATOM 2739 C C . ASP A 1 347 ? -24.594 -3.835 23.526 1.00 77.31 347 ASP A C 1
ATOM 2741 O O . ASP A 1 347 ? -23.417 -3.983 23.814 1.00 77.31 347 ASP A O 1
ATOM 2745 N N . GLU A 1 348 ? -25.451 -3.276 24.383 1.00 74.38 348 GLU A N 1
ATOM 2746 C CA . GLU A 1 348 ? -25.090 -2.693 25.686 1.00 74.38 348 GLU A CA 1
ATOM 2747 C C . GLU A 1 348 ? -24.585 -3.725 26.715 1.00 74.38 348 GLU A C 1
ATOM 2749 O O . GLU A 1 348 ? -24.027 -3.352 27.741 1.00 74.38 348 GLU A O 1
ATOM 2754 N N . GLU A 1 349 ? -24.830 -5.017 26.482 1.00 70.94 349 GLU A N 1
ATOM 2755 C CA . GLU A 1 349 ? -24.491 -6.117 27.393 1.00 70.94 349 GLU A CA 1
ATOM 2756 C C . GLU A 1 349 ? -23.255 -6.907 26.922 1.00 70.94 349 GLU A C 1
ATOM 2758 O O . GLU A 1 349 ? -22.828 -7.835 27.614 1.00 70.94 349 GLU A O 1
ATOM 2763 N N . ALA A 1 350 ? -22.702 -6.583 25.747 1.00 74.06 350 ALA A N 1
ATOM 2764 C CA . ALA A 1 350 ? -21.578 -7.288 25.144 1.00 74.06 350 ALA A CA 1
ATOM 2765 C C . ALA A 1 350 ? -20.539 -6.305 24.594 1.00 74.06 350 ALA A C 1
ATOM 2767 O O . ALA A 1 350 ? -20.626 -5.854 23.455 1.00 74.06 350 ALA A O 1
ATOM 2768 N N . ASP A 1 351 ? -19.512 -6.030 25.395 1.00 78.94 351 ASP A N 1
ATOM 2769 C CA . ASP A 1 351 ? -18.411 -5.172 24.968 1.00 78.94 351 ASP A CA 1
ATOM 2770 C C . ASP A 1 351 ? -17.666 -5.760 23.752 1.00 78.94 351 ASP A C 1
ATOM 2772 O O . ASP A 1 351 ? -17.467 -6.979 23.658 1.00 78.94 351 ASP A O 1
ATOM 2776 N N . PRO A 1 352 ? -17.195 -4.913 22.821 1.00 85.31 352 PRO A N 1
ATOM 2777 C CA . PRO A 1 352 ? -16.383 -5.362 21.704 1.00 85.31 352 PRO A CA 1
ATOM 2778 C C . PRO A 1 352 ? -15.025 -5.876 22.191 1.00 85.31 352 PRO A C 1
ATOM 2780 O O . PRO A 1 352 ? -14.418 -5.337 23.118 1.00 85.31 352 PRO A O 1
ATOM 2783 N N . ILE A 1 353 ? -14.497 -6.891 21.507 1.00 85.38 353 ILE A N 1
ATOM 2784 C CA . ILE A 1 353 ? -13.256 -7.575 21.889 1.00 85.38 353 ILE A CA 1
ATOM 2785 C C . ILE A 1 353 ? -12.209 -7.548 20.777 1.00 85.38 353 ILE A C 1
ATOM 2787 O O . ILE A 1 353 ? -12.519 -7.689 19.592 1.00 85.38 353 ILE A O 1
ATOM 2791 N N . CYS A 1 354 ? -10.933 -7.399 21.147 1.00 86.75 354 CYS A N 1
ATOM 2792 C CA . CYS A 1 354 ? -9.845 -7.562 20.189 1.00 86.75 354 CYS A CA 1
ATOM 2793 C C . CYS A 1 354 ? -9.392 -9.021 20.108 1.00 86.75 354 CYS A C 1
ATOM 2795 O O . CYS A 1 354 ? -8.764 -9.562 21.018 1.00 86.75 354 CYS A O 1
ATOM 2797 N N . VAL A 1 355 ? -9.648 -9.642 18.965 1.00 84.38 355 VAL A N 1
ATOM 2798 C CA . VAL A 1 355 ? -9.358 -11.044 18.685 1.00 84.38 355 VAL A CA 1
ATOM 2799 C C . VAL A 1 355 ? -8.014 -11.163 17.980 1.00 84.38 355 VAL A C 1
ATOM 2801 O O . VAL A 1 355 ? -7.778 -10.564 16.926 1.00 84.38 355 VAL A O 1
ATOM 2804 N N . SER A 1 356 ? -7.122 -11.982 18.535 1.00 71.69 356 SER A N 1
ATOM 2805 C CA . SER A 1 356 ? -5.839 -12.280 17.895 1.00 71.69 356 SER A CA 1
ATOM 2806 C C . SER A 1 356 ? -6.015 -13.176 16.663 1.00 71.69 356 SER A C 1
ATOM 2808 O O . SER A 1 356 ? -6.811 -14.124 16.654 1.00 71.69 356 SER A O 1
ATOM 2810 N N . LYS A 1 357 ? -5.237 -12.893 15.614 1.00 79.12 357 LYS A N 1
ATOM 2811 C CA . LYS A 1 357 ? -5.260 -13.627 14.350 1.00 79.12 357 LYS A CA 1
ATOM 2812 C C . LYS A 1 357 ? -3.843 -13.959 13.893 1.00 79.12 357 LYS A C 1
ATOM 2814 O O . LYS A 1 357 ? -2.927 -13.150 13.994 1.00 79.12 357 LYS A O 1
ATOM 2819 N N . GLU A 1 358 ? -3.652 -15.149 13.340 1.00 63.78 358 GLU A N 1
ATOM 2820 C CA . GLU A 1 358 ? -2.382 -15.496 12.704 1.00 63.78 358 GLU A CA 1
ATOM 2821 C C . GLU A 1 358 ? -2.323 -14.884 11.295 1.00 63.78 358 GLU A C 1
ATOM 2823 O O . GLU A 1 358 ? -3.218 -15.110 10.470 1.00 63.78 358 GLU A O 1
ATOM 2828 N N . ALA A 1 359 ? -1.295 -14.078 11.018 1.00 61.81 359 ALA A N 1
ATOM 2829 C CA . ALA A 1 359 ? -1.089 -13.490 9.696 1.00 61.81 359 ALA A CA 1
ATOM 2830 C C . ALA A 1 359 ? -0.838 -14.596 8.655 1.00 61.81 359 ALA A C 1
ATOM 2832 O O . ALA A 1 359 ? -0.051 -15.512 8.887 1.00 61.81 359 ALA A O 1
ATOM 2833 N N . GLY A 1 360 ? -1.518 -14.525 7.510 1.00 61.38 360 GLY A N 1
ATOM 2834 C CA . GLY A 1 360 ? -1.497 -15.558 6.471 1.00 61.38 360 GLY A CA 1
ATOM 2835 C C . GLY A 1 360 ? -2.585 -16.634 6.615 1.00 61.38 360 GLY A C 1
ATOM 2836 O O . GLY A 1 360 ? -2.767 -17.431 5.694 1.00 61.38 360 GLY A O 1
ATOM 2837 N N . SER A 1 361 ? -3.349 -16.642 7.713 1.00 76.38 361 SER A N 1
ATOM 2838 C CA . SER A 1 361 ? -4.526 -17.506 7.913 1.00 76.38 361 SER A CA 1
ATOM 2839 C C . SER A 1 361 ? -5.833 -16.709 7.817 1.00 76.38 361 SER A C 1
ATOM 2841 O O . SER A 1 361 ? -5.809 -15.489 7.840 1.00 76.38 361 SER A O 1
ATOM 2843 N N . LEU A 1 362 ? -6.991 -17.359 7.700 1.00 81.69 362 LEU A N 1
ATOM 2844 C CA . LEU A 1 362 ? -8.307 -16.722 7.901 1.00 81.69 362 LEU A CA 1
ATOM 2845 C C . LEU A 1 362 ? -8.925 -17.099 9.255 1.00 81.69 362 LEU A C 1
ATOM 2847 O O . LEU A 1 362 ? -10.025 -16.652 9.575 1.00 81.69 362 LEU A O 1
ATOM 2851 N N . ASP A 1 363 ? -8.223 -17.915 10.036 1.00 82.69 363 ASP A N 1
ATOM 2852 C CA . ASP A 1 363 ? -8.699 -18.437 11.308 1.00 82.69 363 ASP A CA 1
ATOM 2853 C C . ASP A 1 363 ? -8.623 -17.377 12.401 1.00 82.69 363 ASP A C 1
ATOM 2855 O O . ASP A 1 363 ? -7.631 -16.652 12.497 1.00 82.69 363 ASP A O 1
ATOM 2859 N N . ILE A 1 364 ? -9.639 -17.337 13.259 1.00 84.38 364 ILE A N 1
ATOM 2860 C CA . ILE A 1 364 ? -9.713 -16.417 14.399 1.00 84.38 364 ILE A CA 1
ATOM 2861 C C . ILE A 1 364 ? -9.774 -17.220 15.699 1.00 84.38 364 ILE A C 1
ATOM 2863 O O . ILE A 1 364 ? -10.401 -18.283 15.756 1.00 84.38 364 ILE A O 1
ATOM 2867 N N . ARG A 1 365 ? -9.084 -16.741 16.739 1.00 78.00 365 ARG A N 1
ATOM 2868 C CA . ARG A 1 365 ? -9.023 -17.404 18.049 1.00 78.00 365 ARG A CA 1
ATOM 2869 C C . ARG A 1 365 ? -9.782 -16.574 19.072 1.00 78.00 365 ARG A C 1
ATOM 2871 O O . ARG A 1 365 ? -9.301 -15.518 19.457 1.00 78.00 365 ARG A O 1
ATOM 2878 N N . LEU A 1 366 ? -10.936 -17.070 19.499 1.00 77.25 366 LEU A N 1
ATOM 2879 C CA . LEU A 1 366 ? -11.808 -16.429 20.480 1.00 77.25 366 LEU A CA 1
ATOM 2880 C C . LEU A 1 366 ? -11.702 -17.151 21.814 1.00 77.25 366 LEU A C 1
ATOM 2882 O O . LEU A 1 366 ? -11.650 -18.381 21.835 1.00 77.25 366 LEU A O 1
ATOM 2886 N N . ASN A 1 367 ? -11.719 -16.421 22.920 1.00 73.81 367 ASN A N 1
ATOM 2887 C CA . ASN A 1 367 ? -11.950 -17.027 24.218 1.00 73.81 367 ASN A CA 1
ATOM 2888 C C . ASN A 1 367 ? -13.435 -16.939 24.571 1.00 73.81 367 ASN A C 1
ATOM 2890 O O . ASN A 1 367 ? -14.086 -15.940 24.285 1.00 73.81 367 ASN A O 1
ATOM 2894 N N . LEU A 1 368 ? -13.991 -17.979 25.193 1.00 70.00 368 LEU A N 1
ATOM 2895 C CA . LEU A 1 368 ? -15.372 -17.915 25.672 1.00 70.00 368 LEU A CA 1
ATOM 2896 C C . LEU A 1 368 ? -15.550 -16.851 26.764 1.00 70.00 368 LEU A C 1
ATOM 2898 O O . LEU A 1 368 ? -16.648 -16.307 26.866 1.00 70.00 368 LEU A O 1
ATOM 2902 N N . ILE A 1 369 ? -14.495 -16.520 27.523 1.00 66.38 369 ILE A N 1
ATOM 2903 C CA . ILE A 1 369 ? -14.548 -15.427 28.505 1.00 66.38 369 ILE A CA 1
ATOM 2904 C C . ILE A 1 369 ? -14.780 -14.066 27.866 1.00 66.38 369 ILE A C 1
ATOM 2906 O O . ILE A 1 369 ? -15.530 -13.256 28.401 1.00 66.38 369 ILE A O 1
ATOM 2910 N N . ASP A 1 370 ? -14.236 -13.877 26.667 1.00 61.44 370 ASP A N 1
ATOM 2911 C CA . ASP A 1 370 ? -14.377 -12.650 25.888 1.00 61.44 370 ASP A CA 1
ATOM 2912 C C . ASP A 1 370 ? -15.820 -12.473 25.369 1.00 61.44 370 ASP A C 1
ATOM 2914 O O . ASP A 1 370 ? -16.188 -11.412 24.891 1.00 61.44 370 ASP A O 1
ATOM 2918 N N . LEU A 1 371 ? -16.666 -13.505 25.475 1.00 59.81 371 LEU A N 1
ATOM 2919 C CA . LEU A 1 371 ? -18.095 -13.456 25.145 1.00 59.81 371 LEU A CA 1
ATOM 2920 C C . LEU A 1 371 ? -18.982 -13.252 26.387 1.00 59.81 371 LEU A C 1
ATOM 2922 O O . LEU A 1 371 ? -20.166 -13.589 26.358 1.00 59.81 371 LEU A O 1
ATOM 2926 N N . GLY A 1 372 ? -18.405 -12.789 27.502 1.00 52.78 372 GLY A N 1
ATOM 2927 C CA . GLY A 1 372 ? -19.121 -12.569 28.763 1.00 52.78 372 GLY A CA 1
ATOM 2928 C C . GLY A 1 372 ? -19.434 -13.851 29.547 1.00 52.78 372 GLY A C 1
ATOM 2929 O O . GLY A 1 372 ? -20.254 -13.837 30.465 1.00 52.78 372 GLY A O 1
ATOM 2930 N N . LEU A 1 373 ? -18.804 -14.983 29.207 1.00 61.34 373 LEU A N 1
ATOM 2931 C CA . LEU A 1 373 ? -18.930 -16.228 29.974 1.00 61.34 373 LEU A CA 1
ATOM 2932 C C . LEU A 1 373 ? -17.828 -16.294 31.043 1.00 61.34 373 LEU A C 1
ATOM 2934 O O . LEU A 1 373 ? -16.718 -15.866 30.792 1.00 61.34 373 LEU A O 1
ATOM 2938 N N . PRO A 1 374 ? -18.027 -16.874 32.232 1.00 54.81 374 PRO A N 1
ATOM 2939 C CA . PRO A 1 374 ? -17.008 -16.813 33.289 1.00 54.81 374 PRO A CA 1
ATOM 2940 C C . PRO A 1 374 ? -15.802 -17.773 33.101 1.00 54.81 374 PRO A C 1
ATOM 2942 O O . PRO A 1 374 ? -15.200 -18.185 34.093 1.00 54.81 374 PRO A O 1
ATOM 2945 N N . TYR A 1 375 ? -15.432 -18.167 31.865 1.00 68.88 375 TYR A N 1
ATOM 2946 C CA . TYR A 1 375 ? -14.426 -19.221 31.608 1.00 68.88 375 TYR A CA 1
ATOM 2947 C C . TYR A 1 375 ? -13.437 -18.959 30.491 1.00 68.88 375 TYR A C 1
ATOM 2949 O O . TYR A 1 375 ? -13.813 -18.731 29.343 1.00 68.88 375 TYR A O 1
ATOM 2957 N N . ASP A 1 376 ? -12.175 -19.215 30.815 1.00 69.94 376 ASP A N 1
ATOM 2958 C CA . ASP A 1 376 ? -11.054 -19.267 29.887 1.00 69.94 376 ASP A CA 1
ATOM 2959 C C . ASP A 1 376 ? -11.062 -20.584 29.079 1.00 69.94 376 ASP A C 1
ATOM 2961 O O . ASP A 1 376 ? -10.452 -21.590 29.452 1.00 69.94 376 ASP A O 1
ATOM 2965 N N . VAL A 1 377 ? -11.825 -20.603 27.985 1.00 73.88 377 VAL A N 1
ATOM 2966 C CA . VAL A 1 377 ? -11.839 -21.694 27.003 1.00 73.88 377 VAL A CA 1
ATOM 2967 C C . VAL A 1 377 ? -11.553 -21.112 25.618 1.00 73.88 377 VAL A C 1
ATOM 2969 O O . VAL A 1 377 ? -12.469 -20.604 24.965 1.00 73.88 377 VAL A O 1
ATOM 2972 N N . PRO A 1 378 ? -10.311 -21.212 25.118 1.00 75.31 378 PRO A N 1
ATOM 2973 C CA . PRO A 1 378 ? -9.987 -20.753 23.778 1.00 75.31 378 PRO A CA 1
ATOM 2974 C C . PRO A 1 378 ? -10.582 -21.696 22.725 1.00 75.31 378 PRO A C 1
ATOM 2976 O O . PRO A 1 378 ? -10.353 -22.909 22.728 1.00 75.31 378 PRO A O 1
ATOM 2979 N N . VAL A 1 379 ? -11.323 -21.125 21.783 1.00 80.12 379 VAL A N 1
ATOM 2980 C CA . VAL A 1 379 ? -11.896 -21.795 20.618 1.00 80.12 379 VAL A CA 1
ATOM 2981 C C . VAL A 1 379 ? -11.363 -21.167 19.333 1.00 80.12 379 VAL A C 1
ATOM 2983 O O . VAL A 1 379 ? -11.175 -19.957 19.226 1.00 80.12 379 VAL A O 1
ATOM 2986 N N . VAL A 1 380 ? -11.107 -22.003 18.328 1.00 83.25 380 VAL A N 1
ATOM 2987 C CA . VAL A 1 380 ? -10.638 -21.544 17.016 1.00 83.25 380 VAL A CA 1
ATOM 2988 C C . VAL A 1 380 ? -11.769 -21.683 16.016 1.00 83.25 380 VAL A C 1
ATOM 2990 O O . VAL A 1 380 ? -12.285 -22.780 15.797 1.00 83.25 380 VAL A O 1
ATOM 2993 N N . PHE A 1 381 ? -12.129 -20.573 15.392 1.00 85.44 381 PHE A N 1
ATOM 2994 C CA . PHE A 1 381 ? -12.992 -20.570 14.227 1.00 85.44 381 PHE A CA 1
ATOM 2995 C C . PHE A 1 381 ? -12.120 -20.665 12.980 1.00 85.44 381 PHE A C 1
ATOM 2997 O O . PHE A 1 381 ? -11.333 -19.765 12.690 1.00 85.44 381 PHE A O 1
ATOM 3004 N N . SER A 1 382 ? -12.272 -21.755 12.235 1.00 85.81 382 SER A N 1
ATOM 3005 C CA . SER A 1 382 ? -11.569 -21.962 10.974 1.00 85.81 382 SER A CA 1
ATOM 3006 C C . SER A 1 382 ? -12.228 -21.156 9.859 1.00 85.81 382 SER A C 1
ATOM 3008 O O . SER A 1 382 ? -13.426 -21.313 9.613 1.00 85.81 382 SER A O 1
ATOM 3010 N N . GLY A 1 383 ? -11.459 -20.292 9.200 1.00 84.06 383 GLY A N 1
ATOM 3011 C CA . GLY A 1 383 ? -11.935 -19.393 8.153 1.00 84.06 383 GLY A CA 1
ATOM 3012 C C . GLY A 1 383 ? -11.831 -20.006 6.763 1.00 84.06 383 GLY A C 1
ATOM 3013 O O . GLY A 1 383 ? -10.782 -20.498 6.351 1.00 84.06 383 GLY A O 1
ATOM 3014 N N . SER A 1 384 ? -12.919 -19.937 6.003 1.00 83.69 384 SER A N 1
ATOM 3015 C CA . SER A 1 384 ? -12.990 -20.420 4.627 1.00 83.69 384 SER A CA 1
ATOM 3016 C C . SER A 1 384 ? -13.473 -19.326 3.682 1.00 83.69 384 SER A C 1
ATOM 3018 O O . SER A 1 384 ? -14.480 -18.653 3.918 1.00 83.69 384 SER A O 1
ATOM 3020 N N . ARG A 1 385 ? -12.731 -19.145 2.588 1.00 87.94 385 ARG A N 1
ATOM 3021 C CA . ARG A 1 385 ? -13.091 -18.221 1.515 1.00 87.94 385 ARG A CA 1
ATOM 3022 C C . ARG A 1 385 ? -14.276 -18.783 0.726 1.00 87.94 385 ARG A C 1
ATOM 3024 O O . ARG A 1 385 ? -14.169 -19.882 0.186 1.00 87.94 385 ARG A O 1
ATOM 3031 N N . ILE A 1 386 ? -15.347 -18.001 0.591 1.00 86.62 386 ILE A N 1
ATOM 3032 C CA . ILE A 1 386 ? -16.448 -18.296 -0.339 1.00 86.62 386 ILE A CA 1
ATOM 3033 C C . ILE A 1 386 ? -16.209 -17.591 -1.681 1.00 86.62 386 ILE A C 1
ATOM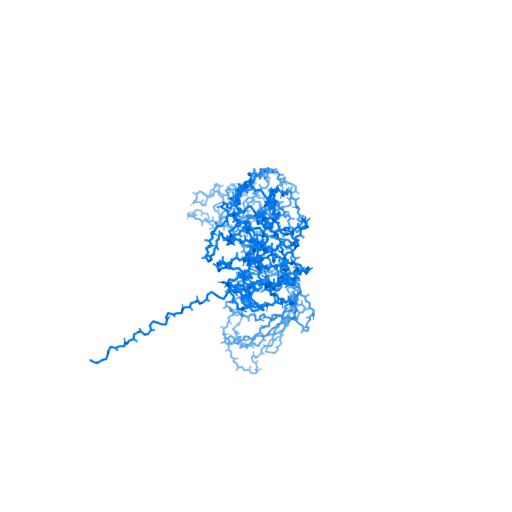 3035 O O . ILE A 1 386 ? -16.223 -18.237 -2.726 1.00 86.62 386 ILE A O 1
ATOM 3039 N N . ASP A 1 387 ? -15.927 -16.284 -1.651 1.00 87.06 387 ASP A N 1
ATOM 3040 C CA . ASP A 1 387 ? -15.579 -15.464 -2.822 1.00 87.06 387 ASP A CA 1
ATOM 3041 C C . ASP A 1 387 ? -14.628 -14.310 -2.424 1.00 87.06 387 ASP A C 1
ATOM 3043 O O . ASP A 1 387 ? -13.901 -14.431 -1.440 1.00 87.06 387 ASP A O 1
ATOM 3047 N N . ALA A 1 388 ? -14.511 -13.242 -3.221 1.00 81.56 388 ALA A N 1
ATOM 3048 C CA . ALA A 1 388 ? -13.623 -12.103 -2.936 1.00 81.56 388 ALA A CA 1
ATOM 3049 C C . ALA A 1 388 ? -14.065 -11.240 -1.733 1.00 81.56 388 ALA A C 1
ATOM 3051 O O . ALA A 1 388 ? -13.224 -10.599 -1.104 1.00 81.56 388 ALA A O 1
ATOM 3052 N N . GLU A 1 389 ? -15.361 -11.238 -1.411 1.00 92.31 389 GLU A N 1
ATOM 3053 C CA . GLU A 1 389 ? -15.992 -10.384 -0.397 1.00 92.31 389 GLU A CA 1
ATOM 3054 C C . GLU A 1 389 ? -16.715 -11.195 0.689 1.00 92.31 389 GLU A C 1
ATOM 3056 O O . GLU A 1 389 ? -17.299 -10.610 1.590 1.00 92.31 389 GLU A O 1
ATOM 3061 N N . THR A 1 390 ? -16.713 -12.528 0.635 1.00 94.75 390 THR A N 1
ATOM 3062 C CA . THR A 1 390 ? -17.488 -13.363 1.563 1.00 94.75 390 THR A CA 1
ATOM 3063 C C . THR A 1 390 ? -16.614 -14.386 2.281 1.00 94.75 390 THR A C 1
ATOM 3065 O O . THR A 1 390 ? -15.976 -15.234 1.645 1.00 94.75 390 THR A O 1
ATOM 3068 N N . ILE A 1 391 ? -16.641 -14.342 3.616 1.00 93.75 391 ILE A N 1
ATOM 3069 C CA . ILE A 1 391 ? -15.950 -15.270 4.521 1.00 93.75 391 ILE A CA 1
ATOM 3070 C C . ILE A 1 391 ? -16.964 -16.127 5.288 1.00 93.75 391 ILE A C 1
ATOM 3072 O O . ILE A 1 391 ? -18.009 -15.637 5.717 1.00 93.75 391 ILE A O 1
ATOM 3076 N N . GLU A 1 392 ? -16.653 -17.409 5.480 1.00 93.50 392 GLU A N 1
ATOM 3077 C CA . GLU A 1 392 ? -17.362 -18.276 6.423 1.00 93.50 392 GLU A CA 1
ATOM 3078 C C . GLU A 1 392 ? -16.384 -18.842 7.453 1.00 93.50 392 GLU A C 1
ATOM 3080 O O . GLU A 1 392 ? -15.455 -19.578 7.112 1.00 93.50 392 GLU A O 1
ATOM 3085 N N . TRP A 1 393 ? -16.627 -18.511 8.715 1.00 91.94 393 TRP A N 1
ATOM 3086 C CA . TRP A 1 393 ? -15.959 -19.071 9.875 1.00 91.94 393 TRP A CA 1
ATOM 3087 C C . TRP A 1 393 ? -16.765 -20.239 10.425 1.00 91.94 393 TRP A C 1
ATOM 3089 O O . TRP A 1 393 ? -17.961 -20.120 10.689 1.00 91.94 393 TRP A O 1
ATOM 3099 N N . THR A 1 394 ? -16.109 -21.375 10.626 1.00 89.62 394 THR A N 1
ATOM 3100 C CA . THR A 1 394 ? -16.722 -22.571 11.210 1.00 89.62 394 THR A CA 1
ATOM 3101 C C . THR A 1 394 ? -15.988 -22.983 12.470 1.00 89.62 394 THR A C 1
ATOM 3103 O O . THR A 1 394 ? -14.762 -23.025 12.492 1.00 89.62 394 THR A O 1
ATOM 3106 N N . LEU A 1 395 ? -16.743 -23.328 13.504 1.00 87.62 395 LEU A N 1
ATOM 3107 C CA . LEU A 1 395 ? -16.230 -23.831 14.767 1.00 87.62 395 LEU A CA 1
ATOM 3108 C C . LEU A 1 395 ? -16.693 -25.274 14.961 1.00 87.62 395 LEU A C 1
ATOM 3110 O O . LEU A 1 395 ? -17.869 -25.592 14.784 1.00 87.62 395 LEU A O 1
ATOM 3114 N N . ASN A 1 396 ? -15.774 -26.140 15.374 1.00 88.81 396 ASN A N 1
ATOM 3115 C CA . ASN A 1 396 ? -16.090 -27.460 15.906 1.00 88.81 396 ASN A CA 1
ATOM 3116 C C . ASN A 1 396 ? -15.018 -27.852 16.928 1.00 88.81 396 ASN A C 1
ATOM 3118 O O . ASN A 1 396 ? -14.006 -28.459 16.584 1.00 88.81 396 ASN A O 1
ATOM 3122 N N . ALA A 1 397 ? -15.236 -27.465 18.180 1.00 84.62 397 ALA A N 1
ATOM 3123 C CA . ALA A 1 397 ? -14.351 -27.749 19.297 1.00 84.62 397 ALA A CA 1
ATOM 3124 C C . ALA A 1 397 ? -14.950 -28.826 20.207 1.00 84.62 397 ALA A C 1
ATOM 3126 O O . ALA A 1 397 ? -16.165 -28.917 20.393 1.00 84.62 397 ALA A O 1
ATOM 3127 N N . GLN A 1 398 ? -14.082 -29.623 20.827 1.00 90.56 398 GLN A N 1
ATOM 3128 C CA . GLN A 1 398 ? -14.449 -30.599 21.856 1.00 90.56 398 GLN A CA 1
ATOM 3129 C C . GLN A 1 398 ? -13.609 -30.350 23.113 1.00 90.56 398 GLN A C 1
ATOM 3131 O O . GLN A 1 398 ? -12.678 -31.112 23.371 1.00 90.56 398 GLN A O 1
ATOM 3136 N N . PRO A 1 399 ? -13.886 -29.271 23.877 1.00 83.69 399 PRO A N 1
ATOM 3137 C CA . PRO A 1 399 ? -13.062 -28.903 25.029 1.00 83.69 399 PRO A CA 1
ATOM 3138 C C . PRO A 1 399 ? -12.991 -30.020 26.073 1.00 83.69 399 PRO A C 1
ATOM 3140 O O . PRO A 1 399 ? -11.946 -30.230 26.679 1.00 83.69 399 PRO A O 1
ATOM 3143 N N . ASN A 1 400 ? -14.102 -30.750 26.254 1.00 88.38 400 ASN A N 1
ATOM 3144 C CA . ASN A 1 400 ? -14.254 -31.803 27.257 1.00 88.38 400 ASN A CA 1
ATOM 3145 C C . ASN A 1 400 ? -13.788 -31.333 28.648 1.00 88.38 400 ASN A C 1
ATOM 3147 O O . ASN A 1 400 ? -13.030 -32.025 29.330 1.00 88.38 400 ASN A O 1
ATOM 3151 N N . LEU A 1 401 ? -14.231 -30.131 29.030 1.00 87.94 401 LEU A N 1
ATOM 3152 C CA . LEU A 1 401 ? -13.763 -29.405 30.207 1.00 87.94 401 LEU A CA 1
ATOM 3153 C C . LEU A 1 401 ? -14.913 -29.137 31.179 1.00 87.94 401 LEU A C 1
ATOM 3155 O O . LEU A 1 401 ? -15.980 -28.676 30.777 1.00 87.94 401 LEU A O 1
ATOM 3159 N N . CYS A 1 402 ? -14.679 -29.429 32.456 1.00 88.06 402 CYS A N 1
ATOM 3160 C CA . CYS A 1 402 ? -15.576 -29.083 33.552 1.00 88.06 402 CYS A CA 1
ATOM 3161 C C . CYS A 1 402 ? -15.328 -27.638 34.000 1.00 88.06 402 CYS A C 1
ATOM 3163 O O . CYS A 1 402 ? -14.192 -27.286 34.312 1.00 88.06 402 CYS A O 1
ATOM 3165 N N . VAL A 1 403 ? -16.383 -26.827 34.036 1.00 82.81 403 VAL A N 1
ATOM 3166 C CA . VAL A 1 403 ? -16.357 -25.404 34.389 1.00 82.81 403 VAL A CA 1
ATOM 3167 C C . VAL A 1 403 ? -17.430 -25.083 35.440 1.00 82.81 403 VAL A C 1
ATOM 3169 O O . VAL A 1 403 ? -18.464 -25.743 35.476 1.00 82.81 403 VAL A O 1
ATOM 3172 N N . ASN A 1 404 ? -17.215 -24.090 36.304 1.00 80.81 404 ASN A N 1
ATOM 3173 C CA . ASN A 1 404 ? -18.126 -23.764 37.415 1.00 80.81 404 ASN A CA 1
ATOM 3174 C C . ASN A 1 404 ? -19.024 -22.548 37.102 1.00 80.81 404 ASN A C 1
ATOM 3176 O O . ASN A 1 404 ? -18.521 -21.434 37.016 1.00 80.81 404 ASN A O 1
ATOM 3180 N N . LEU A 1 405 ? -20.343 -22.708 36.924 1.00 70.56 405 LEU A N 1
ATOM 3181 C CA . LEU A 1 405 ? -21.320 -21.640 36.563 1.00 70.56 405 LEU A CA 1
ATOM 3182 C C . LEU A 1 405 ? -21.811 -20.813 37.743 1.00 70.56 405 LEU A C 1
ATOM 3184 O O . LEU A 1 405 ? -22.893 -20.233 37.679 1.00 70.56 405 LEU A O 1
ATOM 3188 N N . GLY A 1 406 ? -21.038 -20.764 38.830 1.00 69.12 406 GLY A N 1
ATOM 3189 C CA . GLY A 1 406 ? -21.417 -20.143 40.097 1.00 69.12 406 GLY A CA 1
ATOM 3190 C C . GLY A 1 406 ? -22.496 -20.944 40.829 1.00 69.12 406 GLY A C 1
ATOM 3191 O O . GLY A 1 406 ? -22.300 -21.359 41.967 1.00 69.12 406 GLY A O 1
ATOM 3192 N N . ALA A 1 407 ? -23.622 -21.217 40.165 1.00 69.31 407 ALA A N 1
ATOM 3193 C CA . ALA A 1 407 ? -24.747 -21.976 40.705 1.00 69.31 407 ALA A CA 1
ATOM 3194 C C . ALA A 1 407 ? -24.592 -23.506 40.578 1.00 69.31 407 ALA A C 1
ATOM 3196 O O . ALA A 1 407 ? -25.169 -24.243 41.376 1.00 69.31 407 ALA A O 1
ATOM 3197 N N . PHE A 1 408 ? -23.854 -24.002 39.578 1.00 76.50 408 PHE A N 1
ATOM 3198 C CA . PHE A 1 408 ? -23.601 -25.433 39.361 1.00 76.50 408 PHE A CA 1
ATOM 3199 C C . PHE A 1 408 ? -22.372 -25.662 38.473 1.00 76.50 408 PHE A C 1
ATOM 3201 O O . PHE A 1 408 ? -22.017 -24.808 37.667 1.00 76.50 408 PHE A O 1
ATOM 3208 N N . ASP A 1 409 ? -21.744 -26.833 38.573 1.00 85.69 409 ASP A N 1
ATOM 3209 C CA . ASP A 1 409 ? -20.671 -27.230 37.657 1.00 85.69 409 ASP A CA 1
ATOM 3210 C C . ASP A 1 409 ? -21.239 -27.757 36.331 1.00 85.69 409 ASP A C 1
ATOM 3212 O O . ASP A 1 409 ? -22.282 -28.414 36.305 1.00 85.69 409 ASP A O 1
ATOM 3216 N N . ALA A 1 410 ? -20.559 -27.509 35.217 1.00 86.94 410 ALA A N 1
ATOM 3217 C CA . ALA A 1 410 ? -20.964 -27.922 33.882 1.00 86.94 410 ALA A CA 1
ATOM 3218 C C . ALA A 1 410 ? -19.781 -28.451 33.064 1.00 86.94 410 ALA A C 1
ATOM 3220 O O . ALA A 1 410 ? -18.756 -27.799 32.915 1.00 86.94 410 ALA A O 1
ATOM 3221 N N . LEU A 1 411 ? -19.930 -29.639 32.486 1.00 90.38 411 LEU A N 1
ATOM 3222 C CA . LEU A 1 411 ? -18.981 -30.213 31.539 1.00 90.38 411 LEU A CA 1
ATOM 3223 C C . LEU A 1 411 ? -19.344 -29.758 30.126 1.00 90.38 411 LEU A C 1
ATOM 3225 O O . LEU A 1 411 ? -20.347 -30.200 29.568 1.00 90.38 411 LEU A O 1
ATOM 3229 N N . ILE A 1 412 ? -18.510 -28.907 29.533 1.00 88.94 412 ILE A N 1
ATOM 3230 C CA . ILE A 1 412 ? -18.619 -28.491 28.134 1.00 88.94 412 ILE A CA 1
ATOM 3231 C C . ILE A 1 412 ? -18.000 -29.586 27.267 1.00 88.94 412 ILE A C 1
ATOM 3233 O O . ILE A 1 412 ? -16.776 -29.738 27.195 1.00 88.94 412 ILE A O 1
ATOM 3237 N N . LYS A 1 413 ? -18.848 -30.371 26.598 1.00 91.00 413 LYS A N 1
ATOM 3238 C CA . LYS A 1 413 ? -18.406 -31.517 25.796 1.00 91.00 413 LYS A CA 1
ATOM 3239 C C . LYS A 1 413 ? -18.024 -31.111 24.382 1.00 91.00 413 LYS A C 1
ATOM 3241 O O . LYS A 1 413 ? -16.988 -31.535 23.873 1.00 91.00 413 LYS A O 1
ATOM 3246 N N . ARG A 1 414 ? -18.872 -30.306 23.744 1.00 90.94 414 ARG A N 1
ATOM 3247 C CA . ARG A 1 414 ? -18.715 -29.902 22.347 1.00 90.94 414 ARG A CA 1
ATOM 3248 C C . ARG A 1 414 ? -19.284 -28.516 22.129 1.00 90.94 414 ARG A C 1
ATOM 3250 O O . ARG A 1 414 ? -20.344 -28.202 22.658 1.00 90.94 414 ARG A O 1
ATOM 3257 N N . ILE A 1 415 ? -18.613 -27.742 21.292 1.00 89.62 415 ILE A N 1
ATOM 3258 C CA . ILE A 1 415 ? -19.097 -26.465 20.785 1.00 89.62 415 ILE A CA 1
ATOM 3259 C C . ILE A 1 415 ? -18.966 -26.514 19.270 1.00 89.62 415 ILE A C 1
ATOM 3261 O O . ILE A 1 415 ? -17.913 -26.869 18.744 1.00 89.62 415 ILE A O 1
ATOM 3265 N N . ALA A 1 416 ? -20.036 -26.192 18.562 1.00 91.50 416 ALA A N 1
ATOM 3266 C CA . ALA A 1 416 ? -20.035 -26.095 17.116 1.00 91.50 416 ALA A CA 1
ATOM 3267 C C . ALA A 1 416 ? -20.735 -24.816 16.694 1.00 91.50 416 ALA A C 1
ATOM 3269 O O . ALA A 1 416 ? -21.706 -24.413 17.316 1.00 91.50 416 ALA A O 1
ATOM 3270 N N . GLY A 1 417 ? -20.271 -24.183 15.631 1.00 91.81 417 GLY A N 1
ATOM 3271 C CA . GLY A 1 417 ? -20.875 -22.943 15.180 1.00 91.81 417 GLY A CA 1
ATOM 3272 C C . GLY A 1 417 ? -20.466 -22.573 13.776 1.00 91.81 417 GLY A C 1
ATOM 3273 O O . GLY A 1 417 ? -19.572 -23.177 13.173 1.00 91.81 417 GLY A O 1
ATOM 3274 N N . LYS A 1 418 ? -21.144 -21.562 13.261 1.00 93.50 418 LYS A N 1
ATOM 3275 C CA . LYS A 1 418 ? -20.887 -20.975 11.961 1.00 93.50 418 LYS A CA 1
ATOM 3276 C C . LYS A 1 418 ? -21.189 -19.487 12.026 1.00 93.50 418 LYS A C 1
ATOM 3278 O O . LYS A 1 418 ? -22.200 -19.113 12.609 1.00 93.50 418 LYS A O 1
ATOM 3283 N N . LEU A 1 419 ? -20.329 -18.677 11.422 1.00 94.38 419 LEU A N 1
ATOM 3284 C CA . LEU A 1 419 ? -20.525 -17.246 11.219 1.00 94.38 419 LEU A CA 1
ATOM 3285 C C . LEU A 1 419 ? -20.159 -16.926 9.772 1.00 94.38 419 LEU A C 1
ATOM 3287 O O . LEU A 1 419 ? -19.079 -17.293 9.306 1.00 94.38 419 LEU A O 1
ATOM 3291 N N . ARG A 1 420 ? -21.048 -16.258 9.043 1.00 97.06 420 ARG A N 1
ATOM 3292 C CA . ARG A 1 420 ? -20.806 -15.853 7.659 1.00 97.06 420 ARG A CA 1
ATOM 3293 C C . ARG A 1 420 ? -20.937 -14.350 7.536 1.00 97.06 420 ARG A C 1
ATOM 3295 O O . ARG A 1 420 ? -22.000 -13.794 7.795 1.00 97.06 420 ARG A O 1
ATOM 3302 N N . GLY A 1 421 ? -19.872 -13.728 7.045 1.00 97.00 421 GLY A N 1
ATOM 3303 C CA . GLY A 1 421 ? -19.782 -12.285 6.906 1.00 97.00 421 GLY A CA 1
ATOM 3304 C C . GLY A 1 421 ? -19.500 -11.833 5.479 1.00 97.00 421 GLY A C 1
ATOM 3305 O O . GLY A 1 421 ? -18.781 -12.501 4.731 1.00 97.00 421 GLY A O 1
ATOM 3306 N N . ARG A 1 422 ? -20.038 -10.666 5.125 1.00 97.31 422 ARG A N 1
ATOM 3307 C CA . ARG A 1 422 ? -19.638 -9.882 3.956 1.00 97.31 422 ARG A CA 1
ATOM 3308 C C . ARG A 1 422 ? -18.583 -8.864 4.369 1.00 97.31 422 ARG A C 1
ATOM 3310 O O . ARG A 1 422 ? -18.807 -8.096 5.300 1.00 97.31 422 ARG A O 1
ATOM 3317 N N . ILE A 1 423 ? -17.466 -8.868 3.658 1.00 95.00 423 ILE A N 1
ATOM 3318 C CA . ILE A 1 423 ? -16.328 -7.969 3.790 1.00 95.00 423 ILE A CA 1
ATOM 3319 C C . ILE A 1 423 ? -16.555 -6.766 2.875 1.00 95.00 423 ILE A C 1
ATOM 3321 O O . ILE A 1 423 ? -16.827 -6.915 1.683 1.00 95.00 423 ILE A O 1
ATOM 3325 N N . VAL A 1 424 ? -16.407 -5.574 3.432 1.00 91.88 424 VAL A N 1
ATOM 3326 C CA . VAL A 1 424 ? -16.424 -4.299 2.721 1.00 91.88 424 VAL A CA 1
ATOM 3327 C C . VAL A 1 424 ? -15.087 -3.614 2.973 1.00 91.88 424 VAL A C 1
ATOM 3329 O O . VAL A 1 424 ? -14.655 -3.497 4.117 1.00 91.88 424 VAL A O 1
ATOM 3332 N N . ALA A 1 425 ? -14.416 -3.192 1.901 1.00 85.12 425 ALA A N 1
ATOM 3333 C CA . ALA A 1 425 ? -13.184 -2.422 2.012 1.00 85.12 425 ALA A CA 1
ATOM 3334 C C . ALA A 1 425 ? -13.490 -0.971 2.402 1.00 85.12 425 ALA A C 1
ATOM 3336 O O . ALA A 1 425 ? -14.354 -0.325 1.806 1.00 85.12 425 ALA A O 1
ATOM 3337 N N . GLU A 1 426 ? -12.738 -0.452 3.364 1.00 79.94 426 GLU A N 1
ATOM 3338 C CA . GLU A 1 426 ? -12.855 0.907 3.881 1.00 79.94 426 GLU A CA 1
ATOM 3339 C C . GLU A 1 426 ? -11.501 1.631 3.822 1.00 79.94 426 GLU A C 1
ATOM 3341 O O . GLU A 1 426 ? -10.445 0.992 3.865 1.00 79.94 426 GLU A O 1
ATOM 3346 N N . PRO A 1 427 ? -11.475 2.974 3.717 1.00 72.50 427 PRO A N 1
ATOM 3347 C CA . PRO A 1 427 ? -10.221 3.709 3.820 1.00 72.50 427 PRO A CA 1
ATOM 3348 C C . PRO A 1 427 ? -9.616 3.517 5.210 1.00 72.50 427 PRO A C 1
ATOM 3350 O O . PRO A 1 427 ? -10.342 3.603 6.201 1.00 72.50 427 PRO A O 1
ATOM 3353 N N . LEU A 1 428 ? -8.293 3.351 5.269 1.00 72.31 428 LEU A N 1
ATOM 3354 C CA . LEU A 1 428 ? -7.542 3.042 6.485 1.00 72.31 428 LEU A CA 1
ATOM 3355 C C . LEU A 1 428 ? -7.973 3.896 7.688 1.00 72.31 428 LEU A C 1
ATOM 3357 O O . LEU A 1 428 ? -8.135 5.118 7.569 1.00 72.31 428 LEU A O 1
ATOM 3361 N N . PHE A 1 429 ? -8.159 3.256 8.837 1.00 71.44 429 PHE A N 1
ATOM 3362 C CA . PHE A 1 429 ? -8.462 3.902 10.110 1.00 71.44 429 PHE A CA 1
ATOM 3363 C C . PHE A 1 429 ? -7.797 3.145 11.262 1.00 71.44 429 PHE A C 1
ATOM 3365 O O . PHE A 1 429 ? -7.390 1.996 11.107 1.00 71.44 429 PHE A O 1
ATOM 3372 N N . PHE A 1 430 ? -7.655 3.807 12.406 1.00 77.81 430 PHE A N 1
ATOM 3373 C CA . PHE A 1 430 ? -7.109 3.200 13.614 1.00 77.81 430 PHE A CA 1
ATOM 3374 C C . PHE A 1 430 ? -8.224 2.698 14.518 1.00 77.81 430 PHE A C 1
ATOM 3376 O O . PHE A 1 430 ? -9.199 3.413 14.756 1.00 77.81 430 PHE A O 1
ATOM 3383 N N . ASP A 1 431 ? -8.057 1.475 14.999 1.00 82.69 431 ASP A N 1
ATOM 3384 C CA . ASP A 1 431 ? -8.933 0.828 15.954 1.00 82.69 431 ASP A CA 1
ATOM 3385 C C . ASP A 1 431 ? -8.306 0.891 17.357 1.00 82.69 431 ASP A C 1
ATOM 3387 O O . ASP A 1 431 ? -7.236 0.307 17.567 1.00 82.69 431 ASP A O 1
ATOM 3391 N N . PRO A 1 432 ? -8.930 1.610 18.311 1.00 74.12 432 PRO A N 1
ATOM 3392 C CA . PRO A 1 432 ? -8.367 1.805 19.645 1.00 74.12 432 PRO A CA 1
ATOM 3393 C C . PRO A 1 432 ? -8.349 0.525 20.473 1.00 74.12 432 PRO A C 1
ATOM 3395 O O . PRO A 1 432 ? -7.408 0.308 21.230 1.00 74.12 432 PRO A O 1
ATOM 3398 N N . LEU A 1 433 ? -9.355 -0.334 20.294 1.00 82.06 433 LEU A N 1
ATOM 3399 C CA . LEU A 1 433 ? -9.497 -1.579 21.037 1.00 82.06 433 LEU A CA 1
ATOM 3400 C C . LEU A 1 433 ? -8.356 -2.552 20.717 1.00 82.06 433 LEU A C 1
ATOM 3402 O O . LEU A 1 433 ? -7.764 -3.147 21.613 1.00 82.06 433 LEU A O 1
ATOM 3406 N N . CYS A 1 434 ? -8.017 -2.690 19.436 1.00 79.94 434 CYS A N 1
ATOM 3407 C CA . CYS A 1 434 ? -6.927 -3.542 18.980 1.00 79.94 434 CYS A CA 1
ATOM 3408 C C . CYS A 1 434 ? -5.565 -2.851 18.892 1.00 79.94 434 CYS A C 1
ATOM 3410 O O . CYS A 1 434 ? -4.580 -3.523 18.571 1.00 79.94 434 CYS A O 1
ATOM 3412 N N . ASN A 1 435 ? -5.494 -1.535 19.121 1.00 75.50 435 ASN A N 1
ATOM 3413 C CA . ASN A 1 435 ? -4.299 -0.719 18.898 1.00 75.50 435 ASN A CA 1
ATOM 3414 C C . ASN A 1 435 ? -3.658 -0.991 17.517 1.00 75.50 435 ASN A C 1
ATOM 3416 O O . ASN A 1 435 ? -2.447 -1.193 17.386 1.00 75.50 435 ASN A O 1
ATOM 3420 N N . ALA A 1 436 ? -4.492 -1.074 16.476 1.00 75.62 436 ALA A N 1
ATOM 3421 C CA . ALA A 1 436 ? -4.090 -1.505 15.140 1.00 75.62 436 ALA A CA 1
ATOM 3422 C C . ALA A 1 436 ? -4.801 -0.704 14.043 1.00 75.62 436 ALA A C 1
ATOM 3424 O O . ALA A 1 436 ? -5.869 -0.137 14.249 1.00 75.62 436 ALA A O 1
ATOM 3425 N N . PHE A 1 437 ? -4.207 -0.664 12.850 1.00 75.44 437 PHE A N 1
ATOM 3426 C CA . PHE A 1 437 ? -4.839 -0.057 11.681 1.00 75.44 437 PHE A CA 1
ATOM 3427 C C . PHE A 1 437 ? -5.628 -1.084 10.877 1.00 75.44 437 PHE A C 1
ATOM 3429 O O . PHE A 1 437 ? -5.075 -2.110 10.480 1.00 75.44 437 PHE A O 1
ATOM 3436 N N . PHE A 1 438 ? -6.874 -0.746 10.557 1.00 85.56 438 PHE A N 1
ATOM 3437 C CA . PHE A 1 438 ? -7.821 -1.577 9.826 1.00 85.56 438 PHE A CA 1
ATOM 3438 C C . PHE A 1 438 ? -8.343 -0.871 8.576 1.00 85.56 438 PHE A C 1
ATOM 3440 O O . PHE A 1 438 ? -8.398 0.357 8.492 1.00 85.56 438 PHE A O 1
ATOM 3447 N N . ASN A 1 439 ? -8.700 -1.666 7.574 1.00 83.94 439 ASN A N 1
ATOM 3448 C CA . ASN A 1 439 ? -9.232 -1.200 6.295 1.00 83.94 439 ASN A CA 1
ATOM 3449 C C . ASN A 1 439 ? -10.384 -2.076 5.786 1.00 83.94 439 ASN A C 1
ATOM 3451 O O . ASN A 1 439 ? -10.749 -1.988 4.616 1.00 83.94 439 ASN A O 1
ATOM 3455 N N . LEU A 1 440 ? -10.941 -2.933 6.640 1.00 91.81 440 LEU A N 1
ATOM 3456 C CA . LEU A 1 440 ? -12.052 -3.817 6.319 1.00 91.81 440 LEU A CA 1
ATOM 3457 C C . LEU A 1 440 ? -13.114 -3.748 7.411 1.00 91.81 440 LEU A C 1
ATOM 3459 O O . LEU A 1 440 ? -12.788 -3.770 8.600 1.00 91.81 440 LEU A O 1
ATOM 3463 N N . GLN A 1 441 ? -14.375 -3.779 6.991 1.00 94.19 441 GLN A N 1
ATOM 3464 C CA . GLN A 1 441 ? -15.524 -4.030 7.850 1.00 94.19 441 GLN A CA 1
ATOM 3465 C C . GLN A 1 441 ? -16.233 -5.315 7.412 1.00 94.19 441 GLN A C 1
ATOM 3467 O O . GLN A 1 441 ? -16.414 -5.568 6.222 1.00 94.19 441 GLN A O 1
ATOM 3472 N N . ILE A 1 442 ? -16.652 -6.129 8.377 1.00 96.44 442 ILE A N 1
ATOM 3473 C CA . ILE A 1 442 ? -17.336 -7.404 8.174 1.00 96.44 442 ILE A CA 1
ATOM 3474 C C . ILE A 1 442 ? -18.698 -7.339 8.864 1.00 96.44 442 ILE A C 1
ATOM 3476 O O . ILE A 1 442 ? -18.785 -6.971 10.034 1.00 96.44 442 ILE A O 1
ATOM 3480 N N . THR A 1 443 ? -19.754 -7.698 8.134 1.00 95.75 443 THR A N 1
ATOM 3481 C CA . THR A 1 443 ? -21.146 -7.710 8.627 1.00 95.75 443 THR A CA 1
ATOM 3482 C C . THR A 1 443 ? -21.824 -9.048 8.318 1.00 95.75 443 THR A C 1
ATOM 3484 O O . THR A 1 443 ? -21.525 -9.635 7.272 1.00 95.75 443 THR A O 1
ATOM 3487 N N . PRO A 1 444 ? -22.703 -9.569 9.193 1.00 96.81 444 PRO A N 1
ATOM 3488 C CA . PRO A 1 444 ? -23.318 -10.882 9.045 1.00 96.81 444 PRO A CA 1
ATOM 3489 C C . PRO A 1 444 ? -24.227 -10.948 7.823 1.00 96.81 444 PRO A C 1
ATOM 3491 O O . PRO A 1 444 ? -24.981 -10.025 7.517 1.00 96.81 444 PRO A O 1
ATOM 3494 N N . ILE A 1 445 ? -24.205 -12.090 7.140 1.00 96.50 445 ILE A N 1
ATOM 3495 C CA . ILE A 1 445 ? -25.124 -12.405 6.045 1.00 96.50 445 ILE A CA 1
ATOM 3496 C C . ILE A 1 445 ? -25.643 -13.840 6.161 1.00 96.50 445 ILE A C 1
ATOM 3498 O O . ILE A 1 445 ? -24.981 -14.729 6.690 1.00 96.50 445 ILE A O 1
ATOM 3502 N N . GLY A 1 446 ? -26.828 -14.098 5.605 1.00 92.38 446 GLY A N 1
ATOM 3503 C CA . GLY A 1 446 ? -27.391 -15.450 5.518 1.00 92.38 446 GLY A CA 1
ATOM 3504 C C . GLY A 1 446 ? -28.195 -15.921 6.737 1.00 92.38 446 GLY A C 1
ATOM 3505 O O . GLY A 1 446 ? -28.650 -17.064 6.724 1.00 92.38 446 GLY A O 1
ATOM 3506 N N . GLY A 1 447 ? -28.405 -15.065 7.748 1.00 94.44 447 GLY A N 1
ATOM 3507 C CA . GLY A 1 447 ? -29.264 -15.339 8.912 1.00 94.44 447 GLY A CA 1
ATOM 3508 C C . GLY A 1 447 ? -28.893 -16.626 9.659 1.00 94.44 447 GLY A C 1
ATOM 3509 O O . GLY A 1 447 ? -27.751 -17.076 9.587 1.00 94.44 447 GLY A O 1
ATOM 3510 N N . ASP A 1 448 ? -29.868 -17.257 10.317 1.00 95.00 448 ASP A N 1
ATOM 3511 C CA . ASP A 1 448 ? -29.671 -18.458 11.153 1.00 95.00 448 ASP A CA 1
ATOM 3512 C C . ASP A 1 448 ? -29.147 -19.691 10.404 1.00 95.00 448 ASP A C 1
ATOM 3514 O O . ASP A 1 448 ? -28.615 -20.616 11.015 1.00 95.00 448 ASP A O 1
ATOM 3518 N N . ALA A 1 449 ? -29.276 -19.734 9.074 1.00 95.12 449 ALA A N 1
ATOM 3519 C CA . ALA A 1 449 ? -28.710 -20.821 8.275 1.00 95.12 449 ALA A CA 1
ATOM 3520 C C . ALA A 1 449 ? -27.170 -20.799 8.279 1.00 95.12 449 ALA A C 1
ATOM 3522 O O . ALA A 1 449 ? -26.526 -21.840 8.111 1.00 95.12 449 ALA A O 1
ATOM 3523 N N . HIS A 1 450 ? -26.586 -19.614 8.471 1.00 94.94 450 HIS A N 1
ATOM 3524 C CA . HIS A 1 450 ? -25.148 -19.380 8.382 1.00 94.94 450 HIS A CA 1
ATOM 3525 C C . HIS A 1 450 ? -24.539 -18.698 9.611 1.00 94.94 450 HIS A C 1
ATOM 3527 O O . HIS A 1 450 ? -23.319 -18.655 9.706 1.00 94.94 450 HIS A O 1
ATOM 3533 N N . ASN A 1 451 ? -25.357 -18.218 10.545 1.00 94.75 451 ASN A N 1
ATOM 3534 C CA . ASN A 1 451 ? -24.924 -17.577 11.782 1.00 94.75 451 ASN A CA 1
ATOM 3535 C C . ASN A 1 451 ? -25.615 -18.265 12.959 1.00 94.75 451 ASN A C 1
ATOM 3537 O O . ASN A 1 451 ? -26.780 -18.003 13.253 1.00 94.75 451 ASN A O 1
ATOM 3541 N N . TRP A 1 452 ? -24.919 -19.208 13.584 1.00 94.62 452 TRP A N 1
ATOM 3542 C CA . TRP A 1 452 ? -25.430 -19.984 14.709 1.00 94.62 452 TRP A CA 1
ATOM 3543 C C . TRP A 1 452 ? -24.289 -20.548 15.555 1.00 94.62 452 TRP A C 1
ATOM 3545 O O . TRP A 1 452 ? -23.201 -20.827 15.052 1.00 94.62 452 TRP A O 1
ATOM 3555 N N . LEU A 1 453 ? -24.561 -20.777 16.837 1.00 91.44 453 LEU A N 1
ATOM 3556 C CA . LEU A 1 453 ? -23.652 -21.454 17.758 1.00 91.44 453 LEU A CA 1
ATOM 3557 C C . LEU A 1 453 ? -24.446 -22.467 18.582 1.00 91.44 453 LEU A C 1
ATOM 3559 O O . LEU A 1 453 ? -25.499 -22.142 19.115 1.00 91.44 453 LEU A O 1
ATOM 3563 N N . ASP A 1 454 ? -23.949 -23.689 18.686 1.00 93.06 454 ASP A N 1
ATOM 3564 C CA . ASP A 1 454 ? -24.533 -24.772 19.465 1.00 93.06 454 ASP A CA 1
ATOM 3565 C C . ASP A 1 454 ? -23.491 -25.327 20.435 1.00 93.06 454 ASP A C 1
ATOM 3567 O O . ASP A 1 454 ? -22.334 -25.549 20.068 1.00 93.06 454 ASP A O 1
ATOM 3571 N N . ALA A 1 455 ? -23.910 -25.629 21.659 1.00 89.88 455 ALA A N 1
ATOM 3572 C CA . ALA A 1 455 ? -23.069 -26.306 22.634 1.00 89.88 455 ALA A CA 1
ATOM 3573 C C . ALA A 1 455 ? -23.789 -27.502 23.260 1.00 89.88 455 ALA A C 1
ATOM 3575 O O . ALA A 1 455 ? -24.988 -27.476 23.540 1.00 89.88 455 ALA A O 1
ATOM 3576 N N . GLU A 1 456 ? -23.024 -28.564 23.486 1.00 92.38 456 GLU A N 1
ATOM 3577 C CA . GLU A 1 456 ? -23.435 -29.730 24.254 1.00 92.38 456 GLU A CA 1
ATOM 3578 C C . GLU A 1 456 ? -22.749 -29.679 25.616 1.00 92.38 456 GLU A C 1
ATOM 3580 O O . GLU A 1 456 ? -21.520 -29.759 25.713 1.00 92.38 456 GLU A O 1
ATOM 3585 N N . VAL A 1 457 ? -23.562 -29.540 26.659 1.00 91.12 457 VAL A N 1
ATOM 3586 C CA . VAL A 1 457 ? -23.124 -29.327 28.037 1.00 91.12 457 VAL A CA 1
ATOM 3587 C C . VAL A 1 457 ? -23.752 -30.391 28.936 1.00 91.12 457 VAL A C 1
ATOM 3589 O O . VAL A 1 457 ? -24.844 -30.874 28.653 1.00 91.12 457 VAL A O 1
ATOM 3592 N N . TYR A 1 458 ? -23.087 -30.771 30.023 1.00 92.50 458 TYR A N 1
ATOM 3593 C CA . TYR A 1 458 ? -23.627 -31.689 31.025 1.00 92.50 458 TYR A CA 1
ATOM 3594 C C . TYR A 1 458 ? -23.530 -31.086 32.426 1.00 92.50 458 TYR A C 1
ATOM 3596 O O . TYR A 1 458 ? -22.440 -30.754 32.881 1.00 92.50 458 TYR A O 1
ATOM 3604 N N . ALA A 1 459 ? -24.654 -30.964 33.125 1.00 89.38 459 ALA A N 1
ATOM 3605 C CA . ALA A 1 459 ? -24.695 -30.473 34.498 1.00 89.38 459 ALA A CA 1
ATOM 3606 C C . ALA A 1 459 ? -23.928 -31.393 35.468 1.00 89.38 459 ALA A C 1
ATOM 3608 O O . ALA A 1 459 ? -23.791 -32.599 35.242 1.00 89.38 459 ALA A O 1
ATOM 3609 N N . LEU A 1 460 ? -23.447 -30.811 36.568 1.00 89.50 460 LEU A N 1
ATOM 3610 C CA . LEU A 1 460 ? -22.650 -31.446 37.625 1.00 89.50 460 LEU A CA 1
ATOM 3611 C C . LEU A 1 460 ? -21.359 -32.104 37.118 1.00 89.50 460 LEU A C 1
ATOM 3613 O O . LEU A 1 460 ? -20.851 -33.045 37.725 1.00 89.50 460 LEU A O 1
ATOM 3617 N N . CYS A 1 461 ? -20.870 -31.650 35.964 1.00 89.94 461 CYS A N 1
ATOM 3618 C CA . CYS A 1 461 ? -19.731 -32.226 35.256 1.00 89.94 461 CYS A CA 1
ATOM 3619 C C . CYS A 1 461 ? -19.779 -33.745 35.046 1.00 89.94 461 CYS A C 1
ATOM 3621 O O . CYS A 1 461 ? -18.747 -34.412 34.957 1.00 89.94 461 CYS A O 1
ATOM 3623 N N . PHE A 1 462 ? -20.984 -34.298 34.942 1.00 89.50 462 PHE A N 1
ATOM 3624 C CA . PHE A 1 462 ? -21.197 -35.729 34.826 1.00 89.50 462 PHE A CA 1
ATOM 3625 C C . PHE A 1 462 ? -21.879 -36.046 33.499 1.00 89.50 462 PHE A C 1
ATOM 3627 O O . PHE A 1 462 ? -23.006 -35.620 33.268 1.00 89.50 462 PHE A O 1
ATOM 3634 N N . GLU A 1 463 ? -21.213 -36.793 32.617 1.00 92.50 463 GLU A N 1
ATOM 3635 C CA . GLU A 1 463 ? -21.739 -37.141 31.292 1.00 92.50 463 GLU A CA 1
ATOM 3636 C C . GLU A 1 463 ? -22.836 -38.213 31.399 1.00 92.50 463 GLU A C 1
ATOM 3638 O O . GLU A 1 463 ? -22.567 -39.404 31.559 1.00 92.50 463 GLU A O 1
ATOM 3643 N N . SER A 1 464 ? -24.097 -37.785 31.330 1.00 91.50 464 SER A N 1
ATOM 3644 C CA . SER A 1 464 ? -25.268 -38.659 31.352 1.00 91.50 464 SER A CA 1
ATOM 3645 C C . SER A 1 464 ? -26.433 -38.050 30.580 1.00 91.50 464 SER A C 1
ATOM 3647 O O . SER A 1 464 ? -26.597 -36.835 30.500 1.00 91.50 464 SER A O 1
ATOM 3649 N N . SER A 1 465 ? -27.304 -38.903 30.041 1.00 89.81 465 SER A N 1
ATOM 3650 C CA . SER A 1 465 ? -28.513 -38.458 29.334 1.00 89.81 465 SER A CA 1
ATOM 3651 C C . SER A 1 465 ? -29.410 -37.539 30.176 1.00 89.81 465 SER A C 1
ATOM 3653 O O . SER A 1 465 ? -30.043 -36.648 29.618 1.00 89.81 465 SER A O 1
ATOM 3655 N N . ILE A 1 466 ? -29.427 -37.709 31.505 1.00 90.69 466 ILE A N 1
ATOM 3656 C CA . ILE A 1 466 ? -30.250 -36.904 32.424 1.00 90.69 466 ILE A CA 1
ATOM 3657 C C . ILE A 1 466 ? -29.611 -35.569 32.823 1.00 90.69 466 ILE A C 1
ATOM 3659 O O . ILE A 1 466 ? -30.312 -34.704 33.331 1.00 90.69 466 ILE A O 1
ATOM 3663 N N . THR A 1 467 ? -28.300 -35.400 32.630 1.00 91.88 467 THR A N 1
ATOM 3664 C CA . THR A 1 467 ? -27.562 -34.161 32.936 1.00 91.88 467 THR A CA 1
ATOM 3665 C C . THR A 1 467 ? -27.279 -33.335 31.683 1.00 91.88 467 THR A C 1
ATOM 3667 O O . THR A 1 467 ? -26.800 -32.211 31.793 1.00 91.88 467 THR A O 1
ATOM 3670 N N . ARG A 1 468 ? -27.592 -33.857 30.491 1.00 93.56 468 ARG A N 1
ATOM 3671 C CA . ARG A 1 468 ? -27.368 -33.185 29.210 1.00 93.56 468 ARG A CA 1
ATOM 3672 C C . ARG A 1 468 ? -28.216 -31.919 29.067 1.00 93.56 468 ARG A C 1
ATOM 3674 O O . ARG A 1 468 ? -29.436 -31.957 29.206 1.00 93.56 468 ARG A O 1
ATOM 3681 N N . VAL A 1 469 ? -27.570 -30.828 28.680 1.00 91.62 469 VAL A N 1
ATOM 3682 C CA . VAL A 1 469 ? -28.148 -29.537 28.308 1.00 91.62 469 VAL A CA 1
ATOM 3683 C C . VAL A 1 469 ? -27.643 -29.182 26.911 1.00 91.62 469 VAL A C 1
ATOM 3685 O O . VAL A 1 469 ? -26.440 -29.111 26.667 1.00 91.62 469 VAL A O 1
ATOM 3688 N N . ASN A 1 470 ? -28.564 -28.977 25.975 1.00 92.50 470 ASN A N 1
ATOM 3689 C CA . ASN A 1 470 ? -28.251 -28.465 24.646 1.00 92.50 470 ASN A CA 1
ATOM 3690 C C . ASN A 1 470 ? -28.479 -26.957 24.648 1.00 92.50 470 ASN A C 1
ATOM 3692 O O . ASN A 1 470 ? -29.585 -26.517 24.962 1.00 92.50 470 ASN A O 1
ATOM 3696 N N . VAL A 1 471 ? -27.454 -26.198 24.280 1.00 91.19 471 VAL A N 1
ATOM 3697 C CA . VAL A 1 471 ? -27.497 -24.741 24.138 1.00 91.19 471 VAL A CA 1
ATOM 3698 C C . VAL A 1 471 ? -27.477 -24.401 22.654 1.00 91.19 471 VAL A C 1
ATOM 3700 O O . VAL A 1 471 ? -26.708 -24.992 21.899 1.00 91.19 471 VAL A O 1
ATOM 3703 N N . THR A 1 472 ? -28.313 -23.458 22.239 1.00 93.75 472 THR A N 1
ATOM 3704 C CA . THR A 1 472 ? -28.395 -22.955 20.866 1.00 93.75 472 THR A CA 1
ATOM 3705 C C . THR A 1 472 ? -28.477 -21.433 20.893 1.00 93.75 472 THR A C 1
ATOM 3707 O O . THR A 1 472 ? -29.373 -20.898 21.544 1.00 93.75 472 THR A O 1
ATOM 3710 N N . ALA A 1 473 ? -27.605 -20.748 20.163 1.00 92.00 473 ALA A N 1
ATOM 3711 C CA . ALA A 1 473 ? -27.651 -19.314 19.905 1.00 92.00 473 ALA A CA 1
ATOM 3712 C C . ALA A 1 473 ? -27.961 -19.049 18.426 1.00 92.00 473 ALA A C 1
ATOM 3714 O O . ALA A 1 473 ? -27.393 -19.686 17.530 1.00 92.00 473 ALA A O 1
ATOM 3715 N N . ARG A 1 474 ? -28.912 -18.152 18.181 1.00 94.62 474 ARG A N 1
ATOM 3716 C CA . ARG A 1 474 ? -29.485 -17.784 16.878 1.00 94.62 474 ARG A CA 1
ATOM 3717 C C . ARG A 1 474 ? -29.670 -16.268 16.820 1.00 94.62 474 ARG A C 1
ATOM 3719 O O . ARG A 1 474 ? -29.399 -15.591 17.810 1.00 94.62 474 ARG A O 1
ATOM 3726 N N . SER A 1 475 ? -30.117 -15.747 15.679 1.00 93.88 475 SER A N 1
ATOM 3727 C CA . SER A 1 475 ? -30.280 -14.309 15.436 1.00 93.88 475 SER A CA 1
ATOM 3728 C C . SER A 1 475 ? -29.009 -13.518 15.758 1.00 93.88 475 SER A C 1
ATOM 3730 O O . SER A 1 475 ? -29.087 -12.436 16.328 1.00 93.88 475 SER A O 1
ATOM 3732 N N . ILE A 1 476 ? -27.842 -14.095 15.453 1.00 92.50 476 ILE A N 1
ATOM 3733 C CA . ILE A 1 476 ? -26.549 -13.502 15.800 1.00 92.50 476 ILE A CA 1
ATOM 3734 C C . ILE A 1 476 ? -26.285 -12.327 14.858 1.00 92.50 476 ILE A C 1
ATOM 3736 O O . ILE A 1 476 ? -26.094 -12.529 13.654 1.00 92.50 476 ILE A O 1
ATOM 3740 N N . ASP A 1 477 ? -26.257 -11.126 15.422 1.00 92.50 477 ASP A N 1
ATOM 3741 C CA . ASP A 1 477 ? -25.795 -9.903 14.785 1.00 92.50 477 ASP A CA 1
ATOM 3742 C C . ASP A 1 477 ? -24.434 -9.508 15.361 1.00 92.50 477 ASP A C 1
ATOM 3744 O O . ASP A 1 477 ? -24.209 -9.556 16.572 1.00 92.50 477 ASP A O 1
ATOM 3748 N N . TYR A 1 478 ? -23.508 -9.149 14.480 1.00 92.25 478 TYR A N 1
ATOM 3749 C CA . TYR A 1 478 ? -22.154 -8.781 14.862 1.00 92.25 478 TYR A CA 1
ATOM 3750 C C . TYR A 1 478 ? -21.572 -7.758 13.892 1.00 92.25 478 TYR A C 1
ATOM 3752 O O . TYR A 1 478 ? -21.986 -7.630 12.740 1.00 92.25 478 TYR A O 1
ATOM 3760 N N . ARG A 1 479 ? -20.545 -7.050 14.330 1.00 92.75 479 ARG A N 1
ATOM 3761 C CA . ARG A 1 479 ? -19.700 -6.224 13.478 1.00 92.75 479 ARG A CA 1
ATOM 3762 C C . ARG A 1 479 ? -18.260 -6.621 13.733 1.00 92.75 479 ARG A C 1
ATOM 3764 O O . ARG A 1 479 ? -17.878 -6.879 14.863 1.00 92.75 479 ARG A O 1
ATOM 3771 N N . ALA A 1 480 ? -17.450 -6.706 12.686 1.00 93.31 480 ALA A N 1
ATOM 3772 C CA . ALA A 1 480 ? -16.027 -6.940 12.885 1.00 93.31 480 ALA A CA 1
ATOM 3773 C C . ALA A 1 480 ? -15.174 -6.027 12.010 1.00 93.31 480 ALA A C 1
ATOM 3775 O O . ALA A 1 480 ? -15.532 -5.753 10.865 1.00 93.31 480 ALA A O 1
ATOM 3776 N N . LEU A 1 481 ? -14.053 -5.551 12.547 1.00 92.88 481 LEU A N 1
ATOM 3777 C CA . LEU A 1 481 ? -13.103 -4.673 11.866 1.00 92.88 481 LEU A CA 1
ATOM 3778 C C . LEU A 1 481 ? -11.742 -5.356 11.807 1.00 92.88 481 LEU A C 1
ATOM 3780 O O . LEU A 1 481 ? -11.284 -5.926 12.793 1.00 92.88 481 LEU A O 1
ATOM 3784 N N . SER A 1 482 ? -11.107 -5.348 10.638 1.00 90.69 482 SER A N 1
ATOM 3785 C CA . SER A 1 482 ? -9.803 -5.989 10.438 1.00 90.69 482 SER A CA 1
ATOM 3786 C C . SER A 1 482 ? -9.112 -5.435 9.191 1.00 90.69 482 SER A C 1
ATOM 3788 O O . SER A 1 482 ? -9.411 -4.342 8.707 1.00 90.69 482 SER A O 1
ATOM 3790 N N . GLY A 1 483 ? -8.187 -6.213 8.648 1.00 78.44 483 GLY A N 1
ATOM 3791 C CA . GLY A 1 483 ? -7.377 -5.866 7.501 1.00 78.44 483 GLY A CA 1
ATOM 3792 C C . GLY A 1 483 ? -5.956 -5.492 7.898 1.00 78.44 483 GLY A C 1
ATOM 3793 O O . GLY A 1 483 ? -5.633 -5.289 9.067 1.00 78.44 483 GLY A O 1
ATOM 3794 N N . SER A 1 484 ? -5.079 -5.481 6.901 1.00 67.06 484 SER A N 1
ATOM 3795 C CA . SER A 1 484 ? -3.658 -5.205 7.070 1.00 67.06 484 SER A CA 1
ATOM 3796 C C . SER A 1 484 ? -3.215 -4.197 6.018 1.00 67.06 484 SER A C 1
ATOM 3798 O O . SER A 1 484 ? -3.018 -4.576 4.857 1.00 67.06 484 SER A O 1
ATOM 3800 N N . PRO A 1 485 ? -2.967 -2.927 6.383 1.00 55.12 485 PRO A N 1
ATOM 3801 C CA . PRO A 1 485 ? -2.322 -1.986 5.469 1.00 55.12 485 PRO A CA 1
ATOM 3802 C C . PRO A 1 485 ? -0.889 -2.389 5.092 1.00 55.12 485 PRO A C 1
ATOM 3804 O O . PRO A 1 485 ? -0.297 -1.725 4.239 1.00 55.12 485 PRO A O 1
ATOM 3807 N N . ALA A 1 486 ? -0.309 -3.404 5.746 1.00 52.09 486 ALA A N 1
ATOM 3808 C CA . ALA A 1 486 ? 1.126 -3.675 5.738 1.00 52.09 486 ALA A CA 1
ATOM 3809 C C . ALA A 1 486 ? 1.562 -4.894 4.901 1.00 52.09 486 ALA A C 1
ATOM 3811 O O . ALA A 1 486 ? 2.759 -5.073 4.685 1.00 52.09 486 ALA A O 1
ATOM 3812 N N . ALA A 1 487 ? 0.653 -5.713 4.370 1.00 45.12 487 ALA A N 1
ATOM 3813 C CA . ALA A 1 487 ? 1.042 -6.891 3.590 1.00 45.12 487 ALA A CA 1
ATOM 3814 C C . ALA A 1 487 ? 1.024 -6.627 2.069 1.00 45.12 487 ALA A C 1
ATOM 3816 O O . ALA A 1 487 ? 0.051 -6.931 1.404 1.00 45.12 487 ALA A O 1
ATOM 3817 N N . PHE A 1 488 ? 2.106 -6.013 1.565 1.00 50.06 488 PHE A N 1
ATOM 3818 C CA . PHE A 1 488 ? 2.634 -5.944 0.178 1.00 50.06 488 PHE A CA 1
ATOM 3819 C C . PHE A 1 488 ? 1.681 -5.963 -1.042 1.00 50.06 488 PHE A C 1
ATOM 3821 O O . PHE A 1 488 ? 0.827 -6.817 -1.208 1.00 50.06 488 PHE A O 1
ATOM 3828 N N . ALA A 1 489 ? 1.907 -5.205 -2.112 1.00 59.59 489 ALA A N 1
ATOM 3829 C CA . ALA A 1 489 ? 2.702 -4.014 -2.373 1.00 59.59 489 ALA A CA 1
ATOM 3830 C C . ALA A 1 489 ? 2.136 -3.510 -3.699 1.00 59.59 489 ALA A C 1
ATOM 3832 O O . ALA A 1 489 ? 2.504 -4.035 -4.750 1.00 59.59 489 ALA A O 1
ATOM 3833 N N . ASP A 1 490 ? 1.211 -2.543 -3.671 1.00 74.25 490 ASP A N 1
ATOM 3834 C CA . ASP A 1 490 ? 0.989 -1.734 -4.870 1.00 74.25 490 ASP A CA 1
ATOM 3835 C C . ASP A 1 490 ? 2.389 -1.292 -5.318 1.00 74.25 490 ASP A C 1
ATOM 3837 O O . ASP A 1 490 ? 3.036 -0.580 -4.551 1.00 74.25 490 ASP A O 1
ATOM 3841 N N . PRO A 1 491 ? 2.930 -1.724 -6.478 1.00 73.94 491 PRO A N 1
ATOM 3842 C CA . PRO A 1 491 ? 4.252 -1.319 -6.921 1.00 73.94 491 PRO A CA 1
ATOM 3843 C C . PRO A 1 491 ? 4.399 0.191 -7.031 1.00 73.94 491 PRO A C 1
ATOM 3845 O O . PRO A 1 491 ? 5.516 0.651 -7.248 1.00 73.94 491 PRO A O 1
ATOM 3848 N N . ARG A 1 492 ? 3.323 0.973 -6.922 1.00 85.50 492 ARG A N 1
ATOM 3849 C CA . ARG A 1 492 ? 3.398 2.418 -6.750 1.00 85.50 492 ARG A CA 1
ATOM 3850 C C . ARG A 1 492 ? 3.793 2.820 -5.336 1.00 85.50 492 ARG A C 1
ATOM 3852 O O . ARG A 1 492 ? 4.470 3.822 -5.211 1.00 85.50 492 ARG A O 1
ATOM 3859 N N . VAL A 1 493 ? 3.417 2.107 -4.283 1.00 87.31 493 VAL A N 1
ATOM 3860 C CA . VAL A 1 493 ? 3.761 2.456 -2.897 1.00 87.31 493 VAL A CA 1
ATOM 3861 C C . VAL A 1 493 ? 5.197 2.021 -2.594 1.00 87.31 493 VAL A C 1
ATOM 3863 O O . VAL A 1 493 ? 5.539 0.845 -2.642 1.00 87.31 493 VAL A O 1
ATOM 3866 N N . LEU A 1 494 ? 6.055 2.999 -2.308 1.00 85.62 494 LEU A N 1
ATOM 3867 C CA . LEU A 1 494 ? 7.463 2.803 -1.955 1.00 85.62 494 LEU A CA 1
ATOM 3868 C C . LEU A 1 494 ? 7.678 2.727 -0.441 1.00 85.62 494 LEU A C 1
ATOM 3870 O O . LEU A 1 494 ? 8.604 2.064 0.012 1.00 85.62 494 LEU A O 1
ATOM 3874 N N . SER A 1 495 ? 6.853 3.438 0.325 1.00 88.00 495 SER A N 1
ATOM 3875 C CA . SER A 1 495 ? 6.807 3.395 1.786 1.00 88.00 495 SER A CA 1
ATOM 3876 C C . SER A 1 495 ? 5.461 3.932 2.247 1.00 88.00 495 SER A C 1
ATOM 3878 O O . SER A 1 495 ? 4.918 4.843 1.621 1.00 88.00 495 SER A O 1
ATOM 3880 N N . ARG A 1 496 ? 4.958 3.406 3.358 1.00 86.50 496 ARG A N 1
ATOM 3881 C CA . ARG A 1 496 ? 3.770 3.897 4.053 1.00 86.50 496 ARG A CA 1
ATOM 3882 C C . ARG A 1 496 ? 4.106 3.978 5.534 1.00 86.50 496 ARG A C 1
ATOM 3884 O O . ARG A 1 496 ? 4.654 3.028 6.084 1.00 86.50 496 ARG A O 1
ATOM 3891 N N . VAL A 1 497 ? 3.789 5.105 6.151 1.00 86.38 497 VAL A N 1
ATOM 3892 C CA . VAL A 1 497 ? 3.880 5.302 7.596 1.00 86.38 497 VAL A CA 1
ATOM 3893 C C . VAL A 1 497 ? 2.534 5.836 8.056 1.00 86.38 497 VAL A C 1
ATOM 3895 O O . VAL A 1 497 ? 2.015 6.781 7.466 1.00 86.38 497 VAL A O 1
ATOM 3898 N N . ALA A 1 498 ? 1.966 5.217 9.084 1.00 85.75 498 ALA A N 1
ATOM 3899 C CA . ALA A 1 498 ? 0.706 5.635 9.675 1.00 85.75 498 ALA A CA 1
ATOM 3900 C C . ALA A 1 498 ? 0.896 5.811 11.185 1.00 85.75 498 ALA A C 1
ATOM 3902 O O . ALA A 1 498 ? 1.497 4.959 11.838 1.00 85.75 498 ALA A O 1
ATOM 3903 N N . LEU A 1 499 ? 0.412 6.932 11.710 1.00 86.81 499 LEU A N 1
ATOM 3904 C CA . LEU A 1 499 ? 0.387 7.286 13.126 1.00 86.81 499 LEU A CA 1
ATOM 3905 C C . LEU A 1 499 ? -1.066 7.472 13.547 1.00 86.81 499 LEU A C 1
ATOM 3907 O O . LEU A 1 499 ? -1.869 7.999 12.774 1.00 86.81 499 LEU A O 1
ATOM 3911 N N . ALA A 1 500 ? -1.419 7.005 14.737 1.00 85.25 500 ALA A N 1
ATOM 3912 C CA . ALA A 1 500 ? -2.769 7.145 15.247 1.00 85.25 500 ALA A CA 1
ATOM 3913 C C . ALA A 1 500 ? -2.814 7.162 16.771 1.00 85.25 500 ALA A C 1
ATOM 3915 O O . ALA A 1 500 ? -1.932 6.611 17.426 1.00 85.25 500 ALA A O 1
ATOM 3916 N N . GLN A 1 501 ? -3.834 7.830 17.300 1.00 87.12 501 GLN A N 1
ATOM 3917 C CA . GLN A 1 501 ? -4.109 8.018 18.720 1.00 87.12 501 GLN A CA 1
ATOM 3918 C C . GLN A 1 501 ? -5.618 8.079 18.901 1.00 87.12 501 GLN A C 1
ATOM 3920 O O . GLN A 1 501 ? -6.324 8.630 18.056 1.00 87.12 501 GLN A O 1
ATOM 3925 N N . ALA A 1 502 ? -6.110 7.519 19.995 1.00 87.06 502 ALA A N 1
ATOM 3926 C CA . ALA A 1 502 ? -7.506 7.619 20.369 1.00 87.06 502 ALA A CA 1
ATOM 3927 C C . ALA A 1 502 ? -7.616 8.316 21.714 1.00 87.06 502 ALA A C 1
ATOM 3929 O O . ALA A 1 502 ? -6.856 8.026 22.635 1.00 87.06 502 ALA A O 1
ATOM 3930 N N . ILE A 1 503 ? -8.552 9.249 21.774 1.00 89.94 503 ILE A N 1
ATOM 3931 C CA . ILE A 1 503 ? -8.832 10.076 22.931 1.00 89.94 503 ILE A CA 1
ATOM 3932 C C . ILE A 1 503 ? -10.257 9.783 23.354 1.00 89.94 503 ILE A C 1
ATOM 3934 O O . ILE A 1 503 ? -11.150 9.717 22.514 1.00 89.94 503 ILE A O 1
ATOM 3938 N N . GLU A 1 504 ? -10.478 9.651 24.644 1.00 90.00 504 GLU A N 1
ATOM 3939 C CA . GLU A 1 504 ? -11.802 9.557 25.229 1.00 90.00 504 GLU A CA 1
ATOM 3940 C C . GLU A 1 504 ? -12.067 10.803 26.065 1.00 90.00 504 GLU A C 1
ATOM 3942 O O . GLU A 1 504 ? -11.212 11.251 26.834 1.00 90.00 504 GLU A O 1
ATOM 3947 N N . LEU A 1 505 ? -13.249 11.390 25.890 1.00 90.25 505 LEU A N 1
ATOM 3948 C CA . LEU A 1 505 ? -13.674 12.506 26.719 1.00 90.25 505 LEU A CA 1
ATOM 3949 C C . LEU A 1 505 ? -14.263 11.964 28.016 1.00 90.25 505 LEU A C 1
ATOM 3951 O O . LEU A 1 505 ? -15.392 11.496 28.005 1.00 90.25 505 LEU A O 1
ATOM 3955 N N . ALA A 1 506 ? -13.533 12.048 29.122 1.00 88.50 506 ALA A N 1
ATOM 3956 C CA . ALA A 1 506 ? -13.988 11.553 30.420 1.00 88.50 506 ALA A CA 1
ATOM 3957 C C . ALA A 1 506 ? -13.957 12.681 31.461 1.00 88.50 506 ALA A C 1
ATOM 3959 O O . ALA A 1 506 ? -13.086 13.559 31.385 1.00 88.50 506 ALA A O 1
ATOM 3960 N N . PRO A 1 507 ? -14.906 12.721 32.410 1.00 88.19 507 PRO A N 1
ATOM 3961 C CA . PRO A 1 507 ? -14.817 13.661 33.513 1.00 88.19 507 PRO A CA 1
ATOM 3962 C C . PRO A 1 507 ? -13.656 13.269 34.436 1.00 88.19 507 PRO A C 1
ATOM 3964 O O . PRO A 1 507 ? -13.443 12.102 34.748 1.00 88.19 507 PRO A O 1
ATOM 3967 N N . PHE A 1 508 ? -12.875 14.255 34.875 1.00 88.25 508 PHE A N 1
ATOM 3968 C CA . PHE A 1 508 ? -11.789 13.994 35.813 1.00 88.25 508 PHE A CA 1
ATOM 3969 C C . PHE A 1 508 ? -12.352 13.572 37.179 1.00 88.25 508 PHE A C 1
ATOM 3971 O O . PHE A 1 508 ? -13.196 14.282 37.728 1.00 88.25 508 PHE A O 1
ATOM 3978 N N . GLY A 1 509 ? -11.876 12.448 37.721 1.00 86.31 509 GLY A N 1
ATOM 3979 C CA . GLY A 1 509 ? -12.377 11.864 38.971 1.00 86.31 509 GLY A CA 1
ATOM 3980 C C . GLY A 1 509 ? -13.364 10.701 38.807 1.00 86.31 509 GLY A C 1
ATOM 3981 O O . GLY A 1 509 ? -13.839 10.212 39.823 1.00 86.31 509 GLY A O 1
ATOM 3982 N N . ASP A 1 510 ? -13.640 10.266 37.573 1.00 87.50 510 ASP A N 1
ATOM 3983 C CA . ASP A 1 510 ? -14.357 9.022 37.247 1.00 87.50 510 ASP A CA 1
ATOM 3984 C C . ASP A 1 510 ? -13.393 7.831 37.402 1.00 87.50 510 ASP A C 1
ATOM 3986 O O . ASP A 1 510 ? -12.503 7.597 36.573 1.00 87.50 510 ASP A O 1
ATOM 3990 N N . ILE A 1 511 ? -13.490 7.157 38.546 1.00 87.19 511 ILE A N 1
ATOM 3991 C CA . ILE A 1 511 ? -12.605 6.071 38.974 1.00 87.19 511 ILE A CA 1
ATOM 3992 C C . ILE A 1 511 ? -13.110 4.738 38.416 1.00 87.19 511 ILE A C 1
ATOM 3994 O O . ILE A 1 511 ? -12.293 3.937 37.932 1.00 87.19 511 ILE A O 1
ATOM 3998 N N . ASN A 1 512 ? -14.430 4.517 38.460 1.00 83.06 512 ASN A N 1
ATOM 3999 C CA . ASN A 1 512 ? -15.070 3.267 38.043 1.00 83.06 512 ASN A CA 1
ATOM 4000 C C . ASN A 1 512 ? -15.265 3.174 36.511 1.00 83.06 512 ASN A C 1
ATOM 4002 O O . ASN A 1 512 ? -15.455 2.075 35.984 1.00 83.06 512 ASN A O 1
ATOM 4006 N N . GLN A 1 513 ? -15.073 4.288 35.794 1.00 80.56 513 GLN A N 1
ATOM 4007 C CA . GLN A 1 513 ? -15.074 4.432 34.336 1.00 80.56 513 GLN A CA 1
ATOM 4008 C C . GLN A 1 513 ? -16.448 4.279 33.683 1.00 80.56 513 GLN A C 1
ATOM 4010 O O . GLN A 1 513 ? -16.525 3.874 32.518 1.00 80.56 513 GLN A O 1
ATOM 4015 N N . ASP A 1 514 ? -17.522 4.595 34.400 1.00 81.31 514 ASP A N 1
ATOM 4016 C CA . ASP A 1 514 ? -18.883 4.549 33.859 1.00 81.31 514 ASP A CA 1
ATOM 4017 C C . ASP A 1 514 ? -19.306 5.854 33.152 1.00 81.31 514 ASP A C 1
ATOM 4019 O O . ASP A 1 514 ? -20.405 5.946 32.592 1.00 81.31 514 ASP A O 1
ATOM 4023 N N . GLY A 1 515 ? -18.407 6.843 33.104 1.00 82.25 515 GLY A N 1
ATOM 4024 C CA . GLY A 1 515 ? -18.628 8.144 32.485 1.00 82.25 515 GLY A CA 1
ATOM 4025 C C . GLY A 1 515 ? -19.247 9.175 33.425 1.00 82.25 515 GLY A C 1
ATOM 4026 O O . GLY A 1 515 ? -19.450 10.316 32.994 1.00 82.25 515 GLY A O 1
ATOM 4027 N N . CYS A 1 516 ? -19.523 8.811 34.677 1.00 87.94 516 CYS A N 1
ATOM 4028 C CA . CYS A 1 516 ? -20.029 9.668 35.740 1.00 87.94 516 CYS A CA 1
ATOM 4029 C C . CYS A 1 516 ? -18.962 9.902 36.818 1.00 87.94 516 CYS A C 1
ATOM 4031 O O . CYS A 1 516 ? -17.961 9.212 36.891 1.00 87.94 516 CYS A O 1
ATOM 4033 N N . VAL A 1 517 ? -19.151 10.939 37.635 1.00 91.75 517 VAL A N 1
ATOM 4034 C CA . VAL A 1 517 ? -18.405 11.113 38.889 1.00 91.75 517 VAL A CA 1
ATOM 4035 C C . VAL A 1 517 ? -19.428 11.125 40.010 1.00 91.75 517 VAL A C 1
ATOM 4037 O O . VAL A 1 517 ? -20.045 12.165 40.260 1.00 91.75 517 VAL A O 1
ATOM 4040 N N . ASP A 1 518 ? -19.662 9.987 40.651 1.00 93.50 518 ASP A N 1
ATOM 4041 C CA . ASP A 1 518 ? -20.767 9.802 41.587 1.00 93.50 518 ASP A CA 1
ATOM 4042 C C . ASP A 1 518 ? -20.377 9.088 42.897 1.00 93.50 518 ASP A C 1
ATOM 4044 O O . ASP A 1 518 ? -19.228 9.111 43.353 1.00 93.50 518 ASP A O 1
ATOM 4048 N N . ASP A 1 519 ? -21.379 8.569 43.611 1.00 95.38 519 ASP A N 1
ATOM 4049 C CA . ASP A 1 519 ? -21.185 7.902 44.890 1.00 95.38 519 ASP A CA 1
ATOM 4050 C C . ASP A 1 519 ? -20.430 6.572 44.784 1.00 95.38 519 ASP A C 1
ATOM 4052 O O . ASP A 1 519 ? -19.816 6.168 45.777 1.00 95.38 519 ASP A O 1
ATOM 4056 N N . GLN A 1 520 ? -20.414 5.923 43.617 1.00 92.12 520 GLN A N 1
ATOM 4057 C CA . GLN A 1 520 ? -19.594 4.740 43.368 1.00 92.12 520 GLN A CA 1
ATOM 4058 C C . GLN A 1 520 ? -18.113 5.110 43.288 1.00 92.12 520 GLN A C 1
ATOM 4060 O O . GLN A 1 520 ? -17.312 4.486 43.986 1.00 92.12 520 GLN A O 1
ATOM 4065 N N . ASP A 1 521 ? -17.755 6.183 42.577 1.00 92.56 521 ASP A N 1
ATOM 4066 C CA . ASP A 1 521 ? -16.371 6.677 42.544 1.00 92.56 521 ASP A CA 1
ATOM 4067 C C . ASP A 1 521 ? -15.893 7.086 43.935 1.00 92.56 521 ASP A C 1
ATOM 4069 O O . ASP A 1 521 ? -14.801 6.727 44.378 1.00 92.56 521 ASP A O 1
ATOM 4073 N N . LEU A 1 522 ? -16.738 7.805 44.680 1.00 95.12 522 LEU A N 1
ATOM 4074 C CA . LEU A 1 522 ? -16.412 8.189 46.050 1.00 95.12 522 LEU A CA 1
ATOM 4075 C C . LEU A 1 522 ? -16.208 6.961 46.948 1.00 95.12 522 LEU A C 1
ATOM 4077 O O . LEU A 1 522 ? -15.327 6.972 47.811 1.00 95.12 522 LEU A O 1
ATOM 4081 N N . ALA A 1 523 ? -17.015 5.912 46.777 1.00 93.81 523 ALA A N 1
ATOM 4082 C CA . ALA A 1 523 ? -16.865 4.678 47.536 1.00 93.81 523 ALA A CA 1
ATOM 4083 C C . ALA A 1 523 ? -15.547 3.961 47.205 1.00 93.81 523 ALA A C 1
ATOM 4085 O O . ALA A 1 523 ? -14.879 3.492 48.131 1.00 93.81 523 ALA A O 1
ATOM 4086 N N . GLU A 1 524 ? -15.155 3.915 45.929 1.00 91.56 524 GLU A N 1
ATOM 4087 C CA . GLU A 1 524 ? -13.872 3.351 45.495 1.00 91.56 524 GLU A CA 1
ATOM 4088 C C . GLU A 1 524 ? -12.686 4.144 46.056 1.00 91.56 524 GLU A C 1
ATOM 4090 O O . GLU A 1 524 ? -11.802 3.559 46.688 1.00 91.56 524 GLU A O 1
ATOM 4095 N N . LEU A 1 525 ? -12.715 5.478 45.962 1.00 93.44 525 LEU A N 1
ATOM 4096 C CA . LEU A 1 525 ? -11.660 6.325 46.523 1.00 93.44 525 LEU A CA 1
ATOM 4097 C C . LEU A 1 525 ? -11.504 6.128 48.032 1.00 93.44 525 LEU A C 1
ATOM 4099 O O . LEU A 1 525 ? -10.392 6.008 48.545 1.00 93.44 525 LEU A O 1
ATOM 4103 N N . LEU A 1 526 ? -12.620 6.095 48.766 1.00 94.62 526 LEU A N 1
ATOM 4104 C CA . LEU A 1 526 ? -12.597 5.918 50.218 1.00 94.62 526 LEU A CA 1
ATOM 4105 C C . LEU A 1 526 ? -12.140 4.514 50.634 1.00 94.62 526 LEU A C 1
ATOM 4107 O O . LEU A 1 526 ? -11.578 4.367 51.722 1.00 94.62 526 LEU A O 1
ATOM 4111 N N . ALA A 1 527 ? -12.362 3.496 49.798 1.00 92.31 527 ALA A N 1
ATOM 4112 C CA . ALA A 1 527 ? -11.848 2.149 50.032 1.00 92.31 527 ALA A CA 1
ATOM 4113 C C . ALA A 1 527 ? -10.314 2.093 49.921 1.00 92.31 527 ALA A C 1
ATOM 4115 O O . ALA A 1 527 ? -9.674 1.360 50.680 1.00 92.31 527 ALA A O 1
ATOM 4116 N N . ASP A 1 528 ? -9.740 2.914 49.041 1.00 91.44 528 ASP A N 1
ATOM 4117 C CA . ASP A 1 528 ? -8.298 3.025 48.811 1.00 91.44 528 ASP A CA 1
ATOM 4118 C C . ASP A 1 528 ? -7.617 4.132 49.634 1.00 91.44 528 ASP A C 1
ATOM 4120 O O . ASP A 1 528 ? -6.404 4.333 49.536 1.00 91.44 528 ASP A O 1
ATOM 4124 N N . PHE A 1 529 ? -8.357 4.846 50.483 1.00 92.69 529 PHE A N 1
ATOM 4125 C CA . PHE A 1 529 ? -7.832 6.010 51.192 1.00 92.69 529 PHE A CA 1
ATOM 4126 C C . PHE A 1 529 ? -6.645 5.660 52.106 1.00 92.69 529 PHE A C 1
ATOM 4128 O O . PHE A 1 529 ? -6.722 4.784 52.973 1.00 92.69 529 PHE A O 1
ATOM 4135 N N . GLY A 1 530 ? -5.538 6.385 51.945 1.00 89.25 530 GLY A N 1
ATOM 4136 C CA . GLY A 1 530 ? -4.278 6.165 52.654 1.00 89.25 530 GLY A CA 1
ATOM 4137 C C . GLY A 1 530 ? -3.381 5.075 52.054 1.00 89.25 530 GLY A C 1
ATOM 4138 O O . GLY A 1 530 ? -2.334 4.774 52.640 1.00 89.25 530 GLY A O 1
ATOM 4139 N N . MET A 1 531 ? -3.756 4.471 50.920 1.00 88.62 531 MET A N 1
ATOM 4140 C CA . MET A 1 531 ? -2.875 3.568 50.175 1.00 88.62 531 MET A CA 1
ATOM 4141 C C . MET A 1 531 ? -1.768 4.344 49.439 1.00 88.62 531 MET A C 1
ATOM 4143 O O . MET A 1 531 ? -1.876 5.545 49.198 1.00 88.62 531 MET A O 1
ATOM 4147 N N . SER A 1 532 ? -0.665 3.659 49.117 1.00 86.62 532 SER A N 1
ATOM 4148 C CA . SER A 1 532 ? 0.458 4.225 48.353 1.00 86.62 532 SER A CA 1
ATOM 4149 C C . SER A 1 532 ? 0.847 3.317 47.191 1.00 86.62 532 SER A C 1
ATOM 4151 O O . SER A 1 532 ? 0.719 2.096 47.283 1.00 86.62 532 SER A O 1
ATOM 4153 N N . GLY A 1 533 ? 1.364 3.912 46.118 1.00 76.69 533 GLY A N 1
ATOM 4154 C CA . GLY A 1 533 ? 1.621 3.254 44.838 1.00 76.69 533 GLY A CA 1
ATOM 4155 C C . GLY A 1 533 ? 0.593 3.635 43.770 1.00 76.69 533 GLY A C 1
ATOM 4156 O O . GLY A 1 533 ? -0.253 4.490 43.989 1.00 76.69 533 GLY A O 1
ATOM 4157 N N . ALA A 1 534 ? 0.688 3.004 42.598 1.00 70.62 534 ALA A N 1
ATOM 4158 C CA . ALA A 1 534 ? -0.219 3.252 41.478 1.00 70.62 534 ALA A CA 1
ATOM 4159 C C . ALA A 1 534 ? -1.610 2.658 41.762 1.00 70.62 534 ALA A C 1
ATOM 4161 O O . ALA A 1 534 ? -1.801 1.446 41.630 1.00 70.62 534 ALA A O 1
ATOM 4162 N N . HIS A 1 535 ? -2.558 3.510 42.146 1.00 80.31 535 HIS A N 1
ATOM 4163 C CA . HIS A 1 535 ? -3.966 3.175 42.357 1.00 80.31 535 HIS A CA 1
ATOM 4164 C C . HIS A 1 535 ? -4.837 4.019 41.428 1.00 80.31 535 HIS A C 1
ATOM 4166 O O . HIS A 1 535 ? -4.510 5.164 41.142 1.00 80.31 535 HIS A O 1
ATOM 4172 N N . ARG A 1 536 ? -5.976 3.480 40.979 1.00 80.12 536 ARG A N 1
ATOM 4173 C CA . ARG A 1 536 ? -6.944 4.259 40.180 1.00 80.12 536 ARG A CA 1
ATOM 4174 C C . ARG A 1 536 ? -7.522 5.438 40.967 1.00 80.12 536 ARG A C 1
ATOM 4176 O O . ARG A 1 536 ? -7.850 6.459 40.381 1.00 80.12 536 ARG A O 1
ATOM 4183 N N . SER A 1 537 ? -7.582 5.280 42.285 1.00 86.69 537 SER A N 1
ATOM 4184 C CA . SER A 1 537 ? -8.032 6.278 43.250 1.00 86.69 537 SER A CA 1
ATOM 4185 C C . SER A 1 537 ? -7.005 7.388 43.531 1.00 86.69 537 SER A C 1
ATOM 4187 O O . SER A 1 537 ? -7.370 8.396 44.128 1.00 86.69 537 SER A O 1
ATOM 4189 N N . ASP A 1 538 ? -5.741 7.235 43.105 1.00 86.12 538 ASP A N 1
ATOM 4190 C CA . ASP A 1 538 ? -4.722 8.303 43.131 1.00 86.12 538 ASP A CA 1
ATOM 4191 C C . ASP A 1 538 ? -4.921 9.191 41.896 1.00 86.12 538 ASP A C 1
ATOM 4193 O O . ASP A 1 538 ? -4.195 9.114 40.902 1.00 86.12 538 ASP A O 1
ATOM 4197 N N . ILE A 1 539 ? -5.986 9.993 41.936 1.00 86.38 539 ILE A N 1
ATOM 4198 C CA . ILE A 1 539 ? -6.423 10.849 40.826 1.00 86.38 539 ILE A CA 1
ATOM 4199 C C . ILE A 1 539 ? -5.353 11.902 40.494 1.00 86.38 539 ILE A C 1
ATOM 4201 O O . ILE A 1 539 ? -5.202 12.320 39.345 1.00 86.38 539 ILE A O 1
ATOM 4205 N N . SER A 1 540 ? -4.601 12.354 41.496 1.00 84.38 540 SER A N 1
ATOM 4206 C CA . SER A 1 540 ? -3.532 13.336 41.334 1.00 84.38 540 SER A CA 1
ATOM 4207 C C . SER A 1 540 ? -2.228 12.748 40.784 1.00 84.38 540 SER A C 1
ATOM 4209 O O . SER A 1 540 ? -1.366 13.510 40.329 1.00 84.38 540 SER A O 1
ATOM 4211 N N . GLY A 1 541 ? -2.075 11.421 40.802 1.00 81.62 541 GLY A N 1
ATOM 4212 C CA . GLY A 1 541 ? -0.894 10.698 40.335 1.00 81.62 541 GLY A CA 1
ATOM 4213 C C . GLY A 1 541 ? 0.350 10.953 41.188 1.00 81.62 541 GLY A C 1
ATOM 4214 O O . GLY A 1 541 ? 1.477 10.884 40.684 1.00 81.62 541 GLY A O 1
ATOM 4215 N N . ASN A 1 542 ? 0.172 11.320 42.459 1.00 84.94 542 ASN A N 1
ATOM 4216 C CA . ASN A 1 542 ? 1.270 11.707 43.345 1.00 84.94 542 ASN A CA 1
ATOM 4217 C C . ASN A 1 542 ? 1.914 10.501 44.068 1.00 84.94 542 ASN A C 1
ATOM 4219 O O . ASN A 1 542 ? 2.959 10.643 44.716 1.00 84.94 542 ASN A O 1
ATOM 4223 N N . GLY A 1 543 ? 1.330 9.313 43.904 1.00 85.94 543 GLY A N 1
ATOM 4224 C CA . GLY A 1 543 ? 1.737 8.051 44.507 1.00 85.94 543 GLY A CA 1
ATOM 4225 C C . GLY A 1 543 ? 1.033 7.726 45.827 1.00 85.94 543 GLY A C 1
ATOM 4226 O O . GLY A 1 543 ? 1.412 6.733 46.459 1.00 85.94 543 GLY A O 1
ATOM 4227 N N . PHE A 1 544 ? 0.060 8.529 46.259 1.00 88.69 544 PHE A N 1
ATOM 4228 C CA . PHE A 1 544 ? -0.733 8.345 47.472 1.00 88.69 544 PHE A CA 1
ATOM 4229 C C . PHE A 1 544 ? -2.195 8.677 47.198 1.00 88.69 544 PHE A C 1
ATOM 4231 O O . PHE A 1 544 ? -2.472 9.640 46.506 1.00 88.69 544 PHE A O 1
ATOM 4238 N N . VAL A 1 545 ? -3.104 7.906 47.796 1.00 91.56 545 VAL A N 1
ATOM 4239 C CA . VAL A 1 545 ? -4.538 8.222 47.804 1.00 91.56 545 VAL A CA 1
ATOM 4240 C C . VAL A 1 545 ? -4.844 9.003 49.078 1.00 91.56 545 VAL A C 1
ATOM 4242 O O . VAL A 1 545 ? -4.837 8.424 50.170 1.00 91.56 545 VAL A O 1
ATOM 4245 N N . ASP A 1 546 ? -5.074 10.308 48.976 1.00 93.38 546 ASP A N 1
ATOM 4246 C CA . ASP A 1 546 ? -5.236 11.187 50.135 1.00 93.38 546 ASP A CA 1
ATOM 4247 C C . ASP A 1 546 ? -6.349 12.243 49.982 1.00 93.38 546 ASP A C 1
ATOM 4249 O O . ASP A 1 546 ? -7.274 12.133 49.171 1.00 93.38 546 ASP A O 1
ATOM 4253 N N . ASP A 1 547 ? -6.335 13.246 50.865 1.00 94.88 547 ASP A N 1
ATOM 4254 C CA . ASP A 1 547 ? -7.332 14.310 50.881 1.00 94.88 547 ASP A CA 1
ATOM 4255 C C . ASP A 1 547 ? -7.268 15.209 49.639 1.00 94.88 547 ASP A C 1
ATOM 4257 O O . ASP A 1 547 ? -8.264 15.867 49.320 1.00 94.88 547 ASP A O 1
ATOM 4261 N N . TYR A 1 548 ? -6.150 15.212 48.912 1.00 92.75 548 TYR A N 1
ATOM 4262 C CA . TYR A 1 548 ? -6.018 15.904 47.641 1.00 92.75 548 TYR A CA 1
ATOM 4263 C C . TYR A 1 548 ? -6.810 15.202 46.533 1.00 92.75 548 TYR A C 1
ATOM 4265 O O . TYR A 1 548 ? -7.558 15.871 45.817 1.00 92.75 548 TYR A O 1
ATOM 4273 N N . ASP A 1 549 ? -6.749 13.871 46.442 1.00 91.25 549 ASP A N 1
ATOM 4274 C CA . ASP A 1 549 ? -7.557 13.105 45.480 1.00 91.25 549 ASP A CA 1
ATOM 4275 C C . ASP A 1 549 ? -9.047 13.221 45.801 1.00 91.25 549 ASP A C 1
ATOM 4277 O O . ASP A 1 549 ? -9.868 13.487 44.921 1.00 91.25 549 ASP A O 1
ATOM 4281 N N . LEU A 1 550 ? -9.400 13.136 47.089 1.00 94.12 550 LEU A N 1
ATOM 4282 C CA . LEU A 1 550 ? -10.773 13.350 47.543 1.00 94.12 550 LEU A CA 1
ATOM 4283 C C . LEU A 1 550 ? -11.281 14.749 47.167 1.00 94.12 550 LEU A C 1
ATOM 4285 O O . LEU A 1 550 ? -12.433 14.898 46.759 1.00 94.12 550 LEU A O 1
ATOM 4289 N N . ALA A 1 551 ? -10.445 15.784 47.289 1.00 93.69 551 ALA A N 1
ATOM 4290 C CA . ALA A 1 551 ? -10.820 17.135 46.888 1.00 93.69 551 ALA A CA 1
ATOM 4291 C C . ALA A 1 551 ? -11.061 17.238 45.373 1.00 93.69 551 ALA A C 1
ATOM 4293 O O . ALA A 1 551 ? -12.029 17.884 44.970 1.00 93.69 551 ALA A O 1
ATOM 4294 N N . ILE A 1 552 ? -10.234 16.584 44.550 1.00 89.69 552 ILE A N 1
ATOM 4295 C CA . ILE A 1 552 ? -10.411 16.537 43.090 1.00 89.69 552 ILE A CA 1
ATOM 4296 C C . ILE A 1 552 ? -11.728 15.843 42.724 1.00 89.69 552 ILE A C 1
ATOM 4298 O O . ILE A 1 552 ? -12.491 16.380 41.914 1.00 89.69 552 ILE A O 1
ATOM 4302 N N . LEU A 1 553 ? -12.018 14.689 43.333 1.00 92.75 553 LEU A N 1
ATOM 4303 C CA . LEU A 1 553 ? -13.262 13.953 43.102 1.00 92.75 553 LEU A CA 1
ATOM 4304 C C . LEU A 1 553 ? -14.476 14.799 43.501 1.00 92.75 553 LEU A C 1
ATOM 4306 O O . LEU A 1 553 ? -15.394 14.988 42.707 1.00 92.75 553 LEU A O 1
ATOM 4310 N N . LEU A 1 554 ? -14.462 15.387 44.701 1.00 94.44 554 LEU A N 1
ATOM 4311 C CA . LEU A 1 554 ? -15.568 16.214 45.191 1.00 94.44 554 LEU A CA 1
ATOM 4312 C C . LEU A 1 554 ? -15.773 17.498 44.370 1.00 94.44 554 LEU A C 1
ATOM 4314 O O . LEU A 1 554 ? -16.906 17.960 44.241 1.00 94.44 554 LEU A O 1
ATOM 4318 N N . GLU A 1 555 ? -14.715 18.075 43.790 1.00 92.69 555 GLU A N 1
ATOM 4319 C CA . GLU A 1 555 ? -14.827 19.218 42.869 1.00 92.69 555 GLU A CA 1
ATOM 4320 C C . GLU A 1 555 ? -15.556 18.846 41.565 1.00 92.69 555 GLU A C 1
ATOM 4322 O O . GLU A 1 555 ? -16.172 19.700 40.916 1.00 92.69 555 GLU A O 1
ATOM 4327 N N . ASN A 1 556 ? -15.477 17.577 41.168 1.00 91.06 556 ASN A N 1
ATOM 4328 C CA . ASN A 1 556 ? -16.062 17.058 39.937 1.00 91.06 556 ASN A CA 1
ATOM 4329 C C . ASN A 1 556 ? -17.320 16.212 40.165 1.00 91.06 556 ASN A C 1
ATOM 4331 O O . ASN A 1 556 ? -17.914 15.761 39.191 1.00 91.06 556 ASN A O 1
ATOM 4335 N N . PHE A 1 557 ? -17.772 16.081 41.412 1.00 92.25 557 PHE A N 1
ATOM 4336 C CA . PHE A 1 557 ? -18.929 15.277 41.791 1.00 92.25 557 PHE A CA 1
ATOM 4337 C C . PHE A 1 557 ? -20.215 15.704 41.065 1.00 92.25 557 PHE A C 1
ATOM 4339 O O . PHE A 1 557 ? -20.543 16.893 40.981 1.00 92.25 557 PHE A O 1
ATOM 4346 N N . GLY A 1 558 ? -20.962 14.723 40.565 1.00 89.12 558 GLY A N 1
ATOM 4347 C CA .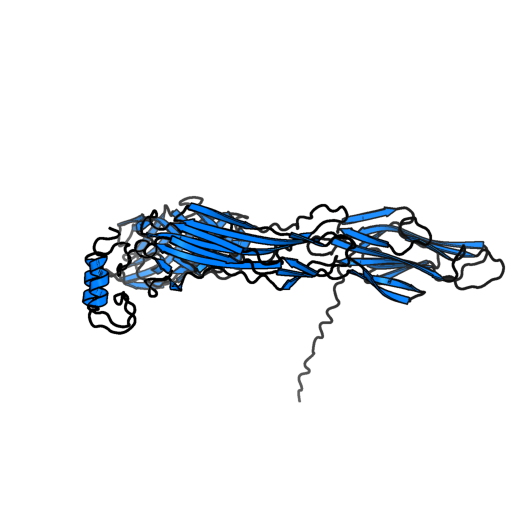 GLY A 1 558 ? -22.182 14.885 39.775 1.00 89.12 558 GLY A CA 1
ATOM 4348 C C . GLY A 1 558 ? -21.955 15.291 38.315 1.00 89.12 558 GLY A C 1
ATOM 4349 O O . GLY A 1 558 ? -22.891 15.767 37.671 1.00 89.12 558 GLY A O 1
ATOM 4350 N N . ARG A 1 559 ? -20.730 15.182 37.784 1.00 88.75 559 ARG A N 1
ATOM 4351 C CA . ARG A 1 559 ? -20.436 15.429 36.361 1.00 88.75 559 ARG A CA 1
ATOM 4352 C C . ARG A 1 559 ? -20.539 14.138 35.554 1.00 88.75 559 ARG A C 1
ATOM 4354 O O . ARG A 1 559 ? -20.188 13.084 36.052 1.00 88.75 559 ARG A O 1
ATOM 4361 N N . GLY A 1 560 ? -20.957 14.247 34.292 1.00 79.31 560 GLY A N 1
ATOM 4362 C CA . GLY A 1 560 ? -21.060 13.097 33.380 1.00 79.31 560 GLY A CA 1
ATOM 4363 C C . GLY A 1 560 ? -22.383 12.327 33.454 1.00 79.31 560 GLY A C 1
ATOM 4364 O O . GLY A 1 560 ? -22.752 11.704 32.464 1.00 79.31 560 GLY A O 1
ATOM 4365 N N . CYS A 1 561 ? -23.116 12.488 34.561 1.00 80.44 561 CYS A N 1
ATOM 4366 C CA . CYS A 1 561 ? -24.402 11.855 34.862 1.00 80.44 561 CYS A CA 1
ATOM 4367 C C . CYS A 1 561 ? -25.602 12.366 34.055 1.00 80.44 561 CYS A C 1
ATOM 4369 O O . CYS A 1 561 ? -25.685 13.596 33.799 1.00 80.44 561 CYS A O 1
#